Protein 8HVQ (pdb70)

Solvent-accessible surface area: 22962 Å² total; per-residue (Å²): 123,64,102,0,10,0,25,18,22,63,0,65,71,0,106,157,70,141,38,9,37,165,19,52,97,52,1,44,99,38,75,91,154,56,75,80,0,0,0,1,0,36,73,19,65,54,71,0,68,142,34,29,39,205,52,26,64,23,20,3,19,0,0,10,34,0,0,5,0,14,13,184,81,133,55,56,16,116,53,40,7,68,52,137,1,0,77,85,0,3,85,27,0,36,118,63,93,0,0,0,1,0,41,13,19,147,68,92,44,4,0,13,49,127,5,1,62,41,0,20,24,38,1,105,53,118,121,34,57,91,142,7,40,98,90,23,1,125,45,9,48,58,0,13,135,56,90,14,60,25,20,159,104,31,52,160,56,50,0,2,25,0,13,0,0,4,21,68,92,60,50,0,53,122,1,15,90,39,0,70,104,40,49,138,94,27,88,0,31,32,62,64,101,32,138,21,2,0,28,0,15,12,109,45,18,76,60,43,30,0,13,43,64,0,7,74,101,61,65,15,101,99,128,22,17,75,70,85,63,133,130,66,101,0,10,0,26,19,22,57,0,68,71,0,98,160,57,136,43,12,36,164,23,52,112,53,2,49,104,38,75,93,147,56,74,80,0,0,0,0,1,35,79,20,63,51,70,0,74,141,31,27,36,201,54,25,65,23,21,4,16,0,0,11,33,0,0,6,0,14,14,181,80,133,54,56,14,120,52,40,6,68,55,135,0,0,74,88,0,3,80,33,0,37,121,66,93,0,0,0,1,0,41,12,21,154,70,90,46,4,0,18,15,114,6,13,22,42,0,37,24,32,2,68,80,144,128,44,56,94,143,7,41,109,88,25,2,160,46,13,48,61,0,14,133,56,92,12,59,53,18,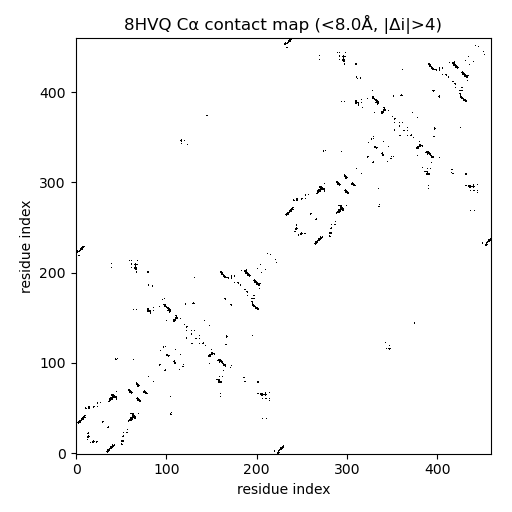112,106,31,50,158,57,50,1,2,23,0,15,0,0,3,22,68,93,66,48,0,53,128,2,15,88,39,0,71,104,39,52,140,94,27,89,0,29,32,63,62,100,31,135,24,2,0,28,0,15,13,109,46,20,76,61,44,30,0,14,45,62,0,7,72,104,61,66,15,102,98,129,24,17,74,72,79,64,137

Secondary structure (DSSP, 8-state):
---EEEEE--STT----TTHHHHHHHHHHHHHTT-EEEEE-SS-HHHHHHHSPTT---SEEEEGGGTEEEETTEEEEE--B-HHHHHHHHHHHHHHT-EEEEEESSS-EEEEGGGHHHHHHHT--SS--TT--HHHHHHHHHHHHHTEEEESS---S-EEEEEEE-S-HHHHHHHHHHHHHTHHHHTEEEE-SSTTEEEEEETT-SHHHHHHHHHHHTT--GGGEEEEE-/---EEEEE--STT----TTHHHHHHHHHHHHHTT-EEEEE-SS-HHHHHHHSPTT---SEEEEGGGTEEEETTEEEEE-PPPHHHHHHHHHHHHHHT-EEEEEESSS--EEEGGGHHHHHHHT-SSS--TT--HHHHHHHHHHHHHT-EEESS---S-EEEEEEE-S-HHHHHHHHHHHHHTHHHHTEEEE-SSTTEEEEEETT-SHHHHHHHHHHHTT--GGGEEEEE-

InterPro domains:
  IPR000150 Cof family [TIGR00099] (7-278)
  IPR006379 HAD-superfamily hydrolase, subfamily IIB [TIGR01484] (6-94)
  IPR023214 HAD superfamily [G3DSA:3.40.50.1000] (5-275)
  IPR036412 HAD-l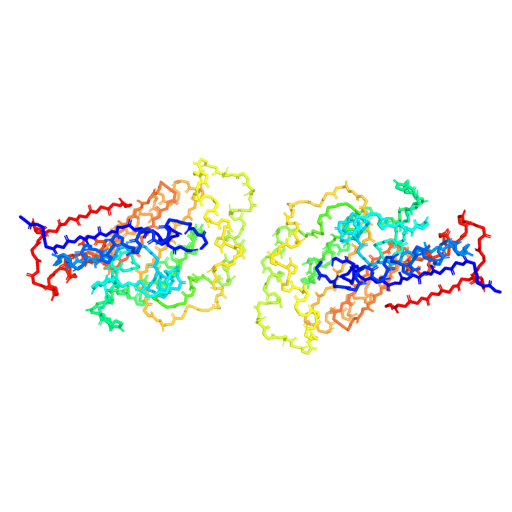ike superfamily [SSF56784] (4-282)

Structure (mmCIF, N/CA/C/O backbone):
data_8HVQ
#
_entry.id   8HVQ
#
_cell.length_a   36.947
_cell.length_b   121.387
_cell.length_c   134.405
_cell.angle_alpha   90.00
_cell.angle_beta   90.00
_cell.angle_gamma   90.00
#
_symmetry.space_group_name_H-M   'P 21 21 21'
#
loop_
_entity.id
_entity.type
_entity.pdbx_description
1 polymer 'Cof-type HAD-IIB family hydrolase'
2 non-polymer DI(HYDROXYETHYL)ETHER
3 non-polymer 1,2-ETHANEDIOL
4 non-polymer 'OXAMIC ACID'
5 non-polymer 'FORMIC ACID'
6 water water
#
loop_
_atom_site.group_PDB
_atom_site.id
_atom_site.type_symbol
_atom_site.label_atom_id
_atom_site.label_alt_id
_atom_site.label_comp_id
_atom_site.label_asym_id
_atom_site.label_entity_id
_atom_site.label_seq_id
_atom_site.pdbx_PDB_ins_code
_atom_site.Cartn_x
_atom_site.Cartn_y
_atom_site.Cartn_z
_atom_site.occupancy
_atom_site.B_iso_or_equiv
_atom_site.auth_seq_id
_atom_site.auth_comp_id
_atom_site.auth_asym_id
_atom_site.auth_atom_id
_atom_site.pdbx_PDB_model_num
ATOM 1 N N . SER A 1 3 ? -17.524 -15.752 -4.002 1.00 46.78 3 SER A N 1
ATOM 2 C CA . SER A 1 3 ? -16.865 -14.857 -3.011 1.00 46.58 3 SER A CA 1
ATOM 3 C C . SER A 1 3 ? -15.975 -13.837 -3.725 1.00 39.77 3 SER A C 1
ATOM 4 O O . SER A 1 3 ? -15.247 -14.135 -4.670 1.00 38.36 3 SER A O 1
ATOM 7 N N . ILE A 1 4 ? -16.033 -12.608 -3.238 1.00 32.32 4 ILE A N 1
ATOM 8 C CA . ILE A 1 4 ? -15.447 -11.496 -3.954 1.00 29.96 4 ILE A CA 1
ATOM 9 C C . ILE A 1 4 ? -14.062 -11.314 -3.374 1.00 27.43 4 ILE A C 1
ATOM 10 O O . ILE A 1 4 ? -13.945 -11.230 -2.161 1.00 26.58 4 ILE A O 1
ATOM 15 N N . LYS A 1 5 ? -13.050 -11.249 -4.248 1.00 27.44 5 LYS A N 1
ATOM 16 C CA . LYS A 1 5 ? -11.684 -10.962 -3.834 1.00 27.77 5 LYS A CA 1
ATOM 17 C C . LYS A 1 5 ? -11.239 -9.582 -4.302 1.00 26.66 5 LYS A C 1
ATOM 18 O O . LYS A 1 5 ? -10.315 -9.007 -3.719 1.00 28.12 5 LYS A O 1
ATOM 24 N N . ALA A 1 6 ? -11.855 -9.090 -5.384 1.00 25.96 6 ALA A N 1
ATOM 25 C CA . ALA A 1 6 ? -11.491 -7.806 -5.967 1.00 24.32 6 ALA A CA 1
ATOM 26 C C . ALA A 1 6 ? -12.726 -6.917 -6.076 1.00 23.46 6 ALA A C 1
ATOM 27 O O . ALA A 1 6 ? -13.789 -7.400 -6.487 1.00 22.15 6 ALA A O 1
ATOM 29 N N . ILE A 1 7 ? -12.525 -5.627 -5.739 1.00 22.05 7 ILE A N 1
ATOM 30 C CA . ILE A 1 7 ? -13.513 -4.576 -5.884 1.00 20.93 7 ILE A CA 1
ATOM 31 C C . ILE A 1 7 ? -12.919 -3.484 -6.772 1.00 22.31 7 ILE A C 1
ATOM 32 O O . ILE A 1 7 ? -11.832 -2.965 -6.473 1.00 20.83 7 ILE A O 1
ATOM 37 N N . PHE A 1 8 ? -13.623 -3.141 -7.860 1.00 22.74 8 PHE A N 1
ATOM 38 C CA . PHE A 1 8 ? -13.258 -1.993 -8.683 1.00 23.78 8 PHE A CA 1
ATOM 39 C C . PHE A 1 8 ? -14.205 -0.827 -8.428 1.00 22.87 8 PHE A C 1
ATOM 40 O O . PHE A 1 8 ? -15.409 -1.013 -8.516 1.00 24.00 8 PHE A O 1
ATOM 48 N N . LEU A 1 9 ? -13.676 0.360 -8.117 1.00 24.71 9 LEU A N 1
ATOM 49 C CA . LEU A 1 9 ? -14.507 1.550 -8.006 1.00 25.38 9 LEU A CA 1
ATOM 50 C C . LEU A 1 9 ? -14.272 2.420 -9.238 1.00 26.65 9 LEU A C 1
ATOM 51 O O . LEU A 1 9 ? -13.139 2.859 -9.496 1.00 25.10 9 LEU A O 1
ATOM 56 N N . ASP A 1 10 ? -15.353 2.610 -10.013 1.00 27.12 10 ASP A N 1
ATOM 57 C CA . ASP A 1 10 ? -15.306 3.443 -11.193 1.00 28.33 10 ASP A CA 1
ATOM 58 C C . ASP A 1 10 ? -15.697 4.856 -10.777 1.00 30.35 10 ASP A C 1
ATOM 59 O O . ASP A 1 10 ? -16.753 5.084 -10.198 1.00 27.60 10 ASP A O 1
ATOM 64 N N . MET A 1 11 ? -14.813 5.809 -11.062 1.00 33.34 11 MET A N 1
ATOM 65 C CA . MET A 1 11 ? -15.069 7.197 -10.726 1.00 37.87 11 MET A CA 1
ATOM 66 C C . MET A 1 11 ? -14.181 8.107 -11.576 1.00 40.25 11 MET A C 1
ATOM 67 O O . MET A 1 11 ? -13.149 7.692 -12.137 1.00 36.50 11 MET A O 1
ATOM 72 N N . ASP A 1 12 ? -14.571 9.384 -11.609 1.00 44.37 12 ASP A N 1
ATOM 73 C CA . ASP A 1 12 ? -13.820 10.397 -12.334 1.00 49.20 12 ASP A CA 1
ATOM 74 C C . ASP A 1 12 ? -12.806 11.088 -11.423 1.00 51.66 12 ASP A C 1
ATOM 75 O O . ASP A 1 12 ? -12.076 11.957 -11.893 1.00 54.18 12 ASP A O 1
ATOM 80 N N . GLY A 1 13 ? -12.811 10.755 -10.120 1.00 53.88 13 GLY A N 1
ATOM 81 C CA . GLY A 1 13 ? -11.778 11.193 -9.188 1.00 53.84 13 GLY A CA 1
ATOM 82 C C . GLY A 1 13 ? -12.215 12.324 -8.255 1.00 54.10 13 GLY A C 1
ATOM 83 O O . GLY A 1 13 ? -11.692 12.435 -7.148 1.00 52.42 13 GLY A O 1
ATOM 84 N N . THR A 1 14 ? -13.172 13.154 -8.695 1.00 54.89 14 THR A N 1
ATOM 85 C CA . THR A 1 14 ? -13.441 14.422 -8.032 1.00 58.52 14 THR A CA 1
ATOM 86 C C . THR A 1 14 ? -13.955 14.200 -6.603 1.00 56.56 14 THR A C 1
ATOM 87 O O . THR A 1 14 ? -13.715 15.046 -5.739 1.00 55.91 14 THR A O 1
ATOM 91 N N . ILE A 1 15 ? -14.629 13.062 -6.354 1.00 55.06 15 ILE A N 1
ATOM 92 C CA . ILE A 1 15 ? -15.084 12.675 -5.020 1.00 59.65 15 ILE A CA 1
ATOM 93 C C . ILE A 1 15 ? -13.921 12.668 -4.021 1.00 66.49 15 ILE A C 1
ATOM 94 O O . ILE A 1 15 ? -14.123 12.816 -2.815 1.00 66.07 15 ILE A O 1
ATOM 99 N N . LEU A 1 16 ? -12.713 12.428 -4.532 1.00 69.87 16 LEU A N 1
ATOM 100 C CA . LEU A 1 16 ? -11.499 12.471 -3.740 1.00 79.90 16 LEU A CA 1
ATOM 101 C C . LEU A 1 16 ? -10.734 13.752 -4.058 1.00 89.22 16 LEU A C 1
ATOM 102 O O . LEU A 1 16 ? -9.802 13.729 -4.854 1.00 100.27 16 LEU A O 1
ATOM 107 N N . HIS A 1 17 ? -11.135 14.878 -3.460 1.00 96.68 17 HIS A N 1
ATOM 108 C CA . HIS A 1 17 ? -10.386 16.110 -3.645 1.00 104.45 17 HIS A CA 1
ATOM 109 C C . HIS A 1 17 ? -10.338 16.894 -2.336 1.00 113.21 17 HIS A C 1
ATOM 110 O O . HIS A 1 17 ? -10.564 18.103 -2.322 1.00 119.85 17 HIS A O 1
ATOM 117 N N . ASP A 1 19 ? -10.714 18.874 -0.227 1.00 114.23 19 ASP A N 1
ATOM 118 C CA . ASP A 1 19 ? -11.717 19.891 0.050 1.00 114.04 19 ASP A CA 1
ATOM 119 C C . ASP A 1 19 ? -13.089 19.229 0.194 1.00 114.21 19 ASP A C 1
ATOM 120 O O . ASP A 1 19 ? -13.878 19.608 1.060 1.00 117.55 19 ASP A O 1
ATOM 125 N N . ASN A 1 20 ? -13.361 18.236 -0.662 1.00 104.78 20 ASN A N 1
ATOM 126 C CA . ASN A 1 20 ? -14.547 17.410 -0.530 1.00 94.57 20 ASN A CA 1
ATOM 127 C C . ASN A 1 20 ? -14.449 16.640 0.787 1.00 89.31 20 ASN A C 1
ATOM 128 O O . ASN A 1 20 ? -13.559 15.813 0.970 1.00 88.08 20 ASN A O 1
ATOM 133 N N . THR A 1 21 ? -15.382 16.900 1.707 1.00 95.01 21 THR A N 1
ATOM 134 C CA . THR A 1 21 ? -15.343 16.262 3.014 1.00 94.77 21 THR A CA 1
ATOM 135 C C . THR A 1 21 ? -15.750 14.786 2.891 1.00 87.45 21 THR A C 1
ATOM 136 O O . THR A 1 21 ? -15.875 14.109 3.909 1.00 89.67 21 THR A O 1
ATOM 140 N N . ALA A 1 22 ? -15.970 14.299 1.652 1.00 72.68 22 ALA A N 1
ATOM 141 C CA . ALA A 1 22 ? -16.234 12.892 1.360 1.00 61.20 22 ALA A CA 1
ATOM 142 C C . ALA A 1 22 ? -14.957 12.153 0.956 1.00 56.44 22 ALA A C 1
ATOM 143 O O . ALA A 1 22 ? -14.903 10.924 0.995 1.00 58.46 22 ALA A O 1
ATOM 145 N N . SER A 1 23 ? -13.959 12.912 0.502 1.00 54.50 23 SER A N 1
ATOM 146 C CA . SER A 1 23 ? -12.641 12.387 0.182 1.00 51.09 23 SER A CA 1
ATOM 147 C C . SER A 1 23 ? -12.153 11.457 1.288 1.00 49.08 23 SER A C 1
ATOM 148 O O . SER A 1 23 ? -11.714 10.345 1.013 1.00 47.81 23 SER A O 1
ATOM 151 N N . GLY A 1 24 ? -12.246 11.924 2.539 1.00 48.75 24 GLY A N 1
ATOM 152 C CA . GLY A 1 24 ? -11.734 11.195 3.687 1.00 44.13 24 GLY A CA 1
ATOM 153 C C . GLY A 1 24 ? -12.477 9.885 3.926 1.00 42.09 24 GLY A C 1
ATOM 154 O O . GLY A 1 24 ? -11.846 8.864 4.189 1.00 41.20 24 GLY A O 1
ATOM 155 N N . TYR A 1 25 ? -13.813 9.924 3.822 1.00 39.48 25 TYR A N 1
ATOM 156 C CA . TYR A 1 25 ? -14.634 8.741 4.038 1.00 38.69 25 TYR A CA 1
ATOM 157 C C . TYR A 1 25 ? -14.273 7.677 3.009 1.00 33.89 25 TYR A C 1
ATOM 158 O O . TYR A 1 25 ? -14.132 6.510 3.347 1.00 31.29 25 TYR A O 1
ATOM 167 N N . THR A 1 26 ? -14.114 8.105 1.753 1.00 35.28 26 THR A N 1
ATOM 168 C CA . THR A 1 26 ? -13.854 7.183 0.662 1.00 35.12 26 THR A CA 1
ATOM 169 C C . THR A 1 26 ? -12.481 6.530 0.844 1.00 32.36 26 THR A C 1
ATOM 170 O O . THR A 1 26 ? -12.325 5.313 0.682 1.00 27.18 26 THR A O 1
ATOM 174 N N . LYS A 1 27 ? -11.479 7.343 1.183 1.00 31.75 27 LYS A N 1
ATOM 175 C CA . LYS A 1 27 ? -10.160 6.807 1.474 1.00 31.22 27 LYS A CA 1
ATOM 176 C C . LYS A 1 27 ? -10.265 5.809 2.624 1.00 30.31 27 LYS A C 1
ATOM 177 O O . LYS A 1 27 ? -9.706 4.721 2.542 1.00 30.61 27 LYS A O 1
ATOM 183 N N . GLU A 1 28 ? -10.998 6.175 3.680 1.00 29.76 28 GLU A N 1
ATOM 184 C CA . GLU A 1 28 ? -11.126 5.344 4.872 1.00 34.84 28 GLU A CA 1
ATOM 185 C C . GLU A 1 28 ? -11.799 4.012 4.554 1.00 31.76 28 GLU A C 1
ATOM 186 O O . GLU A 1 28 ? -11.390 2.962 5.054 1.00 29.87 28 GLU A O 1
ATOM 192 N N . VAL A 1 29 ? -12.854 4.066 3.742 1.00 29.16 29 VAL A N 1
ATOM 193 C CA . VAL A 1 29 ? -13.543 2.843 3.361 1.00 28.35 29 VAL A CA 1
ATOM 194 C C . VAL A 1 29 ? -12.595 1.941 2.574 1.00 27.05 29 VAL A C 1
ATOM 195 O O . VAL A 1 29 ? -12.593 0.729 2.787 1.00 26.80 29 VAL A O 1
ATOM 199 N N . ILE A 1 30 ? -11.778 2.530 1.690 1.00 26.42 30 ILE A N 1
ATOM 200 C CA . ILE A 1 30 ? -10.875 1.722 0.892 1.00 26.48 30 ILE A CA 1
ATOM 201 C C . ILE A 1 30 ? -9.827 1.086 1.809 1.00 25.56 30 ILE A C 1
ATOM 202 O O . ILE A 1 30 ? -9.595 -0.110 1.700 1.00 25.89 30 ILE A O 1
ATOM 207 N N . ASP A 1 31 ? -9.265 1.852 2.755 1.00 25.43 31 ASP A N 1
ATOM 208 C CA . ASP A 1 31 ? -8.308 1.300 3.706 1.00 26.15 31 ASP A CA 1
ATOM 209 C C . ASP A 1 31 ? -8.911 0.100 4.455 1.00 26.54 31 ASP A C 1
ATOM 210 O O . ASP A 1 31 ? -8.253 -0.926 4.610 1.00 26.64 31 ASP A O 1
ATOM 215 N N . GLN A 1 32 ? -10.149 0.231 4.940 1.00 26.38 32 GLN A N 1
ATOM 216 C CA . GLN A 1 32 ? -10.807 -0.821 5.686 1.00 27.26 32 GLN A CA 1
ATOM 217 C C . GLN A 1 32 ? -10.972 -2.076 4.841 1.00 25.80 32 GLN A C 1
ATOM 218 O O . GLN A 1 32 ? -10.697 -3.173 5.318 1.00 26.17 32 GLN A O 1
ATOM 224 N N . LEU A 1 33 ? -11.486 -1.910 3.618 1.00 27.14 33 LEU A N 1
ATOM 225 C CA . LEU A 1 33 ? -11.683 -3.042 2.717 1.00 24.77 33 LEU A CA 1
ATOM 226 C C . LEU A 1 33 ? -10.351 -3.717 2.464 1.00 24.52 33 LEU A C 1
ATOM 227 O O . LEU A 1 33 ? -10.282 -4.938 2.452 1.00 25.32 33 LEU A O 1
ATOM 232 N N . ARG A 1 34 ? -9.304 -2.910 2.231 1.00 23.72 34 ARG A N 1
ATOM 233 C CA . ARG A 1 34 ? -8.003 -3.489 1.960 1.00 24.69 34 ARG A CA 1
ATOM 234 C C . ARG A 1 34 ? -7.492 -4.195 3.213 1.00 25.32 34 ARG A C 1
ATOM 235 O O . ARG A 1 34 ? -6.937 -5.288 3.121 1.00 26.90 34 ARG A O 1
ATOM 243 N N . ALA A 1 35 ? -7.692 -3.591 4.386 1.00 26.82 35 ALA A N 1
ATOM 244 C CA . ALA A 1 35 ? -7.264 -4.227 5.623 1.00 29.86 35 ALA A CA 1
ATOM 245 C C . ALA A 1 35 ? -8.008 -5.548 5.830 1.00 29.60 35 ALA A C 1
ATOM 246 O O . ALA A 1 35 ? -7.460 -6.443 6.441 1.00 31.65 35 ALA A O 1
ATOM 248 N N . LYS A 1 36 ? -9.256 -5.656 5.343 1.00 28.37 36 LYS A N 1
ATOM 249 C CA . LYS A 1 36 ? -10.025 -6.874 5.478 1.00 29.18 36 LYS A CA 1
ATOM 250 C C . LYS A 1 36 ? -9.626 -7.916 4.448 1.00 29.08 36 LYS A C 1
ATOM 251 O O . LYS A 1 36 ? -10.123 -9.034 4.497 1.00 34.05 36 LYS A O 1
ATOM 257 N N . GLY A 1 37 ? -8.750 -7.568 3.506 1.00 30.38 37 GLY A N 1
ATOM 258 C CA . GLY A 1 37 ? -8.183 -8.584 2.642 1.00 30.28 37 GLY A CA 1
ATOM 259 C C . GLY A 1 37 ? -8.642 -8.492 1.192 1.00 28.38 37 GLY A C 1
ATOM 260 O O . GLY A 1 37 ? -8.134 -9.217 0.338 1.00 31.09 37 GLY A O 1
ATOM 261 N N . TYR A 1 38 ? -9.570 -7.592 0.894 1.00 26.73 38 TYR A N 1
ATOM 262 C CA . TYR A 1 38 ? -9.941 -7.308 -0.484 1.00 26.14 38 TYR A CA 1
ATOM 263 C C . TYR A 1 38 ? -8.829 -6.572 -1.228 1.00 24.67 38 TYR A C 1
ATOM 264 O O . TYR A 1 38 ? -8.144 -5.733 -0.647 1.00 25.57 38 TYR A O 1
ATOM 273 N N . LYS A 1 39 ? -8.671 -6.898 -2.516 1.00 23.51 39 LYS A N 1
ATOM 274 C CA . LYS A 1 39 ? -7.909 -6.058 -3.429 1.00 24.15 39 LYS A CA 1
ATOM 275 C C . LYS A 1 39 ? -8.870 -5.018 -3.998 1.00 22.67 39 LYS A C 1
ATOM 276 O O . LYS A 1 39 ? -9.954 -5.352 -4.486 1.00 24.37 39 LYS A O 1
ATOM 282 N N . VAL A 1 40 ? -8.483 -3.758 -3.892 1.00 21.18 40 VAL A N 1
ATOM 283 C CA . VAL A 1 40 ? -9.342 -2.669 -4.300 1.00 21.01 40 VAL A CA 1
ATOM 284 C C . VAL A 1 40 ? -8.628 -1.902 -5.395 1.00 21.72 40 VAL A C 1
ATOM 285 O O . VAL A 1 40 ? -7.426 -1.617 -5.288 1.00 22.26 40 VAL A O 1
ATOM 289 N N . PHE A 1 41 ? -9.366 -1.635 -6.473 1.00 21.05 41 PHE A N 1
ATOM 290 C CA . PHE A 1 41 ? -8.824 -1.006 -7.669 1.00 22.17 41 PHE A CA 1
ATOM 291 C C . PHE A 1 41 ? -9.667 0.218 -8.018 1.00 22.65 41 PHE A C 1
ATOM 292 O O . PHE A 1 41 ? -10.866 0.222 -7.748 1.00 22.91 41 PHE A O 1
ATOM 300 N N . LEU A 1 42 ? -9.039 1.254 -8.582 1.00 23.47 42 LEU A N 1
ATOM 301 C CA . LEU A 1 42 ? -9.801 2.279 -9.286 1.00 22.96 42 LEU A CA 1
ATOM 302 C C . LEU A 1 42 ? -9.859 1.982 -10.776 1.00 22.13 42 LEU A C 1
ATOM 303 O O . LEU A 1 42 ? -8.867 1.587 -11.381 1.00 22.19 42 LEU A O 1
ATOM 308 N N . ALA A 1 43 ? -10.981 2.361 -11.380 1.00 21.62 43 ALA A N 1
ATOM 309 C CA . ALA A 1 43 ? -11.101 2.471 -12.820 1.00 20.53 43 ALA A CA 1
ATOM 310 C C . ALA A 1 43 ? -11.549 3.886 -13.137 1.00 21.24 43 ALA A C 1
ATOM 311 O O . ALA A 1 43 ? -12.488 4.411 -12.499 1.00 20.81 43 ALA A O 1
ATOM 313 N N A THR A 1 44 ? -10.867 4.525 -14.089 0.50 19.56 44 THR A N 1
ATOM 314 N N B THR A 1 44 ? -10.942 4.477 -14.164 0.50 21.75 44 THR A N 1
ATOM 315 C CA A THR A 1 44 ? -11.192 5.908 -14.413 0.50 19.39 44 THR A CA 1
ATOM 316 C CA B THR A 1 44 ? -11.198 5.881 -14.429 0.50 22.88 44 THR A CA 1
ATOM 317 C C A THR A 1 44 ? -10.959 6.184 -15.893 0.50 20.77 44 THR A C 1
ATOM 318 C C B THR A 1 44 ? -10.944 6.193 -15.898 0.50 22.09 44 THR A C 1
ATOM 319 O O A THR A 1 44 ? -10.192 5.491 -16.565 0.50 19.98 44 THR A O 1
ATOM 320 O O B THR A 1 44 ? -10.160 5.521 -16.572 0.50 21.25 44 THR A O 1
ATOM 327 N N . GLY A 1 45 ? -11.652 7.217 -16.377 1.00 20.91 45 GLY A N 1
ATOM 328 C CA . GLY A 1 45 ? -11.426 7.754 -17.702 1.00 21.54 45 GLY A CA 1
ATOM 329 C C . GLY A 1 45 ? -10.298 8.781 -17.708 1.00 21.41 45 GLY A C 1
ATOM 330 O O . GLY A 1 45 ? -9.787 9.118 -18.773 1.00 22.68 45 GLY A O 1
ATOM 331 N N . ARG A 1 46 ? -9.936 9.278 -16.526 1.00 22.60 46 ARG A N 1
ATOM 332 C CA . ARG A 1 46 ? -8.853 10.256 -16.409 1.00 23.26 46 ARG A CA 1
ATOM 333 C C . ARG A 1 46 ? -7.530 9.507 -16.597 1.00 22.21 46 ARG A C 1
ATOM 334 O O . ARG A 1 46 ? -7.491 8.280 -16.581 1.00 23.65 46 ARG A O 1
ATOM 342 N N . SER A 1 47 ? -6.451 10.229 -16.874 1.00 21.89 47 SER A N 1
ATOM 343 C CA . SER A 1 47 ? -5.130 9.620 -16.967 1.00 22.00 47 SER A CA 1
ATOM 344 C C . SER A 1 47 ? -4.578 9.285 -15.575 1.00 23.85 47 SER A C 1
ATOM 345 O O . SER A 1 47 ? -5.024 9.825 -14.549 1.00 24.60 47 SER A O 1
ATOM 348 N N . TYR A 1 48 ? -3.548 8.424 -15.549 1.00 22.49 48 TYR A N 1
ATOM 349 C CA . TYR A 1 48 ? -2.940 8.009 -14.294 1.00 22.87 48 TYR A CA 1
ATOM 350 C C . TYR A 1 48 ? -2.429 9.247 -13.550 1.00 23.61 48 TYR A C 1
ATOM 351 O O . TYR A 1 48 ? -2.642 9.390 -12.345 1.00 23.67 48 TYR A O 1
ATOM 360 N N . ALA A 1 49 ? -1.775 10.155 -14.288 1.00 24.93 49 ALA A N 1
ATOM 361 C CA . ALA A 1 49 ? -1.233 11.375 -13.693 1.00 27.42 49 ALA A CA 1
ATOM 362 C C . ALA A 1 49 ? -2.333 12.261 -13.092 1.00 27.11 49 ALA A C 1
ATOM 363 O O . ALA A 1 49 ? -2.150 12.796 -12.006 1.00 29.14 49 ALA A O 1
ATOM 365 N N . GLU A 1 50 ? -3.466 12.433 -13.792 1.00 29.09 50 GLU A N 1
ATOM 366 C CA . GLU A 1 50 ? -4.552 13.272 -13.283 1.00 30.59 50 GLU A CA 1
ATOM 367 C C . GLU A 1 50 ? -5.125 12.691 -11.994 1.00 30.65 50 GLU A C 1
ATOM 368 O O . GLU A 1 50 ? -5.356 13.415 -11.014 1.00 30.38 50 GLU A O 1
ATOM 374 N N . ILE A 1 51 ? -5.355 11.377 -12.015 1.00 30.18 51 ILE A N 1
ATOM 375 C CA . ILE A 1 51 ? -6.077 10.729 -10.943 1.00 31.72 51 ILE A CA 1
ATOM 376 C C . ILE A 1 51 ? -5.188 10.732 -9.701 1.00 33.62 51 ILE A C 1
ATOM 377 O O . ILE A 1 51 ? -5.647 11.026 -8.596 1.00 35.26 51 ILE A O 1
ATOM 382 N N . ASN A 1 52 ? -3.889 10.553 -9.922 1.00 32.65 52 ASN A N 1
ATOM 383 C CA . ASN A 1 52 ? -2.890 10.650 -8.876 1.00 37.35 52 ASN A CA 1
ATOM 384 C C . ASN A 1 52 ? -2.799 12.026 -8.225 1.00 38.75 52 ASN A C 1
ATOM 385 O O . ASN A 1 52 ? -2.430 12.131 -7.057 1.00 38.60 52 ASN A O 1
ATOM 390 N N . GLN A 1 53 ? -3.066 13.099 -8.951 1.00 40.09 53 GLN A N 1
ATOM 391 C CA . GLN A 1 53 ? -2.898 14.374 -8.273 1.00 45.78 53 GLN A CA 1
ATOM 392 C C . GLN A 1 53 ? -4.210 14.808 -7.617 1.00 44.09 53 GLN A C 1
ATOM 393 O O . GLN A 1 53 ? -4.190 15.713 -6.783 1.00 46.09 53 GLN A O 1
ATOM 399 N N . LEU A 1 54 ? -5.320 14.123 -7.934 1.00 46.25 54 LEU A N 1
ATOM 400 C CA . LEU A 1 54 ? -6.622 14.449 -7.358 1.00 51.08 54 LEU A CA 1
ATOM 401 C C . LEU A 1 54 ? -6.797 13.792 -5.988 1.00 51.55 54 LEU A C 1
ATOM 402 O O . LEU A 1 54 ? -7.440 14.353 -5.102 1.00 55.37 54 LEU A O 1
ATOM 407 N N . VAL A 1 55 ? -6.229 12.602 -5.815 1.00 49.55 55 VAL A N 1
ATOM 408 C CA . VAL A 1 55 ? -6.486 11.801 -4.627 1.00 49.87 55 VAL A CA 1
ATOM 409 C C . VAL A 1 55 ? -5.813 12.452 -3.422 1.00 51.24 55 VAL A C 1
ATOM 410 O O . VAL A 1 55 ? -4.781 13.088 -3.577 1.00 54.95 55 VAL A O 1
ATOM 414 N N . PRO A 1 56 ? -6.359 12.317 -2.191 1.00 51.48 56 PRO A N 1
ATOM 415 C CA . PRO A 1 56 ? -5.696 12.840 -1.006 1.00 51.45 56 PRO A CA 1
ATOM 416 C C . PRO A 1 56 ? -4.453 12.023 -0.710 1.00 51.73 56 PRO A C 1
ATOM 417 O O . PRO A 1 56 ? -4.284 10.913 -1.223 1.00 49.08 56 PRO A O 1
ATOM 421 N N . LYS A 1 57 ? -3.612 12.592 0.151 1.00 53.03 57 LYS A N 1
ATOM 422 C CA . LYS A 1 57 ? -2.341 11.988 0.496 1.00 56.83 57 LYS A CA 1
ATOM 423 C C . LYS A 1 57 ? -2.604 10.729 1.318 1.00 56.47 57 LYS A C 1
ATOM 424 O O . LYS A 1 57 ? -3.525 10.707 2.139 1.00 60.40 57 LYS A O 1
ATOM 430 N N . GLY A 1 58 ? -1.802 9.685 1.056 1.00 50.74 58 GLY A N 1
ATOM 431 C CA . GLY A 1 58 ? -1.905 8.407 1.751 1.00 47.53 58 GLY A CA 1
ATOM 432 C C . GLY A 1 58 ? -2.932 7.470 1.113 1.00 42.30 58 GLY A C 1
ATOM 433 O O . GLY A 1 58 ? -3.072 6.313 1.517 1.00 38.94 58 GLY A O 1
ATOM 434 N N . PHE A 1 59 ? -3.667 7.986 0.124 1.00 41.47 59 PHE A N 1
ATOM 435 C CA . PHE A 1 59 ? -4.651 7.199 -0.598 1.00 39.73 59 PHE A CA 1
ATOM 436 C C . PHE A 1 59 ? -3.924 6.085 -1.346 1.00 35.29 59 PHE A C 1
ATOM 437 O O . PHE A 1 59 ? -2.958 6.349 -2.049 1.00 34.50 59 PHE A O 1
ATOM 445 N N . THR A 1 60 ? -4.417 4.850 -1.211 1.00 32.28 60 THR A N 1
ATOM 446 C CA . THR A 1 60 ? -3.726 3.687 -1.735 1.00 29.98 60 THR A CA 1
ATOM 447 C C . THR A 1 60 ? -4.717 2.646 -2.242 1.00 25.61 60 THR A C 1
ATOM 448 O O . THR A 1 60 ? -5.631 2.263 -1.517 1.00 25.21 60 THR A O 1
ATOM 452 N N . VAL A 1 61 ? -4.463 2.150 -3.464 1.00 24.30 61 VAL A N 1
ATOM 453 C CA . VAL A 1 61 ? -5.194 1.023 -4.023 1.00 24.19 61 VAL A CA 1
ATOM 454 C C . VAL A 1 61 ? -4.161 0.020 -4.536 1.00 24.16 61 VAL A C 1
ATOM 455 O O . VAL A 1 61 ? -2.967 0.326 -4.669 1.00 23.64 61 VAL A O 1
ATOM 459 N N . ASP A 1 62 ? -4.635 -1.202 -4.774 1.00 23.72 62 ASP A N 1
ATOM 460 C CA . ASP A 1 62 ? -3.810 -2.288 -5.274 1.00 22.01 62 ASP A CA 1
ATOM 461 C C . ASP A 1 62 ? -3.422 -2.080 -6.734 1.00 21.03 62 ASP A C 1
ATOM 462 O O . ASP A 1 62 ? -2.377 -2.560 -7.169 1.00 22.95 62 ASP A O 1
ATOM 467 N N . GLY A 1 63 ? -4.231 -1.315 -7.465 1.00 19.88 63 GLY A N 1
ATOM 468 C CA . GLY A 1 63 ? -3.919 -0.917 -8.820 1.00 18.60 63 GLY A CA 1
ATOM 469 C C . GLY A 1 63 ? -4.914 0.121 -9.333 1.00 18.45 63 GLY A C 1
ATOM 470 O O . GLY A 1 63 ? -5.968 0.371 -8.721 1.00 19.85 63 GLY A O 1
ATOM 471 N N . ILE A 1 64 ? -4.593 0.651 -10.501 1.00 17.91 64 ILE A N 1
ATOM 472 C CA . ILE A 1 64 ? -5.465 1.587 -11.192 1.00 18.51 64 ILE A CA 1
ATOM 473 C C . ILE A 1 64 ? -5.495 1.241 -12.669 1.00 17.51 64 ILE A C 1
ATOM 474 O O . ILE A 1 64 ? -4.454 1.129 -13.307 1.00 15.89 64 ILE A O 1
ATOM 479 N N . ILE A 1 65 ? -6.704 1.193 -13.236 1.00 17.82 65 ILE A N 1
ATOM 480 C CA . ILE A 1 65 ? -6.817 1.242 -14.679 1.00 19.05 65 ILE A CA 1
ATOM 481 C C . ILE A 1 65 ? -7.337 2.628 -15.014 1.00 18.48 65 ILE A C 1
ATOM 482 O O . ILE A 1 65 ? -8.313 3.093 -14.440 1.00 19.70 65 ILE A O 1
ATOM 487 N N . SER A 1 66 ? -6.669 3.252 -15.963 1.00 17.60 66 SER A N 1
ATOM 488 C CA . SER A 1 66 ? -6.891 4.648 -16.290 1.00 18.75 66 SER A CA 1
ATOM 489 C C . SER A 1 66 ? -7.051 4.779 -17.801 1.00 16.77 66 SER A C 1
ATOM 490 O O . SER A 1 66 ? -6.901 3.812 -18.536 1.00 14.37 66 SER A O 1
ATOM 493 N N . SER A 1 67 ? -7.291 6.011 -18.264 1.00 16.41 67 SER A N 1
ATOM 494 C CA . SER A 1 67 ? -7.491 6.281 -19.675 1.00 15.53 67 SER A CA 1
ATOM 495 C C . SER A 1 67 ? -8.447 5.244 -20.280 1.00 15.32 67 SER A C 1
ATOM 496 O O . SER A 1 67 ? -8.234 4.765 -21.374 1.00 15.41 67 SER A O 1
ATOM 499 N N . ASN A 1 68 ? -9.562 4.962 -19.562 1.00 16.33 68 ASN A N 1
ATOM 500 C CA . ASN A 1 68 ? -10.677 4.201 -20.088 1.00 17.10 68 ASN A CA 1
ATOM 501 C C . ASN A 1 68 ? -10.276 2.771 -20.394 1.00 16.27 68 ASN A C 1
ATOM 502 O O . ASN A 1 68 ? -10.841 2.155 -21.296 1.00 17.81 68 ASN A O 1
ATOM 507 N N . GLY A 1 69 ? -9.375 2.226 -19.569 1.00 16.04 69 GLY A N 1
ATOM 508 C CA . GLY A 1 69 ? -8.962 0.828 -19.711 1.00 16.53 69 GLY A CA 1
ATOM 509 C C . GLY A 1 69 ? -7.680 0.654 -20.527 1.00 16.79 69 GLY A C 1
ATOM 510 O O . GLY A 1 69 ? -7.234 -0.487 -20.714 1.00 17.82 69 GLY A O 1
ATOM 511 N N . THR A 1 70 ? -7.137 1.770 -21.056 1.00 15.55 70 THR A N 1
ATOM 512 C CA . THR A 1 70 ? -5.997 1.667 -21.950 1.00 15.17 70 THR A CA 1
ATOM 513 C C . THR A 1 70 ? -4.670 1.629 -21.195 1.00 15.59 70 THR A C 1
ATOM 514 O O . THR A 1 70 ? -3.633 1.394 -21.834 1.00 16.50 70 THR A O 1
ATOM 518 N N . SER A 1 71 ? -4.676 1.982 -19.900 1.00 15.18 71 SER A N 1
ATOM 519 C CA . SER A 1 71 ? -3.469 1.943 -19.083 1.00 15.28 71 SER A CA 1
ATOM 520 C C . SER A 1 71 ? -3.767 1.228 -17.763 1.00 15.81 71 SER A C 1
ATOM 521 O O . SER A 1 71 ? -4.833 1.381 -17.157 1.00 15.60 71 SER A O 1
ATOM 524 N N . GLY A 1 72 ? -2.795 0.413 -17.342 1.00 15.19 72 GLY A N 1
ATOM 525 C CA . GLY A 1 72 ? -2.843 -0.244 -16.049 1.00 15.23 72 GLY A CA 1
ATOM 526 C C . GLY A 1 72 ? -1.574 -0.022 -15.251 1.00 15.57 72 GLY A C 1
ATOM 527 O O . GLY A 1 72 ? -0.510 -0.189 -15.815 1.00 17.33 72 GLY A O 1
ATOM 528 N N . GLU A 1 73 ? -1.739 0.341 -13.973 1.00 16.33 73 GLU A N 1
ATOM 529 C CA . GLU A 1 73 ? -0.634 0.639 -13.079 1.00 17.79 73 GLU A CA 1
ATOM 530 C C . GLU A 1 73 ? -0.774 -0.111 -11.760 1.00 17.36 73 GLU A C 1
ATOM 531 O O . GLU A 1 73 ? -1.824 -0.105 -11.131 1.00 18.30 73 GLU A O 1
ATOM 537 N N . VAL A 1 74 ? 0.361 -0.658 -11.305 1.00 17.79 74 VAL A N 1
ATOM 538 C CA . VAL A 1 74 ? 0.489 -1.384 -10.057 1.00 18.55 74 VAL A CA 1
ATOM 539 C C . VAL A 1 74 ? 1.822 -0.989 -9.425 1.00 21.23 74 VAL A C 1
ATOM 540 O O . VAL A 1 74 ? 2.854 -1.143 -10.056 1.00 20.27 74 VAL A O 1
ATOM 544 N N A LYS A 1 75 ? 1.772 -0.461 -8.194 0.50 23.33 75 LYS A N 1
ATOM 545 N N B LYS A 1 75 ? 1.782 -0.470 -8.191 0.50 23.27 75 LYS A N 1
ATOM 546 C CA A LYS A 1 75 ? 2.943 0.019 -7.468 0.50 24.98 75 LYS A CA 1
ATOM 547 C CA B LYS A 1 75 ? 2.968 -0.006 -7.481 0.50 24.50 75 LYS A CA 1
ATOM 548 C C A LYS A 1 75 ? 3.765 0.987 -8.319 0.50 25.14 75 LYS A C 1
ATOM 549 C C B LYS A 1 75 ? 3.772 0.978 -8.334 0.50 25.12 75 LYS A C 1
ATOM 550 O O A LYS A 1 75 ? 4.990 0.893 -8.367 0.50 24.51 75 LYS A O 1
ATOM 551 O O B LYS A 1 75 ? 4.995 0.880 -8.408 0.50 24.52 75 LYS A O 1
ATOM 562 N N . ALA A 1 76 ? 3.057 1.910 -8.991 1.00 25.04 76 ALA A N 1
ATOM 563 C CA . ALA A 1 76 ? 3.646 3.000 -9.761 1.00 25.30 76 ALA A CA 1
ATOM 564 C C . ALA A 1 76 ? 4.400 2.489 -10.984 1.00 25.42 76 ALA A C 1
ATOM 565 O O . ALA A 1 76 ? 5.258 3.211 -11.495 1.00 26.89 76 ALA A O 1
ATOM 567 N N . HIS A 1 77 ? 4.166 1.221 -11.379 1.00 24.19 77 HIS A N 1
ATOM 568 C CA . HIS A 1 77 ? 4.740 0.680 -12.597 1.00 25.93 77 HIS A CA 1
ATOM 569 C C . HIS A 1 77 ? 3.626 0.358 -13.568 1.00 24.54 77 HIS A C 1
ATOM 570 O O . HIS A 1 77 ? 2.554 -0.090 -13.166 1.00 26.00 77 HIS A O 1
ATOM 577 N N . ASN A 1 78 ? 3.902 0.580 -14.851 1.00 23.12 78 ASN A N 1
ATOM 578 C CA . ASN A 1 78 ? 2.909 0.302 -15.867 1.00 21.64 78 ASN A CA 1
ATOM 579 C C . ASN A 1 78 ? 2.929 -1.194 -16.196 1.00 20.12 78 ASN A C 1
ATOM 580 O O . ASN A 1 78 ? 3.994 -1.743 -16.440 1.00 20.37 78 ASN A O 1
ATOM 585 N N . ILE A 1 79 ? 1.730 -1.813 -16.211 1.00 17.81 79 ILE A N 1
ATOM 586 C CA . ILE A 1 79 ? 1.595 -3.209 -16.572 1.00 19.29 79 ILE A CA 1
ATOM 587 C C . ILE A 1 79 ? 1.000 -3.412 -17.963 1.00 18.96 79 ILE A C 1
ATOM 588 O O . ILE A 1 79 ? 1.100 -4.515 -18.462 1.00 20.04 79 ILE A O 1
ATOM 593 N N . PHE A 1 80 ? 0.342 -2.404 -18.552 1.00 18.84 80 PHE A N 1
ATOM 594 C CA . PHE A 1 80 ? -0.066 -2.385 -19.949 1.00 16.50 80 PHE A CA 1
ATOM 595 C C . PHE A 1 80 ? -0.394 -0.941 -20.292 1.00 15.54 80 PHE A C 1
ATOM 596 O O . PHE A 1 80 ? -0.838 -0.155 -19.443 1.00 18.20 80 PHE A O 1
ATOM 604 N N . ARG A 1 81 ? -0.141 -0.621 -21.548 1.00 16.16 81 ARG A N 1
ATOM 605 C CA . ARG A 1 81 ? -0.349 0.718 -22.077 1.00 15.74 81 ARG A CA 1
ATOM 606 C C . ARG A 1 81 ? -0.726 0.554 -23.543 1.00 15.25 81 ARG A C 1
ATOM 607 O O . ARG A 1 81 ? 0.160 0.419 -24.395 1.00 16.95 81 ARG A O 1
ATOM 615 N N . HIS A 1 82 ? -2.041 0.515 -23.836 1.00 13.98 82 HIS A N 1
ATOM 616 C CA . HIS A 1 82 ? -2.477 0.139 -25.179 1.00 13.68 82 HIS A CA 1
ATOM 617 C C . HIS A 1 82 ? -2.716 1.389 -26.011 1.00 12.65 82 HIS A C 1
ATOM 618 O O . HIS A 1 82 ? -3.658 2.153 -25.765 1.00 14.61 82 HIS A O 1
ATOM 625 N N . SER A 1 83 ? -1.897 1.568 -27.039 1.00 13.26 83 SER A N 1
ATOM 626 C CA . SER A 1 83 ? -1.842 2.803 -27.831 1.00 13.51 83 SER A CA 1
ATOM 627 C C . SER A 1 83 ? -2.501 2.572 -29.176 1.00 13.22 83 SER A C 1
ATOM 628 O O . SER A 1 83 ? -2.494 1.478 -29.716 1.00 14.33 83 SER A O 1
ATOM 631 N N . LEU A 1 84 ? -3.058 3.611 -29.766 1.00 12.97 84 LEU A N 1
ATOM 632 C CA . LEU A 1 84 ? -3.334 3.571 -31.190 1.00 12.88 84 LEU A CA 1
ATOM 633 C C . LEU A 1 84 ? -1.987 3.541 -31.918 1.00 12.52 84 LEU A C 1
ATOM 634 O O . LEU A 1 84 ? -0.967 4.004 -31.395 1.00 15.32 84 LEU A O 1
ATOM 639 N N . THR A 1 85 ? -2.012 3.154 -33.176 1.00 12.49 85 THR A N 1
ATOM 640 C CA . THR A 1 85 ? -0.870 3.362 -34.044 1.00 13.35 85 THR A CA 1
ATOM 641 C C . THR A 1 85 ? -0.742 4.849 -34.370 1.00 13.58 85 THR A C 1
ATOM 642 O O . THR A 1 85 ? -1.748 5.566 -34.442 1.00 13.76 85 THR A O 1
ATOM 646 N N . GLN A 1 86 ? 0.503 5.268 -34.639 1.00 13.60 86 GLN A N 1
ATOM 647 C CA . GLN A 1 86 ? 0.738 6.608 -35.152 1.00 14.47 86 GLN A CA 1
ATOM 648 C C . GLN A 1 86 ? -0.022 6.773 -36.465 1.00 13.23 86 GLN A C 1
ATOM 649 O O . GLN A 1 86 ? -0.557 7.831 -36.743 1.00 15.73 86 GLN A O 1
ATOM 655 N N . GLU A 1 87 ? -0.061 5.732 -37.270 1.00 13.41 87 GLU A N 1
ATOM 656 C CA . GLU A 1 87 ? -0.667 5.799 -38.588 1.00 15.45 87 GLU A CA 1
ATOM 657 C C . GLU A 1 87 ? -2.187 6.027 -38.451 1.00 15.06 87 GLU A C 1
ATOM 658 O O . GLU A 1 87 ? -2.765 6.863 -39.160 1.00 15.32 87 GLU A O 1
ATOM 664 N N . ALA A 1 88 ? -2.815 5.394 -37.456 1.00 14.20 88 ALA A N 1
ATOM 665 C CA . ALA A 1 88 ? -4.244 5.534 -37.217 1.00 13.59 88 ALA A CA 1
ATOM 666 C C . ALA A 1 88 ? -4.595 6.929 -36.725 1.00 13.22 88 ALA A C 1
ATOM 667 O O . ALA A 1 88 ? -5.606 7.530 -37.127 1.00 13.75 88 ALA A O 1
ATOM 669 N N . VAL A 1 89 ? -3.769 7.409 -35.810 1.00 12.83 89 VAL A N 1
ATOM 670 C CA . VAL A 1 89 ? -3.956 8.756 -35.278 1.00 12.17 89 VAL A CA 1
ATOM 671 C C . VAL A 1 89 ? -3.893 9.742 -36.430 1.00 12.67 89 VAL A C 1
ATOM 672 O O . VAL A 1 89 ? -4.788 10.580 -36.556 1.00 13.20 89 VAL A O 1
ATOM 676 N N . ASN A 1 90 ? -2.867 9.640 -37.290 1.00 13.56 90 ASN A N 1
ATOM 677 C CA . ASN A 1 90 ? -2.720 10.605 -38.367 1.00 16.00 90 ASN A CA 1
ATOM 678 C C . ASN A 1 90 ? -3.916 10.546 -39.322 1.00 16.40 90 ASN A C 1
ATOM 679 O O . ASN A 1 90 ? -4.410 11.589 -39.783 1.00 15.03 90 ASN A O 1
ATOM 684 N N . LYS A 1 91 ? -4.357 9.321 -39.631 1.00 15.38 91 LYS A N 1
ATOM 685 C CA . LYS A 1 91 ? -5.463 9.133 -40.547 1.00 16.71 91 LYS A CA 1
ATOM 686 C C . LYS A 1 91 ? -6.782 9.679 -39.974 1.00 15.01 91 LYS A C 1
ATOM 687 O O . LYS A 1 91 ? -7.527 10.327 -40.688 1.00 13.43 91 LYS A O 1
ATOM 693 N N . ILE A 1 92 ? -7.095 9.379 -38.713 1.00 14.10 92 ILE A N 1
ATOM 694 C CA . ILE A 1 92 ? -8.336 9.851 -38.097 1.00 13.24 92 ILE A CA 1
ATOM 695 C C . ILE A 1 92 ? -8.363 11.382 -38.014 1.00 13.56 92 ILE A C 1
ATOM 696 O O . ILE A 1 92 ? -9.376 12.029 -38.311 1.00 13.70 92 ILE A O 1
ATOM 701 N N . VAL A 1 93 ? -7.211 11.971 -37.706 1.00 14.04 93 VAL A N 1
ATOM 702 C CA . VAL A 1 93 ? -7.149 13.429 -37.592 1.00 14.32 93 VAL A CA 1
ATOM 703 C C . VAL A 1 93 ? -7.357 14.079 -38.956 1.00 13.53 93 VAL A C 1
ATOM 704 O O . VAL A 1 93 ? -8.109 15.072 -39.068 1.00 13.62 93 VAL A O 1
ATOM 708 N N A GLN A 1 94 ? -6.715 13.521 -39.989 0.50 13.94 94 GLN A N 1
ATOM 709 N N B GLN A 1 94 ? -6.721 13.532 -39.998 0.50 14.01 94 GLN A N 1
ATOM 710 C CA A GLN A 1 94 ? -6.845 14.015 -41.355 0.50 14.88 94 GLN A CA 1
ATOM 711 C CA B GLN A 1 94 ? -6.866 14.062 -41.349 0.50 15.26 94 GLN A CA 1
ATOM 712 C C A GLN A 1 94 ? -8.317 13.991 -41.781 0.50 14.71 94 GLN A C 1
ATOM 713 C C B GLN A 1 94 ? -8.332 13.999 -41.788 0.50 14.94 94 GLN A C 1
ATOM 714 O O A GLN A 1 94 ? -8.852 14.972 -42.287 0.50 15.41 94 GLN A O 1
ATOM 715 O O B GLN A 1 94 ? -8.877 14.960 -42.320 0.50 15.54 94 GLN A O 1
ATOM 726 N N . LEU A 1 95 ? -8.984 12.861 -41.556 1.00 14.65 95 LEU A N 1
ATOM 727 C CA . LEU A 1 95 ? -10.395 12.741 -41.918 1.00 14.38 95 LEU A CA 1
ATOM 728 C C . LEU A 1 95 ? -11.237 13.738 -41.131 1.00 14.29 95 LEU A C 1
ATOM 729 O O . LEU A 1 95 ? -12.142 14.376 -41.697 1.00 16.64 95 LEU A O 1
ATOM 734 N N . ALA A 1 96 ? -10.950 13.885 -39.841 1.00 13.60 96 ALA A N 1
ATOM 735 C CA . ALA A 1 96 ? -11.728 14.786 -39.000 1.00 13.70 96 ALA A CA 1
ATOM 736 C C . ALA A 1 96 ? -11.549 16.231 -39.496 1.00 14.58 96 ALA A C 1
ATOM 737 O O . ALA A 1 96 ? -12.507 17.029 -39.566 1.00 15.50 96 ALA A O 1
ATOM 739 N N . GLN A 1 97 ? -10.320 16.598 -39.849 1.00 15.59 97 GLN A N 1
ATOM 740 C CA . GLN A 1 97 ? -10.044 17.974 -40.280 1.00 18.10 97 GLN A CA 1
ATOM 741 C C . GLN A 1 97 ? -10.765 18.286 -41.566 1.00 19.85 97 GLN A C 1
ATOM 742 O O . GLN A 1 97 ? -11.219 19.397 -41.764 1.00 21.25 97 GLN A O 1
ATOM 748 N N . GLN A 1 98 ? -10.798 17.288 -42.449 1.00 20.13 98 GLN A N 1
ATOM 749 C CA . GLN A 1 98 ? -11.360 17.453 -43.771 1.00 22.77 98 GLN A CA 1
ATOM 750 C C . GLN A 1 98 ? -12.849 17.691 -43.635 1.00 22.55 98 GLN A C 1
ATOM 751 O O . GLN A 1 98 ? -13.416 18.357 -44.484 1.00 25.18 98 GLN A O 1
ATOM 757 N N . GLN A 1 99 ? -13.450 17.150 -42.573 1.00 20.67 99 GLN A N 1
ATOM 758 C CA . GLN A 1 99 ? -14.894 17.200 -42.408 1.00 21.39 99 GLN A CA 1
ATOM 759 C C . GLN A 1 99 ? -15.337 18.165 -41.305 1.00 21.05 99 GLN A C 1
ATOM 760 O O . GLN A 1 99 ? -16.535 18.238 -41.001 1.00 23.50 99 GLN A O 1
ATOM 766 N N . HIS A 1 100 ? -14.391 18.939 -40.764 1.00 19.73 100 HIS A N 1
ATOM 767 C CA . HIS A 1 100 ? -14.663 19.840 -39.649 1.00 19.98 100 HIS A CA 1
ATOM 768 C C . HIS A 1 100 ? -15.386 19.127 -38.509 1.00 17.51 100 HIS A C 1
ATOM 769 O O . HIS A 1 100 ? -16.384 19.631 -37.976 1.00 18.99 100 HIS A O 1
ATOM 776 N N . ILE A 1 101 ? -14.835 17.965 -38.141 1.00 15.80 101 ILE A N 1
ATOM 777 C CA . ILE A 1 101 ? -15.219 17.266 -36.945 1.00 15.62 101 ILE A CA 1
ATOM 778 C C . ILE A 1 101 ? -14.244 17.636 -35.845 1.00 13.60 101 ILE A C 1
ATOM 779 O O . ILE A 1 101 ? -13.023 17.322 -35.919 1.00 13.03 101 ILE A O 1
ATOM 784 N N . TYR A 1 102 ? -14.793 18.299 -34.829 1.00 13.32 102 TYR A N 1
ATOM 785 C CA . TYR A 1 102 ? -14.011 18.672 -33.666 1.00 12.75 102 TYR A CA 1
ATOM 786 C C . TYR A 1 102 ? -13.327 17.427 -33.091 1.00 12.80 102 TYR A C 1
ATOM 787 O O . TYR A 1 102 ? -13.938 16.363 -32.990 1.00 11.68 102 TYR A O 1
ATOM 796 N N . TYR A 1 103 ? -12.033 17.539 -32.773 1.00 12.97 103 TYR A N 1
ATOM 797 C CA . TYR A 1 103 ? -11.300 16.392 -32.232 1.00 13.23 103 TYR A CA 1
ATOM 798 C C . TYR A 1 103 ? -10.354 16.821 -31.101 1.00 12.90 103 TYR A C 1
ATOM 799 O O . TYR A 1 103 ? -9.857 17.946 -31.075 1.00 13.94 103 TYR A O 1
ATOM 808 N N . GLU A 1 104 ? -10.165 15.890 -30.141 1.00 12.86 104 GLU A N 1
ATOM 809 C CA . GLU A 1 104 ? -9.178 15.940 -29.088 1.00 13.35 104 GLU A CA 1
ATOM 810 C C . GLU A 1 104 ? -8.391 14.630 -29.097 1.00 12.71 104 GLU A C 1
ATOM 811 O O . GLU A 1 104 ? -8.988 13.559 -28.981 1.00 12.45 104 GLU A O 1
ATOM 817 N N . VAL A 1 105 ? -7.072 14.714 -29.215 1.00 12.57 105 VAL A N 1
ATOM 818 C CA . VAL A 1 105 ? -6.213 13.541 -29.244 1.00 12.86 105 VAL A CA 1
ATOM 819 C C . VAL A 1 105 ? -5.582 13.428 -27.859 1.00 13.11 105 VAL A C 1
ATOM 820 O O . VAL A 1 105 ? -5.034 14.371 -27.327 1.00 13.79 105 VAL A O 1
ATOM 824 N N . PHE A 1 106 ? -5.716 12.267 -27.229 1.00 12.76 106 PHE A N 1
ATOM 825 C CA . PHE A 1 106 ? -5.312 12.079 -25.842 1.00 12.77 106 PHE A CA 1
ATOM 826 C C . PHE A 1 106 ? -4.027 11.255 -25.752 1.00 13.16 106 PHE A C 1
ATOM 827 O O . PHE A 1 106 ? -4.052 10.022 -25.953 1.00 12.97 106 PHE A O 1
ATOM 835 N N . PRO A 1 107 ? -2.893 11.872 -25.371 1.00 13.83 107 PRO A N 1
ATOM 836 C CA . PRO A 1 107 ? -1.684 11.101 -25.067 1.00 13.74 107 PRO A CA 1
ATOM 837 C C . PRO A 1 107 ? -1.845 10.477 -23.688 1.00 15.32 107 PRO A C 1
ATOM 838 O O . PRO A 1 107 ? -2.778 10.790 -22.975 1.00 17.91 107 PRO A O 1
ATOM 842 N N . PHE A 1 108 ? -0.964 9.558 -23.292 1.00 16.85 108 PHE A N 1
ATOM 843 C CA . PHE A 1 108 ? -1.036 8.971 -21.958 1.00 18.36 108 PHE A CA 1
ATOM 844 C C . PHE A 1 108 ? -0.473 9.903 -20.882 1.00 23.20 108 PHE A C 1
ATOM 845 O O . PHE A 1 108 ? -0.761 9.709 -19.691 1.00 23.18 108 PHE A O 1
ATOM 853 N N . GLU A 1 109 ? 0.358 10.867 -21.315 1.00 24.68 109 GLU A N 1
ATOM 854 C CA . GLU A 1 109 ? 0.936 11.866 -20.441 1.00 26.42 109 GLU A CA 1
ATOM 855 C C . GLU A 1 109 ? 0.766 13.229 -21.086 1.00 25.29 109 GLU A C 1
ATOM 856 O O . GLU A 1 109 ? 1.055 13.399 -22.271 1.00 23.86 109 GLU A O 1
ATOM 862 N N . GLY A 1 110 ? 0.368 14.215 -20.281 1.00 24.50 110 GLY A N 1
ATOM 863 C CA . GLY A 1 110 ? 0.215 15.545 -20.819 1.00 22.76 110 GLY A CA 1
ATOM 864 C C . GLY A 1 110 ? -1.211 15.809 -21.294 1.00 20.30 110 GLY A C 1
ATOM 865 O O . GLY A 1 110 ? -2.096 14.963 -21.202 1.00 23.76 110 GLY A O 1
ATOM 866 N N . GLN A 1 111 ? -1.399 17.030 -21.749 1.00 18.29 111 GLN A N 1
ATOM 867 C CA . GLN A 1 111 ? -2.699 17.525 -22.144 1.00 16.87 111 GLN A CA 1
ATOM 868 C C . GLN A 1 111 ? -3.173 16.879 -23.433 1.00 14.87 111 GLN A C 1
ATOM 869 O O . GLN A 1 111 ? -2.382 16.584 -24.337 1.00 14.30 111 GLN A O 1
ATOM 875 N N . ARG A 1 112 ? -4.512 16.751 -23.523 1.00 13.01 112 ARG A N 1
ATOM 876 C CA . ARG A 1 112 ? -5.077 16.412 -24.812 1.00 13.49 112 ARG A CA 1
ATOM 877 C C . ARG A 1 112 ? -4.681 17.523 -25.790 1.00 13.30 112 ARG A C 1
ATOM 878 O O . ARG A 1 112 ? -4.419 18.656 -25.375 1.00 14.44 112 ARG A O 1
ATOM 886 N N . LEU A 1 113 ? -4.628 17.159 -27.075 1.00 13.78 113 LEU A N 1
ATOM 887 C CA . LEU A 1 113 ? -4.111 18.054 -28.077 1.00 15.30 113 LEU A CA 1
ATOM 888 C C . LEU A 1 113 ? -4.933 18.119 -29.358 1.00 14.60 113 LEU A C 1
ATOM 889 O O . LEU A 1 113 ? -5.710 17.230 -29.668 1.00 14.55 113 LEU A O 1
ATOM 894 N N . ALA A 1 114 ? -4.790 19.252 -30.069 1.00 13.82 114 ALA A N 1
ATOM 895 C CA . ALA A 1 114 ? -5.341 19.416 -31.406 1.00 13.67 114 ALA A CA 1
ATOM 896 C C . ALA A 1 114 ? -4.459 20.417 -32.158 1.00 13.60 114 ALA A C 1
ATOM 897 O O . ALA A 1 114 ? -3.634 21.118 -31.530 1.00 14.05 114 ALA A O 1
ATOM 899 N N . LEU A 1 115 ? -4.575 20.449 -33.494 1.00 14.32 115 LEU A N 1
ATOM 900 C CA . LEU A 1 115 ? -3.677 21.263 -34.325 1.00 14.46 115 LEU A CA 1
ATOM 901 C C . LEU A 1 115 ? -4.118 22.708 -34.350 1.00 14.81 115 LEU A C 1
ATOM 902 O O . LEU A 1 115 ? -5.298 23.018 -34.451 1.00 14.59 115 LEU A O 1
ATOM 907 N N A GLN A 1 116 ? -3.128 23.600 -34.291 0.50 14.65 116 GLN A N 1
ATOM 908 N N B GLN A 1 116 ? -3.142 23.611 -34.328 0.50 15.85 116 GLN A N 1
ATOM 909 C CA A GLN A 1 116 ? -3.365 25.035 -34.349 0.50 14.94 116 GLN A CA 1
ATOM 910 C CA B GLN A 1 116 ? -3.472 25.026 -34.318 0.50 16.89 116 GLN A CA 1
ATOM 911 C C A GLN A 1 116 ? -4.181 25.430 -35.586 0.50 15.22 116 GLN A C 1
ATOM 912 C C B GLN A 1 116 ? -4.223 25.425 -35.590 0.50 16.26 116 GLN A C 1
ATOM 913 O O A GLN A 1 116 ? -4.971 26.390 -35.537 0.50 16.71 116 GLN A O 1
ATOM 914 O O B GLN A 1 116 ? -5.032 26.366 -35.560 0.50 17.73 116 GLN A O 1
ATOM 925 N N . GLN A 1 117 ? -3.963 24.750 -36.717 1.00 15.22 117 GLN A N 1
ATOM 926 C CA . GLN A 1 117 ? -4.637 25.078 -37.975 1.00 15.91 117 GLN A CA 1
ATOM 927 C C . GLN A 1 117 ? -6.151 24.825 -37.896 1.00 15.72 117 GLN A C 1
ATOM 928 O O . GLN A 1 117 ? -6.904 25.266 -38.758 1.00 16.21 117 GLN A O 1
ATOM 934 N N . ASP A 1 118 ? -6.590 24.089 -36.878 1.00 15.02 118 ASP A N 1
ATOM 935 C CA . ASP A 1 118 ? -7.985 23.752 -36.722 1.00 15.63 118 ASP A CA 1
ATOM 936 C C . ASP A 1 118 ? -8.642 24.529 -35.591 1.00 15.18 118 ASP A C 1
ATOM 937 O O . ASP A 1 118 ? -9.841 24.348 -35.349 1.00 15.70 118 ASP A O 1
ATOM 942 N N . GLU A 1 119 ? -7.858 25.348 -34.884 1.00 14.46 119 GLU A N 1
ATOM 943 C CA . GLU A 1 119 ? -8.365 26.077 -33.725 1.00 14.60 119 GLU A CA 1
ATOM 944 C C . GLU A 1 119 ? -9.543 26.999 -34.078 1.00 14.54 119 GLU A C 1
ATOM 945 O O . GLU A 1 119 ? -10.529 27.069 -33.312 1.00 15.34 119 GLU A O 1
ATOM 951 N N . SER A 1 120 ? -9.471 27.649 -35.253 1.00 14.79 120 SER A N 1
ATOM 952 C CA A SER A 1 120 ? -10.481 28.605 -35.666 0.50 16.06 120 SER A CA 1
ATOM 953 C CA B SER A 1 120 ? -10.482 28.611 -35.674 0.50 15.72 120 SER A CA 1
ATOM 954 C C 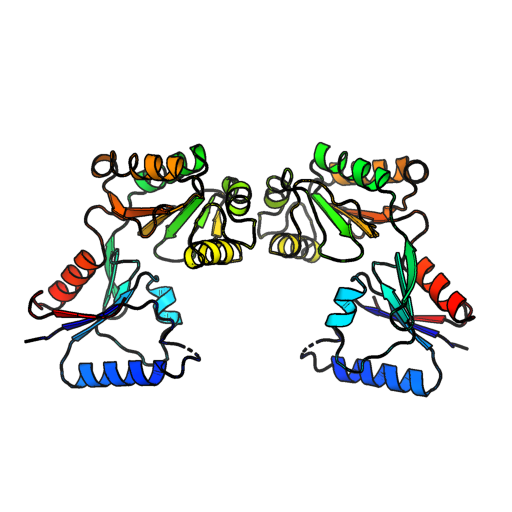. SER A 1 120 ? -11.854 27.952 -35.753 1.00 15.42 120 SER A C 1
ATOM 955 O O . SER A 1 120 ? -12.826 28.442 -35.139 1.00 16.58 120 SER A O 1
ATOM 960 N N . TRP A 1 121 ? -11.958 26.818 -36.477 1.00 16.05 121 TRP A N 1
ATOM 961 C CA . TRP A 1 121 ? -13.285 26.243 -36.658 1.00 15.86 121 TRP A CA 1
ATOM 962 C C . TRP A 1 121 ? -13.730 25.401 -35.457 1.00 15.86 121 TRP A C 1
ATOM 963 O O . TRP A 1 121 ? -14.943 25.317 -35.208 1.00 15.39 121 TRP A O 1
ATOM 974 N N . MET A 1 122 ? -12.781 24.870 -34.661 1.00 14.42 122 MET A N 1
ATOM 975 C CA . MET A 1 122 ? -13.130 24.211 -33.419 1.00 14.01 122 MET A CA 1
ATOM 976 C C . MET A 1 122 ? -13.714 25.215 -32.420 1.00 14.26 122 MET A C 1
ATOM 977 O O . MET A 1 122 ? -14.786 24.999 -31.832 1.00 14.36 122 MET A O 1
ATOM 982 N N . ARG A 1 123 ? -13.074 26.333 -32.256 1.00 14.24 123 ARG A N 1
ATOM 983 C CA . ARG A 1 123 ? -13.614 27.293 -31.299 1.00 14.72 123 ARG A CA 1
ATOM 984 C C . ARG A 1 123 ? -14.926 27.884 -31.804 1.00 14.66 123 ARG A C 1
ATOM 985 O O . ARG A 1 123 ? -15.854 28.134 -31.003 1.00 16.01 123 ARG A O 1
ATOM 993 N N . GLY A 1 124 ? -15.002 28.103 -33.123 1.00 15.02 124 GLY A N 1
ATOM 994 C CA . GLY A 1 124 ? -16.216 28.663 -33.697 1.00 16.22 124 GLY A CA 1
ATOM 995 C C . GLY A 1 124 ? -17.405 27.749 -33.495 1.00 16.54 124 GLY A C 1
ATOM 996 O O . GLY A 1 124 ? -18.535 28.206 -33.326 1.00 18.76 124 GLY A O 1
ATOM 997 N N . MET A 1 125 ? -17.169 26.431 -33.522 1.00 16.06 125 MET A N 1
ATOM 998 C CA . MET A 1 125 ? -18.268 25.489 -33.486 1.00 16.10 125 MET A CA 1
ATOM 999 C C . MET A 1 125 ? -19.022 25.596 -32.159 1.00 16.19 125 MET A C 1
ATOM 1000 O O . MET A 1 125 ? -20.251 25.427 -32.136 1.00 17.39 125 MET A O 1
ATOM 1005 N N . VAL A 1 126 ? -18.320 25.895 -31.060 1.00 15.02 126 VAL A N 1
ATOM 1006 C CA A VAL A 1 126 ? -19.020 25.924 -29.782 0.50 15.47 126 VAL A CA 1
ATOM 1007 C CA B VAL A 1 126 ? -18.884 25.890 -29.730 0.50 14.82 126 VAL A CA 1
ATOM 1008 C C . VAL A 1 126 ? -18.943 27.316 -29.177 1.00 15.01 126 VAL A C 1
ATOM 1009 O O . VAL A 1 126 ? -18.968 27.491 -27.956 1.00 15.65 126 VAL A O 1
ATOM 1016 N N . ARG A 1 127 ? -18.960 28.328 -30.036 1.00 15.07 127 ARG A N 1
ATOM 1017 C CA . ARG A 1 127 ? -18.827 29.676 -29.489 1.00 15.36 127 ARG A CA 1
ATOM 1018 C C . ARG A 1 127 ? -20.035 30.121 -28.657 1.00 15.31 127 ARG A C 1
ATOM 1019 O O . ARG A 1 127 ? -19.853 30.915 -27.721 1.00 15.00 127 ARG A O 1
ATOM 1027 N N . GLU A 1 128 ? -21.232 29.582 -28.940 1.00 15.70 128 GLU A N 1
ATOM 1028 C CA . GLU A 1 128 ? -22.423 30.057 -28.245 1.00 16.75 128 GLU A CA 1
ATOM 1029 C C . GLU A 1 128 ? -22.424 29.541 -26.817 1.00 16.56 128 GLU A C 1
ATOM 1030 O O . GLU A 1 128 ? -22.006 28.438 -26.534 1.00 16.50 128 GLU A O 1
ATOM 1036 N N . GLU A 1 129 ? -22.911 30.377 -25.906 1.00 17.55 129 GLU A N 1
ATOM 1037 C CA . GLU A 1 129 ? -23.084 29.928 -24.544 1.00 17.78 129 GLU A CA 1
ATOM 1038 C C . GLU A 1 129 ? -24.235 28.935 -24.495 1.00 17.50 129 GLU A C 1
ATOM 1039 O O . GLU A 1 129 ? -24.133 27.944 -23.792 1.00 18.86 129 GLU A O 1
ATOM 1045 N N . GLU A 1 130 ? -25.318 29.188 -25.245 1.00 17.77 130 GLU A N 1
ATOM 1046 C CA . GLU A 1 130 ? -26.475 28.264 -25.290 1.00 17.87 130 GLU A CA 1
ATOM 1047 C C . GLU A 1 130 ? -26.065 27.010 -26.033 1.00 16.93 130 GLU A C 1
ATOM 1048 O O . GLU A 1 130 ? -25.524 27.096 -27.126 1.00 16.90 130 GLU A O 1
ATOM 1054 N N . PRO A 1 131 ? -26.336 25.791 -25.527 1.00 16.31 131 PRO A N 1
ATOM 1055 C CA . PRO A 1 131 ? -26.094 24.597 -26.316 1.00 15.71 131 PRO A CA 1
ATOM 1056 C C . PRO A 1 131 ? -26.803 24.663 -27.652 1.00 16.65 131 PRO A C 1
ATOM 1057 O O . PRO A 1 131 ? -27.953 25.097 -27.726 1.00 16.35 131 PRO A O 1
ATOM 1061 N N . GLN A 1 132 ? -26.186 24.111 -28.687 1.00 15.95 132 GLN A N 1
ATOM 1062 C CA . GLN A 1 132 ? -26.697 24.210 -30.042 1.00 16.98 132 GLN A CA 1
ATOM 1063 C C . GLN A 1 132 ? -27.157 22.846 -30.540 1.00 15.39 132 GLN A C 1
ATOM 1064 O O . GLN A 1 132 ? -26.613 21.849 -30.128 1.00 16.43 132 GLN A O 1
ATOM 1070 N N . ASN A 1 133 ? -28.178 22.848 -31.398 1.00 15.92 133 ASN A N 1
ATOM 1071 C CA . ASN A 1 133 ? -28.551 21.688 -32.217 1.00 15.50 133 ASN A CA 1
ATOM 1072 C C . ASN A 1 133 ? -28.850 20.424 -31.406 1.00 14.17 133 ASN A C 1
ATOM 1073 O O . ASN A 1 133 ? -28.513 19.299 -31.845 1.00 14.89 133 ASN A O 1
ATOM 1078 N N . ASN A 1 134 ? -29.471 20.610 -30.235 1.00 14.38 134 ASN A N 1
ATOM 1079 C CA . ASN A 1 134 ? -29.912 19.548 -29.325 1.00 14.20 134 ASN A CA 1
ATOM 1080 C C . ASN A 1 134 ? -28.796 18.918 -28.488 1.00 13.98 134 ASN A C 1
ATOM 1081 O O . ASN A 1 134 ? -29.021 17.898 -27.799 1.00 15.20 134 ASN A O 1
ATOM 1086 N N . VAL A 1 135 ? -27.575 19.434 -28.585 1.00 14.08 135 VAL A N 1
ATOM 1087 C CA . VAL A 1 135 ? -26.487 18.895 -27.799 1.00 13.97 135 VAL A CA 1
ATOM 1088 C C . VAL A 1 135 ? -26.812 19.072 -26.320 1.00 14.05 135 VAL A C 1
ATOM 1089 O O . VAL A 1 135 ? -27.376 20.047 -25.882 1.00 14.65 135 VAL A O 1
ATOM 1093 N N . GLY A 1 136 ? -26.515 18.052 -25.527 1.00 14.02 136 GLY A N 1
ATOM 1094 C CA . GLY A 1 136 ? -26.801 18.092 -24.105 1.00 14.34 136 GLY A CA 1
ATOM 1095 C C . GLY A 1 136 ? -25.990 19.154 -23.385 1.00 13.91 136 GLY A C 1
ATOM 1096 O O . GLY A 1 136 ? -24.832 19.436 -23.795 1.00 14.61 136 GLY A O 1
ATOM 1097 N N . ILE A 1 137 ? -26.555 19.613 -22.261 0.80 14.26 137 ILE A N 1
ATOM 1098 C CA . ILE A 1 137 ? -25.900 20.617 -21.424 0.80 16.17 137 ILE A CA 1
ATOM 1099 C C . ILE A 1 137 ? -24.496 20.151 -21.041 0.80 16.26 137 ILE A C 1
ATOM 1100 O O . ILE A 1 137 ? -23.518 20.879 -21.175 0.80 15.69 137 ILE A O 1
ATOM 1105 N N . SER A 1 138 ? -24.408 18.925 -20.549 1.00 17.10 138 SER A N 1
ATOM 1106 C CA . SER A 1 138 ? -23.155 18.420 -20.013 1.00 17.57 138 SER A CA 1
ATOM 1107 C C . SER A 1 138 ? -22.033 18.454 -21.056 1.00 16.77 138 SER A C 1
ATOM 1108 O O . SER A 1 138 ? -20.903 18.920 -20.769 1.00 15.64 138 SER A O 1
ATOM 1111 N N . GLU A 1 139 ? -22.319 17.874 -22.237 1.00 14.43 139 GLU A N 1
ATOM 1112 C CA . GLU A 1 139 ? -21.333 17.758 -23.303 1.00 14.12 139 GLU A CA 1
ATOM 1113 C C . GLU A 1 139 ? -20.945 19.154 -23.820 1.00 13.83 139 GLU A C 1
ATOM 1114 O O . GLU A 1 139 ? -19.776 19.451 -24.077 1.00 13.84 139 GLU A O 1
ATOM 1120 N N . TRP A 1 140 ? -21.922 20.058 -23.912 1.00 13.84 140 TRP A N 1
ATOM 1121 C CA . TRP A 1 140 ? -21.634 21.433 -24.297 1.00 14.00 140 TRP A CA 1
ATOM 1122 C C . TRP A 1 140 ? -20.633 22.098 -23.337 1.00 15.84 140 TRP A C 1
ATOM 1123 O O . TRP A 1 140 ? -19.622 22.661 -23.801 1.00 15.84 140 TRP A O 1
ATOM 1134 N N . ARG A 1 141 ? -20.929 22.018 -22.017 1.00 16.57 141 ARG A N 1
ATOM 1135 C CA . ARG A 1 141 ? -20.079 22.582 -20.975 1.00 18.47 141 ARG A CA 1
ATOM 1136 C C . ARG A 1 141 ? -18.705 21.915 -21.062 1.00 15.61 141 ARG A C 1
ATOM 1137 O O . ARG A 1 141 ? -17.693 22.571 -20.862 1.00 16.97 141 ARG A O 1
ATOM 1145 N N . SER A 1 142 ? -18.644 20.590 -21.319 1.00 14.83 142 SER A N 1
ATOM 1146 C CA A SER A 1 142 ? -17.356 19.912 -21.425 0.50 15.24 142 SER A CA 1
ATOM 1147 C CA B SER A 1 142 ? -17.360 19.903 -21.441 0.50 14.00 142 SER A CA 1
ATOM 1148 C C . SER A 1 142 ? -16.517 20.511 -22.563 1.00 14.96 142 SER A C 1
ATOM 1149 O O . SER A 1 142 ? -15.280 20.767 -22.415 1.00 14.55 142 SER A O 1
ATOM 1154 N N . ARG A 1 143 ? -17.151 20.768 -23.703 1.00 14.57 143 ARG A N 1
ATOM 1155 C CA . ARG A 1 143 ? -16.449 21.359 -24.836 1.00 14.79 143 ARG A CA 1
ATOM 1156 C C . ARG A 1 143 ? -15.994 22.787 -24.531 1.00 14.94 143 ARG A C 1
ATOM 1157 O O . ARG A 1 143 ? -14.845 23.176 -24.791 1.00 14.11 143 ARG A O 1
ATOM 1165 N N . LYS A 1 144 ? -16.886 23.589 -23.955 1.00 15.08 144 LYS A N 1
ATOM 1166 C CA . LYS A 1 144 ? -16.456 24.932 -23.599 1.00 15.52 144 LYS A CA 1
ATOM 1167 C C . LYS A 1 144 ? -15.298 24.911 -22.582 1.00 14.81 144 LYS A C 1
ATOM 1168 O O . LYS A 1 144 ? -14.341 25.685 -22.695 1.00 15.28 144 LYS A O 1
ATOM 1174 N N . ASP A 1 145 ? -15.347 24.008 -21.595 1.00 15.55 145 ASP A N 1
ATOM 1175 C CA . ASP A 1 145 ? -14.298 23.898 -20.599 1.00 14.95 145 ASP A CA 1
ATOM 1176 C C . ASP A 1 145 ? -12.973 23.477 -21.234 1.00 14.60 145 ASP A C 1
ATOM 1177 O O . ASP A 1 145 ? -11.887 23.905 -20.797 1.00 14.46 145 ASP A O 1
ATOM 1182 N N . ALA A 1 146 ? -13.068 22.607 -22.230 1.00 14.20 146 ALA A N 1
ATOM 1183 C CA . ALA A 1 146 ? -11.870 22.081 -22.863 1.00 15.00 146 ALA A CA 1
ATOM 1184 C C . ALA A 1 146 ? -11.175 23.212 -23.613 1.00 15.81 146 ALA A C 1
ATOM 1185 O O . ALA A 1 146 ? -9.944 23.400 -23.537 1.00 14.99 146 ALA A O 1
ATOM 1187 N N . LEU A 1 147 ? -11.986 23.990 -24.317 1.00 16.20 147 LEU A N 1
ATOM 1188 C CA . LEU A 1 147 ? -11.482 25.077 -25.122 1.00 17.36 147 LEU A CA 1
ATOM 1189 C C . LEU A 1 147 ? -10.908 26.169 -24.232 1.00 19.06 147 LEU A C 1
ATOM 1190 O O . LEU A 1 147 ? -10.046 26.906 -24.700 1.00 20.78 147 LEU A O 1
ATOM 1195 N N . LYS A 1 148 ? -11.370 26.277 -22.976 1.00 21.46 148 LYS A N 1
ATOM 1196 C CA . LYS A 1 148 ? -10.953 27.385 -22.116 1.00 25.07 148 LYS A CA 1
ATOM 1197 C C . LYS A 1 148 ? -9.517 27.137 -21.683 1.00 25.92 148 LYS A C 1
ATOM 1198 O O . LYS A 1 148 ? -8.697 28.031 -21.678 1.00 32.01 148 LYS A O 1
ATOM 1204 N N . GLY A 1 149 ? -9.142 25.915 -21.379 1.00 23.56 149 GLY A N 1
ATOM 1205 C CA . GLY A 1 149 ? -7.727 25.750 -21.085 1.00 23.75 149 GLY A CA 1
ATOM 1206 C C . GLY A 1 149 ? -7.210 24.315 -20.946 1.00 21.93 149 GLY A C 1
ATOM 1207 O O . GLY A 1 149 ? -6.151 24.131 -20.347 1.00 27.74 149 GLY A O 1
ATOM 1208 N N . LYS A 1 150 ? -7.812 23.328 -21.598 1.00 17.75 150 LYS A N 1
ATOM 1209 C CA . LYS A 1 150 ? -7.381 21.938 -21.426 1.00 17.13 150 LYS A CA 1
ATOM 1210 C C . LYS A 1 150 ? -6.664 21.359 -22.638 1.00 16.22 150 LYS A C 1
ATOM 1211 O O . LYS A 1 150 ? -6.069 20.270 -22.513 1.00 18.28 150 LYS A O 1
ATOM 1217 N N . ILE A 1 151 ? -6.680 22.055 -23.771 1.00 15.68 151 ILE A N 1
ATOM 1218 C CA . ILE A 1 151 ? -6.109 21.598 -25.023 1.00 15.21 151 ILE A CA 1
ATOM 1219 C C . ILE A 1 151 ? -4.742 22.236 -25.269 1.00 14.94 151 ILE A C 1
ATOM 1220 O O . ILE A 1 151 ? -4.554 23.473 -25.135 1.00 15.65 151 ILE A O 1
ATOM 1225 N N . ASN A 1 152 ? -3.769 21.406 -25.609 1.00 14.61 152 ASN A N 1
ATOM 1226 C CA . ASN A 1 152 ? -2.466 21.833 -26.109 1.00 14.55 152 ASN A CA 1
ATOM 1227 C C . ASN A 1 152 ? -2.569 21.992 -27.627 1.00 14.39 152 ASN A C 1
ATOM 1228 O O . ASN A 1 152 ? -2.761 21.012 -28.327 1.00 15.08 152 ASN A O 1
ATOM 1233 N N . TRP A 1 153 ? -2.602 23.221 -28.150 1.00 14.99 153 TRP A N 1
ATOM 1234 C CA . TRP A 1 153 ? -2.689 23.458 -29.579 1.00 15.16 153 TRP A CA 1
ATOM 1235 C C . TRP A 1 153 ? -1.278 23.371 -30.167 1.00 15.68 153 TRP A C 1
ATOM 1236 O O . TRP A 1 153 ? -0.430 24.235 -29.857 1.00 16.93 153 TRP A O 1
ATOM 1247 N N . VAL A 1 154 ? -1.044 22.373 -31.035 1.00 15.65 154 VAL A N 1
ATOM 1248 C CA . VAL A 1 154 ? 0.277 22.057 -31.567 1.00 15.97 154 VAL A CA 1
ATOM 1249 C C . VAL A 1 154 ? 0.310 22.367 -33.058 1.00 15.57 154 VAL A C 1
ATOM 1250 O O . VAL A 1 154 ? -0.727 22.362 -33.720 1.00 16.27 154 VAL A O 1
ATOM 1254 N N . LYS A 1 155 ? 1.525 22.656 -33.557 1.00 15.76 155 LYS A N 1
ATOM 1255 C CA . LYS A 1 155 ? 1.729 22.924 -34.962 1.00 16.64 155 LYS A CA 1
ATOM 1256 C C . LYS A 1 155 ? 1.622 21.634 -35.744 1.00 16.58 155 LYS A C 1
ATOM 1257 O O . LYS A 1 155 ? 1.004 21.620 -36.801 1.00 17.16 155 LYS A O 1
ATOM 1263 N N . THR A 1 156 ? 2.187 20.561 -35.167 1.00 17.27 156 THR A N 1
ATOM 1264 C CA . THR A 1 156 ? 2.193 19.229 -35.730 1.00 16.22 156 THR A CA 1
ATOM 1265 C C . THR A 1 156 ? 1.931 18.275 -34.565 1.00 15.82 156 THR A C 1
ATOM 1266 O O . THR A 1 156 ? 2.224 18.593 -33.416 1.00 14.55 156 THR A O 1
ATOM 1270 N N . LEU A 1 157 ? 1.326 17.114 -34.861 1.00 17.54 157 LEU A N 1
ATOM 1271 C CA . LEU A 1 157 ? 1.035 16.134 -33.821 1.00 17.21 157 LEU A CA 1
ATOM 1272 C C . LEU A 1 157 ? 2.330 15.518 -33.297 1.00 17.27 157 LEU A C 1
ATOM 1273 O O . LEU A 1 157 ? 3.153 15.024 -34.074 1.00 19.27 157 LEU A O 1
ATOM 1278 N N . PRO A 1 158 ? 2.528 15.480 -31.967 1.00 16.22 158 PRO A N 1
ATOM 1279 C CA . PRO A 1 158 ? 3.687 14.800 -31.400 1.00 15.79 158 PRO A CA 1
ATOM 1280 C C . PRO A 1 158 ? 3.667 13.309 -31.747 1.00 14.75 158 PRO A C 1
ATOM 1281 O O . PRO A 1 158 ? 2.623 12.692 -31.866 1.00 15.37 158 PRO A O 1
ATOM 1285 N N . GLU A 1 159 ? 4.856 12.722 -31.877 1.00 15.04 159 GLU A N 1
ATOM 1286 C CA . GLU A 1 159 ? 4.984 11.273 -31.975 1.00 15.17 159 GLU A CA 1
ATOM 1287 C C . GLU A 1 159 ? 5.118 10.707 -30.564 1.00 14.46 159 GLU A C 1
ATOM 1288 O O . GLU A 1 159 ? 6.185 10.774 -29.925 1.00 16.63 159 GLU A O 1
ATOM 1294 N N . THR A 1 160 ? 4.011 10.214 -30.030 1.00 14.02 160 THR A N 1
ATOM 1295 C CA . THR A 1 160 ? 3.970 9.708 -28.671 1.00 15.27 160 THR A CA 1
ATOM 1296 C C . THR A 1 160 ? 2.892 8.621 -28.634 1.00 14.84 160 THR A C 1
ATOM 1297 O O . THR A 1 160 ? 2.118 8.513 -29.563 1.00 14.23 160 THR A O 1
ATOM 1301 N N . SER A 1 161 ? 2.825 7.850 -27.552 1.00 16.50 161 SER A N 1
ATOM 1302 C CA . SER A 1 161 ? 1.758 6.904 -27.397 1.00 16.44 161 SER A CA 1
ATOM 1303 C C . SER A 1 161 ? 0.450 7.666 -27.158 1.00 15.56 161 SER A C 1
ATOM 1304 O O . SER A 1 161 ? 0.393 8.625 -26.370 1.00 15.94 161 SER A O 1
ATOM 1307 N N . TYR A 1 162 ? -0.610 7.191 -27.824 1.00 14.03 162 TYR A N 1
ATOM 1308 C CA . TYR A 1 162 ? -1.933 7.804 -27.765 1.00 13.56 162 TYR A CA 1
ATOM 1309 C C . TYR A 1 162 ? -3.003 6.801 -27.330 1.00 12.81 162 TYR A C 1
ATOM 1310 O O . TYR A 1 162 ? -3.084 5.681 -27.864 1.00 12.79 162 TYR A O 1
ATOM 1319 N N . SER A 1 163 ? -3.799 7.234 -26.339 1.00 12.46 163 SER A N 1
ATOM 1320 C CA . SER A 1 163 ? -4.842 6.459 -25.684 1.00 12.86 163 SER A CA 1
ATOM 1321 C C . SER A 1 163 ? -6.133 6.465 -26.525 1.00 13.08 163 SER A C 1
ATOM 1322 O O . SER A 1 163 ? -6.748 5.427 -26.769 1.00 15.06 163 SER A O 1
ATOM 1325 N N . LYS A 1 164 ? -6.542 7.626 -27.017 1.00 12.97 164 LYS A N 1
ATOM 1326 C CA . LYS A 1 164 ? -7.854 7.761 -27.666 1.00 12.40 164 LYS A CA 1
ATOM 1327 C C . LYS A 1 164 ? -7.958 9.085 -28.411 1.00 12.35 164 LYS A C 1
ATOM 1328 O O . LYS A 1 164 ? -7.167 10.011 -28.192 1.00 12.65 164 LYS A O 1
ATOM 1334 N N . ILE A 1 165 ? -8.989 9.132 -29.273 1.00 12.58 165 ILE A N 1
ATOM 1335 C CA . ILE A 1 165 ? -9.369 10.353 -29.956 1.00 12.63 165 ILE A CA 1
ATOM 1336 C C . ILE A 1 165 ? -10.855 10.499 -29.679 1.00 12.90 165 ILE A C 1
ATOM 1337 O O . ILE A 1 165 ? -11.576 9.526 -29.791 1.00 13.65 165 ILE A O 1
ATOM 1342 N N . TYR A 1 166 ? -11.248 11.703 -29.244 1.00 12.79 166 TYR A N 1
ATOM 1343 C CA . TYR A 1 166 ? -12.666 12.104 -29.120 1.00 12.50 166 TYR A CA 1
ATOM 1344 C C . TYR A 1 166 ? -13.028 12.928 -30.350 1.00 12.56 166 TYR A C 1
ATOM 1345 O O . TYR A 1 166 ? -12.252 13.791 -30.741 1.00 13.25 166 TYR A O 1
ATOM 1354 N N . LEU A 1 167 ? -14.226 12.715 -30.904 1.00 12.93 167 LEU A N 1
ATOM 1355 C CA . LEU A 1 167 ? -14.758 13.377 -32.089 1.00 12.84 167 LEU A CA 1
ATOM 1356 C C . LEU A 1 167 ? -16.149 13.932 -31.765 1.00 13.01 167 LEU A C 1
ATOM 1357 O O . LEU A 1 167 ? -16.898 13.299 -31.039 1.00 13.29 167 LEU A O 1
ATOM 1362 N N . PHE A 1 168 ? -16.422 15.153 -32.244 1.00 13.09 168 PHE A N 1
ATOM 1363 C CA . PHE A 1 168 ? -17.659 15.842 -31.911 1.00 12.96 168 PHE A CA 1
ATOM 1364 C C . PHE A 1 168 ? -18.078 16.715 -33.084 1.00 13.21 168 PHE A C 1
ATOM 1365 O O . PHE A 1 168 ? -17.275 17.379 -33.699 1.00 13.93 168 PHE A O 1
ATOM 1373 N N . THR A 1 169 ? -19.410 16.850 -33.307 1.00 13.01 169 THR A N 1
ATOM 1374 C CA . THR A 1 169 ? -19.870 18.015 -34.043 1.00 13.23 169 THR A CA 1
ATOM 1375 C C . THR A 1 169 ? -21.354 18.219 -33.747 1.00 13.66 169 THR A C 1
ATOM 1376 O O . THR A 1 169 ? -22.029 17.293 -33.321 1.00 13.95 169 THR A O 1
ATOM 1380 N N . THR A 1 170 ? -21.765 19.473 -33.904 1.00 13.74 170 THR A N 1
ATOM 1381 C CA . THR A 1 170 ? -23.178 19.831 -33.810 1.00 14.36 170 THR A CA 1
ATOM 1382 C C . THR A 1 170 ? -23.982 19.427 -35.044 1.00 14.82 170 THR A C 1
ATOM 1383 O O . THR A 1 170 ? -25.214 19.586 -35.040 1.00 16.75 170 THR A O 1
ATOM 1387 N N . ASP A 1 171 ? -23.329 18.969 -36.112 1.00 14.63 171 ASP A N 1
ATOM 1388 C CA . ASP A 1 171 ? -23.997 18.510 -37.308 1.00 15.49 171 ASP A CA 1
ATOM 1389 C C . ASP A 1 171 ? -24.259 17.006 -37.173 1.00 14.85 171 ASP A C 1
ATOM 1390 O O . ASP A 1 171 ? -23.369 16.181 -37.402 1.00 13.99 171 ASP A O 1
ATOM 1395 N N . LEU A 1 172 ? -25.484 16.646 -36.778 1.00 15.35 172 LEU A N 1
ATOM 1396 C CA . LEU A 1 172 ? -25.827 15.245 -36.517 1.00 15.71 172 LEU A CA 1
ATOM 1397 C C . LEU A 1 172 ? -25.510 14.333 -37.694 1.00 15.16 172 LEU A C 1
ATOM 1398 O O . LEU A 1 172 ? -24.949 13.252 -37.514 1.00 16.36 172 LEU A O 1
ATOM 1403 N N . ALA A 1 173 ? -25.953 14.702 -38.887 1.00 16.07 173 ALA A N 1
ATOM 1404 C CA . ALA A 1 173 ? -25.751 13.864 -40.059 1.00 16.63 173 ALA A CA 1
ATOM 1405 C C . ALA A 1 173 ? -24.270 13.610 -40.248 1.00 16.80 173 ALA A C 1
ATOM 1406 O O . ALA A 1 173 ? -23.870 12.490 -40.554 1.00 16.84 173 ALA A O 1
ATOM 1408 N N . GLN A 1 174 ? -23.471 14.662 -40.076 1.00 16.37 174 GLN A N 1
ATOM 1409 C CA . GLN A 1 174 ? -22.040 14.525 -40.307 1.00 16.80 174 GLN A CA 1
ATOM 1410 C C . GLN A 1 174 ? -21.387 13.558 -39.314 1.00 16.00 174 GLN A C 1
ATOM 1411 O O . GLN A 1 174 ? -20.585 12.712 -39.755 1.00 16.04 174 GLN A O 1
ATOM 1417 N N . ILE A 1 175 ? -21.673 13.667 -37.998 1.00 14.08 175 ILE A N 1
ATOM 1418 C CA . ILE A 1 175 ? -21.050 12.764 -37.022 1.00 13.95 175 ILE A CA 1
ATOM 1419 C C . ILE A 1 175 ? -21.613 11.351 -37.182 1.00 13.06 175 ILE A C 1
ATOM 1420 O O . ILE A 1 175 ? -20.895 10.379 -37.010 1.00 12.58 175 ILE A O 1
ATOM 1425 N N . THR A 1 176 ? -22.887 11.229 -37.550 1.00 12.91 176 THR A N 1
ATOM 1426 C CA . THR A 1 176 ? -23.435 9.909 -37.773 1.00 13.20 176 THR A CA 1
ATOM 1427 C C . THR A 1 176 ? -22.610 9.214 -38.852 1.00 13.72 176 THR A C 1
ATOM 1428 O O . THR A 1 176 ? -22.190 8.057 -38.709 1.00 13.38 176 THR A O 1
ATOM 1432 N N . GLN A 1 177 ? -22.428 9.907 -39.975 1.00 13.51 177 GLN A N 1
ATOM 1433 C CA . GLN A 1 177 ? -21.686 9.340 -41.082 1.00 15.70 177 GLN A CA 1
ATOM 1434 C C . GLN A 1 177 ? -20.205 9.116 -40.749 1.00 13.66 177 GLN A C 1
ATOM 1435 O O . GLN A 1 177 ? -19.645 8.109 -41.197 1.00 13.10 177 GLN A O 1
ATOM 1441 N N . PHE A 1 178 ? -19.577 10.080 -40.062 1.00 12.90 178 PHE A N 1
ATOM 1442 C CA . PHE A 1 178 ? -18.173 9.953 -39.681 1.00 13.19 178 PHE A CA 1
ATOM 1443 C C . PHE A 1 178 ? -17.948 8.768 -38.732 1.00 12.64 178 PHE A C 1
ATOM 1444 O O . PHE A 1 178 ? -17.009 7.972 -38.907 1.00 13.13 178 PHE A O 1
ATOM 1452 N N . ARG A 1 179 ? -18.846 8.637 -37.735 1.00 12.45 179 ARG A N 1
ATOM 1453 C CA . ARG A 1 179 ? -18.769 7.539 -36.797 1.00 12.09 179 ARG A CA 1
ATOM 1454 C C . ARG A 1 179 ? -18.850 6.243 -37.581 1.00 11.87 179 ARG A C 1
ATOM 1455 O O . ARG A 1 179 ? -18.074 5.350 -37.301 1.00 11.85 179 ARG A O 1
ATOM 1463 N N . GLN A 1 180 ? -19.805 6.169 -38.528 1.00 12.23 180 GLN A N 1
ATOM 1464 C CA . GLN A 1 180 ? -19.952 4.955 -39.332 1.00 12.23 180 GLN A CA 1
ATOM 1465 C C . GLN A 1 180 ? -18.678 4.668 -40.140 1.00 12.54 180 GLN A C 1
ATOM 1466 O O . GLN A 1 180 ? -18.297 3.491 -40.286 1.00 12.70 180 GLN A O 1
ATOM 1472 N N . SER A 1 181 ? -18.074 5.703 -40.724 1.00 12.99 181 SER A N 1
ATOM 1473 C CA . SER A 1 181 ? -16.826 5.611 -41.482 1.00 14.79 181 SER A CA 1
ATOM 1474 C C . SER A 1 181 ? -15.709 5.000 -40.631 1.00 13.45 181 SER A C 1
ATOM 1475 O O . SER A 1 181 ? -14.940 4.150 -41.129 1.00 14.91 181 SER A O 1
ATOM 1478 N N . LEU A 1 182 ? -15.612 5.376 -39.357 1.00 13.04 182 LEU A N 1
ATOM 1479 C CA . LEU A 1 182 ? -14.601 4.803 -38.466 1.00 13.87 182 LEU A CA 1
ATOM 1480 C C . LEU A 1 182 ? -14.886 3.328 -38.167 1.00 13.81 182 LEU A C 1
ATOM 1481 O O . LEU A 1 182 ? -14.011 2.480 -38.203 1.00 14.70 182 LEU A O 1
ATOM 1486 N N . ILE A 1 183 ? -16.161 2.979 -37.974 1.00 12.95 183 ILE A N 1
ATOM 1487 C CA . ILE A 1 183 ? -16.583 1.607 -37.760 1.00 13.29 183 ILE A CA 1
ATOM 1488 C C . ILE A 1 183 ? -16.198 0.780 -38.985 1.00 13.78 183 ILE A C 1
ATOM 1489 O O . ILE A 1 183 ? -15.692 -0.334 -38.889 1.00 14.56 183 ILE A O 1
ATOM 1494 N N . ASP A 1 184 ? -16.475 1.353 -40.161 1.00 13.72 184 ASP A N 1
ATOM 1495 C CA . ASP A 1 184 ? -16.217 0.700 -41.430 1.00 13.95 184 ASP A CA 1
ATOM 1496 C C . ASP A 1 184 ? -14.733 0.358 -41.546 1.00 14.71 184 ASP A C 1
ATOM 1497 O O . ASP A 1 184 ? -14.406 -0.677 -42.129 1.00 17.20 184 ASP A O 1
ATOM 1502 N N . GLN A 1 185 ? -13.884 1.163 -40.905 1.00 14.82 185 GLN A N 1
ATOM 1503 C CA . GLN A 1 185 ? -12.432 0.992 -40.931 1.00 15.92 185 GLN A CA 1
ATOM 1504 C C . GLN A 1 185 ? -11.888 0.346 -39.655 1.00 15.65 185 GLN A C 1
ATOM 1505 O O . GLN A 1 185 ? -10.675 0.320 -39.455 1.00 16.45 185 GLN A O 1
ATOM 1511 N N . GLN A 1 186 ? -12.754 -0.193 -38.793 1.00 15.71 186 GLN A N 1
ATOM 1512 C CA . GLN A 1 186 ? -12.388 -0.773 -37.506 1.00 17.35 186 GLN A CA 1
ATOM 1513 C C . GLN A 1 186 ? -11.201 -1.759 -37.641 1.00 15.99 186 GLN A C 1
ATOM 1514 O O . GLN A 1 186 ? -10.220 -1.708 -36.888 1.00 15.12 186 GLN A O 1
ATOM 1520 N N . LEU A 1 187 ? -11.260 -2.653 -38.610 1.00 14.50 187 LEU A N 1
ATOM 1521 C CA . LEU A 1 187 ? -10.264 -3.696 -38.745 1.00 14.74 187 LEU A CA 1
ATOM 1522 C C . LEU A 1 187 ? -9.057 -3.193 -39.524 1.00 15.67 187 LEU A C 1
ATOM 1523 O O . LEU A 1 187 ? -7.940 -3.619 -39.247 1.00 20.89 187 LEU A O 1
ATOM 1528 N N . SER A 1 188 ? -9.222 -2.259 -40.459 1.00 16.92 188 SER A N 1
ATOM 1529 C CA . SER A 1 188 ? -8.069 -1.726 -41.180 1.00 18.58 188 SER A CA 1
ATOM 1530 C C . SER A 1 188 ? -7.213 -0.844 -40.270 1.00 17.66 188 SER A C 1
ATOM 1531 O O . SER A 1 188 ? -5.972 -0.896 -40.322 1.00 19.22 188 SER A O 1
ATOM 1534 N N . LEU A 1 189 ? -7.843 -0.036 -39.414 1.00 15.32 189 LEU A N 1
ATOM 1535 C CA . LEU A 1 189 ? -7.124 0.860 -38.533 1.00 15.57 189 LEU A CA 1
ATOM 1536 C C . LEU A 1 189 ? -6.804 0.207 -37.186 1.00 15.41 189 LEU A C 1
ATOM 1537 O O . LEU A 1 189 ? -6.013 0.772 -36.443 1.00 15.74 189 LEU A O 1
ATOM 1542 N N . ASN A 1 190 ? -7.452 -0.922 -36.859 1.00 14.70 190 ASN A N 1
ATOM 1543 C CA . ASN A 1 190 ? -7.257 -1.600 -35.597 1.00 15.04 190 ASN A CA 1
ATOM 1544 C C . ASN A 1 190 ? -7.738 -0.782 -34.410 1.00 14.08 190 ASN A C 1
ATOM 1545 O O . ASN A 1 190 ? -7.047 -0.613 -33.414 1.00 13.46 190 ASN A O 1
ATOM 1550 N N . ILE A 1 191 ? -9.027 -0.403 -34.482 1.00 14.05 191 ILE A N 1
ATOM 1551 C CA . ILE A 1 191 ? -9.643 0.496 -33.520 1.00 13.30 191 ILE A CA 1
ATOM 1552 C C . ILE A 1 191 ? -10.989 -0.077 -33.098 1.00 13.63 191 ILE A C 1
ATOM 1553 O O . ILE A 1 191 ? -11.607 -0.872 -33.816 1.00 15.33 191 ILE A O 1
ATOM 1558 N N A SER A 1 192 ? -11.392 0.232 -31.876 0.50 13.52 192 SER A N 1
ATOM 1559 N N B SER A 1 192 ? -11.342 0.283 -31.857 0.50 14.10 192 SER A N 1
ATOM 1560 C CA A SER A 1 192 ? -12.783 0.063 -31.513 0.50 13.92 192 SER A CA 1
ATOM 1561 C CA B SER A 1 192 ? -12.685 0.175 -31.310 0.50 15.15 192 SER A CA 1
ATOM 1562 C C A SER A 1 192 ? -13.377 1.460 -31.346 0.50 14.25 192 SER A C 1
ATOM 1563 C C B SER A 1 192 ? -13.353 1.544 -31.381 0.50 14.92 192 SER A C 1
ATOM 1564 O O A SER A 1 192 ? -12.695 2.401 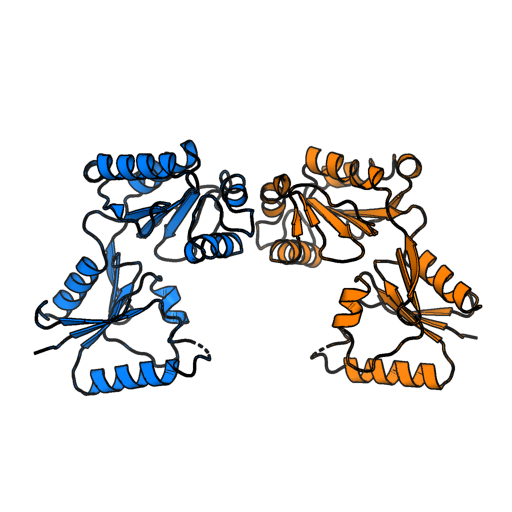-30.954 0.50 14.38 192 SER A O 1
ATOM 1565 O O B SER A 1 192 ? -12.702 2.560 -31.153 0.50 14.74 192 SER A O 1
ATOM 1570 N N . VAL A 1 193 ? -14.648 1.567 -31.718 1.00 14.93 193 VAL A N 1
ATOM 1571 C CA . VAL A 1 193 ? -15.390 2.814 -31.793 1.00 15.33 193 VAL A CA 1
ATOM 1572 C C . VAL A 1 193 ? -16.484 2.729 -30.747 1.00 15.40 193 VAL A C 1
ATOM 1573 O O . VAL A 1 193 ? -17.243 1.756 -30.729 1.00 17.22 193 VAL A O 1
ATOM 1577 N N . SER A 1 194 ? -16.543 3.759 -29.890 1.00 14.83 194 SER A N 1
ATOM 1578 C CA . SER A 1 194 ? -17.606 3.910 -28.925 1.00 15.58 194 SER A CA 1
ATOM 1579 C C . SER A 1 194 ? -18.201 5.310 -29.071 1.00 14.20 194 SER A C 1
ATOM 1580 O O . SER A 1 194 ? -17.672 6.152 -29.819 1.00 14.08 194 SER A O 1
ATOM 1583 N N . ASN A 1 195 ? -19.325 5.541 -28.380 1.00 14.20 195 ASN A N 1
ATOM 1584 C CA . ASN A 1 195 ? -19.889 6.877 -28.315 1.00 14.35 195 ASN A CA 1
ATOM 1585 C C . ASN A 1 195 ? -20.737 7.013 -27.053 1.00 14.85 195 ASN A C 1
ATOM 1586 O O . ASN A 1 195 ? -21.334 6.026 -26.626 1.00 15.51 195 ASN A O 1
ATOM 1591 N N . SER A 1 196 ? -20.754 8.227 -26.470 1.00 15.06 196 SER A N 1
ATOM 1592 C CA . SER A 1 196 ? -21.513 8.535 -25.268 1.00 14.59 196 SER A CA 1
ATOM 1593 C C . SER A 1 196 ? -22.686 9.458 -25.565 1.00 13.98 196 SER A C 1
ATOM 1594 O O . SER A 1 196 ? -23.490 9.679 -24.675 1.00 15.32 196 SER A O 1
ATOM 1597 N N . SER A 1 197 ? -22.759 10.009 -26.779 1.00 13.93 197 SER A N 1
ATOM 1598 C CA . SER A 1 197 ? -23.917 10.802 -27.213 1.00 13.40 197 SER A CA 1
ATOM 1599 C C . SER A 1 197 ? -24.018 10.598 -28.714 1.00 13.73 197 SER A C 1
ATOM 1600 O O . SER A 1 197 ? -23.093 10.066 -29.336 1.00 16.32 197 SER A O 1
ATOM 1603 N N . ARG A 1 198 ? -25.144 11.022 -29.307 1.00 14.18 198 ARG A N 1
ATOM 1604 C CA . ARG A 1 198 ? -25.290 10.944 -30.747 1.00 13.89 198 ARG A CA 1
ATOM 1605 C C . ARG A 1 198 ? -24.431 12.019 -31.438 1.00 12.61 198 ARG A C 1
ATOM 1606 O O . ARG A 1 198 ? -24.364 12.028 -32.652 1.00 13.61 198 ARG A O 1
ATOM 1614 N N . PHE A 1 199 ? -23.731 12.892 -30.691 1.00 12.48 199 PHE A N 1
ATOM 1615 C CA . PHE A 1 199 ? -22.920 13.931 -31.305 1.00 12.79 199 PHE A CA 1
ATOM 1616 C C . PHE A 1 199 ? -21.443 13.575 -31.297 1.00 13.00 199 PHE A C 1
ATOM 1617 O O . PHE A 1 199 ? -20.665 14.379 -31.730 1.00 13.39 199 PHE A O 1
ATOM 1625 N N . ASN A 1 200 ? -21.076 12.377 -30.854 1.00 13.05 200 ASN A N 1
ATOM 1626 C CA . ASN A 1 200 ? -19.664 12.123 -30.635 1.00 12.82 200 ASN A CA 1
ATOM 1627 C C . ASN A 1 200 ? -19.267 10.696 -31.021 1.00 12.97 200 ASN A C 1
ATOM 1628 O O . ASN A 1 200 ? -20.088 9.856 -31.404 1.00 13.70 200 ASN A O 1
ATOM 1633 N N . ALA A 1 201 ? -17.963 10.478 -31.000 1.00 12.80 201 ALA A N 1
ATOM 1634 C CA . ALA A 1 201 ? -17.410 9.150 -31.133 1.00 13.30 201 ALA A CA 1
ATOM 1635 C C . ALA A 1 201 ? -16.050 9.183 -30.453 1.00 13.96 201 ALA A C 1
ATOM 1636 O O . ALA A 1 201 ? -15.434 10.232 -30.341 1.00 15.08 201 ALA A O 1
ATOM 1638 N N . GLU A 1 202 ? -15.603 8.009 -29.991 1.00 13.87 202 GLU A N 1
ATOM 1639 C CA . GLU A 1 202 ? -14.247 7.853 -29.481 1.00 14.32 202 GLU A CA 1
ATOM 1640 C C . GLU A 1 202 ? -13.588 6.625 -30.103 1.00 13.60 202 GLU A C 1
ATOM 1641 O O . GLU A 1 202 ? -14.230 5.601 -30.285 1.00 14.12 202 GLU A O 1
ATOM 1647 N N . THR A 1 203 ? -12.285 6.745 -30.396 1.00 13.43 203 THR A N 1
ATOM 1648 C CA . THR A 1 203 ? -11.545 5.657 -31.005 1.00 13.41 203 THR A CA 1
ATOM 1649 C C . THR A 1 203 ? -10.398 5.318 -30.071 1.00 13.32 203 THR A C 1
ATOM 1650 O O . THR A 1 203 ? -9.636 6.226 -29.680 1.00 12.90 203 THR A O 1
ATOM 1654 N N . MET A 1 204 ? -10.274 3.998 -29.792 1.00 13.19 204 MET A N 1
ATOM 1655 C CA . MET A 1 204 ? -9.215 3.433 -28.959 1.00 13.63 204 MET A CA 1
ATOM 1656 C C . MET A 1 204 ? -8.688 2.194 -29.662 1.00 13.44 204 MET A C 1
ATOM 1657 O O . MET A 1 204 ? -9.238 1.828 -30.685 1.00 14.54 204 MET A O 1
ATOM 1662 N N . ALA A 1 205 ? -7.618 1.578 -29.131 1.00 12.93 205 ALA A N 1
ATOM 1663 C CA . ALA A 1 205 ? -7.090 0.347 -29.724 1.00 12.53 205 ALA A CA 1
ATOM 1664 C C . ALA A 1 205 ? -8.164 -0.725 -29.781 1.00 13.21 205 ALA A C 1
ATOM 1665 O O . ALA A 1 205 ? -8.951 -0.834 -28.848 1.00 13.87 205 ALA A O 1
ATOM 1667 N N . TYR A 1 206 ? -8.181 -1.456 -30.883 1.00 13.17 206 TYR A N 1
ATOM 1668 C CA . TYR A 1 206 ? -9.177 -2.521 -31.066 1.00 15.18 206 TYR A CA 1
ATOM 1669 C C . TYR A 1 206 ? -9.276 -3.452 -29.849 1.00 15.83 206 TYR A C 1
ATOM 1670 O O . TYR A 1 206 ? -8.291 -3.971 -29.337 1.00 16.86 206 TYR A O 1
ATOM 1679 N N . GLY A 1 207 ? -10.507 -3.673 -29.371 1.00 15.53 207 GLY A N 1
ATOM 1680 C CA . GLY A 1 207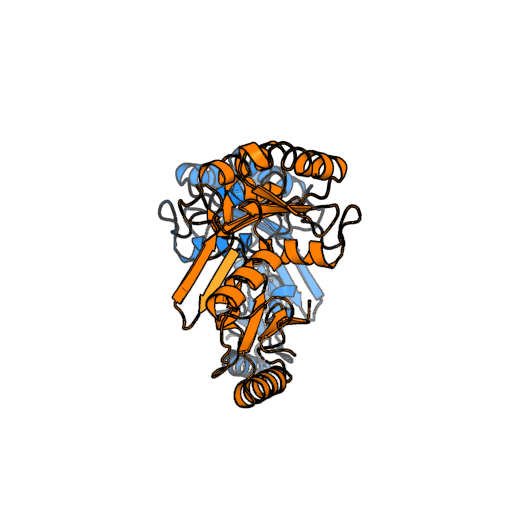 ? -10.723 -4.594 -28.285 1.00 18.02 207 GLY A CA 1
ATOM 1681 C C . GLY A 1 207 ? -10.478 -4.081 -26.874 1.00 17.44 207 GLY A C 1
ATOM 1682 O O . GLY A 1 207 ? -10.619 -4.852 -25.915 1.00 20.81 207 GLY A O 1
ATOM 1683 N N . VAL A 1 208 ? -10.043 -2.830 -26.770 1.00 15.21 208 VAL A N 1
ATOM 1684 C CA . VAL A 1 208 ? -9.657 -2.253 -25.509 1.00 16.23 208 VAL A CA 1
ATOM 1685 C C . VAL A 1 208 ? -10.751 -1.326 -24.981 1.00 18.19 208 VAL A C 1
ATOM 1686 O O . VAL A 1 208 ? -11.190 -0.418 -25.695 1.00 19.26 208 VAL A O 1
ATOM 1690 N N . ASP A 1 209 ? -11.122 -1.559 -23.709 1.00 17.97 209 ASP A N 1
ATOM 1691 C CA . ASP A 1 209 ? -12.051 -0.714 -22.978 1.00 18.87 209 ASP A CA 1
ATOM 1692 C C . ASP A 1 209 ? -11.916 -0.937 -21.473 1.00 18.27 209 ASP A C 1
ATOM 1693 O O . ASP A 1 209 ? -10.977 -1.569 -21.006 1.00 16.97 209 ASP A O 1
ATOM 1698 N N . LYS A 1 210 ? -12.861 -0.413 -20.678 1.00 18.62 210 LYS A N 1
ATOM 1699 C CA . LYS A 1 210 ? -12.743 -0.558 -19.238 1.00 21.30 210 LYS A CA 1
ATOM 1700 C C . LYS A 1 210 ? -12.780 -2.029 -18.854 1.00 20.60 210 LYS A C 1
ATOM 1701 O O . LYS A 1 210 ? -12.067 -2.438 -17.951 1.00 20.59 210 LYS A O 1
ATOM 1707 N N . GLY A 1 211 ? -13.636 -2.786 -19.538 1.00 20.39 211 GLY A N 1
ATOM 1708 C CA . GLY A 1 211 ? -13.809 -4.203 -19.280 1.00 21.15 211 GLY A CA 1
ATOM 1709 C C . GLY A 1 211 ? -12.536 -5.002 -19.529 1.00 19.62 211 GLY A C 1
ATOM 1710 O O . GLY A 1 211 ? -12.185 -5.842 -18.691 1.00 19.05 211 GLY A O 1
ATOM 1711 N N . SER A 1 212 ? -11.834 -4.713 -20.646 1.00 20.03 212 SER A N 1
ATOM 1712 C CA . SER A 1 212 ? -10.569 -5.370 -20.926 1.00 17.85 212 SER A CA 1
ATOM 1713 C C . SER A 1 212 ? -9.513 -4.954 -19.912 1.00 16.88 212 SER A C 1
ATOM 1714 O O . SER A 1 212 ? -8.695 -5.779 -19.531 1.00 17.21 212 SER A O 1
ATOM 1717 N N . GLY A 1 213 ? -9.553 -3.708 -19.442 1.00 15.74 213 GLY A N 1
ATOM 1718 C CA . GLY A 1 213 ? -8.579 -3.279 -18.450 1.00 16.41 213 GLY A CA 1
ATOM 1719 C C . GLY A 1 213 ? -8.787 -3.993 -17.122 1.00 16.22 213 GLY A C 1
ATOM 1720 O O . GLY A 1 213 ? -7.851 -4.429 -16.481 1.00 15.73 213 GLY A O 1
ATOM 1721 N N . ILE A 1 214 ? -10.046 -4.151 -16.744 1.00 18.58 214 ILE A N 1
ATOM 1722 C CA . ILE A 1 214 ? -10.403 -4.866 -15.539 1.00 19.21 214 ILE A CA 1
ATOM 1723 C C . ILE A 1 214 ? -9.890 -6.295 -15.655 1.00 19.78 214 ILE A C 1
ATOM 1724 O O . ILE A 1 214 ? -9.309 -6.823 -14.706 1.00 20.16 214 ILE A O 1
ATOM 1729 N N . ALA A 1 215 ? -10.092 -6.898 -16.826 1.00 19.48 215 ALA A N 1
ATOM 1730 C CA . ALA A 1 215 ? -9.738 -8.291 -17.003 1.00 19.73 215 ALA A CA 1
ATOM 1731 C C . ALA A 1 215 ? -8.226 -8.460 -16.861 1.00 20.41 215 ALA A C 1
ATOM 1732 O O . ALA A 1 215 ? -7.758 -9.391 -16.207 1.00 22.51 215 ALA A O 1
ATOM 1734 N N . GLU A 1 216 ? -7.466 -7.532 -17.458 1.00 19.93 216 GLU A N 1
ATOM 1735 C CA . GLU A 1 216 ? -6.014 -7.597 -17.382 1.00 19.02 216 GLU A CA 1
ATOM 1736 C C . GLU A 1 216 ? -5.547 -7.417 -15.944 1.00 18.84 216 GLU A C 1
ATOM 1737 O O . GLU A 1 216 ? -4.608 -8.070 -15.498 1.00 19.66 216 GLU A O 1
ATOM 1743 N N . MET A 1 217 ? -6.155 -6.475 -15.234 1.00 18.09 217 MET A N 1
ATOM 1744 C CA . MET A 1 217 ? -5.726 -6.171 -13.886 1.00 18.50 217 MET A CA 1
ATOM 1745 C C . MET A 1 217 ? -6.015 -7.358 -12.957 1.00 19.17 217 MET A C 1
ATOM 1746 O O . MET A 1 217 ? -5.147 -7.745 -12.161 1.00 18.51 217 MET A O 1
ATOM 1751 N N . ILE A 1 218 ? -7.235 -7.937 -13.008 1.00 18.77 218 ILE A N 1
ATOM 1752 C CA . ILE A 1 218 ? -7.492 -9.092 -12.140 1.00 19.70 218 ILE A CA 1
ATOM 1753 C C . ILE A 1 218 ? -6.593 -10.280 -12.540 1.00 22.80 218 ILE A C 1
ATOM 1754 O O . ILE A 1 218 ? -6.111 -11.036 -11.671 1.00 23.58 218 ILE A O 1
ATOM 1759 N N . ALA A 1 219 ? -6.295 -10.464 -13.836 1.00 22.63 219 ALA A N 1
ATOM 1760 C CA . ALA A 1 219 ? -5.431 -11.583 -14.218 1.00 25.24 219 ALA A CA 1
ATOM 1761 C C . ALA A 1 219 ? -4.026 -11.384 -13.637 1.00 26.20 219 ALA A C 1
ATOM 1762 O O . ALA A 1 219 ? -3.362 -12.352 -13.264 1.00 28.78 219 ALA A O 1
ATOM 1764 N N . HIS A 1 220 ? -3.591 -10.123 -13.520 1.00 24.58 220 HIS A N 1
ATOM 1765 C CA . HIS A 1 220 ? -2.302 -9.793 -12.928 1.00 25.10 220 HIS A CA 1
ATOM 1766 C C . HIS A 1 220 ? -2.241 -10.310 -11.492 1.00 25.75 220 HIS A C 1
ATOM 1767 O O . HIS A 1 220 ? -1.181 -10.764 -11.062 1.00 27.05 220 HIS A O 1
ATOM 1774 N N . PHE A 1 221 ? -3.381 -10.257 -10.771 1.00 25.20 221 PHE A N 1
ATOM 1775 C CA . PHE A 1 221 ? -3.429 -10.664 -9.374 1.00 24.90 221 PHE A CA 1
ATOM 1776 C C . PHE A 1 221 ? -3.972 -12.076 -9.201 1.00 26.62 221 PHE A C 1
ATOM 1777 O O . PHE A 1 221 ? -4.181 -12.520 -8.069 1.00 30.03 221 PHE A O 1
ATOM 1785 N N . GLY A 1 222 ? -4.213 -12.775 -10.315 1.00 27.28 222 GLY A N 1
ATOM 1786 C CA . GLY A 1 222 ? -4.695 -14.146 -10.257 1.00 27.75 222 GLY A CA 1
ATOM 1787 C C . GLY A 1 222 ? -6.105 -14.257 -9.679 1.00 27.66 222 GLY A C 1
ATOM 1788 O O . GLY A 1 222 ? -6.442 -15.277 -9.069 1.00 29.19 222 GLY A O 1
ATOM 1789 N N . ILE A 1 223 ? -6.929 -13.222 -9.898 1.00 26.36 223 ILE A N 1
ATOM 1790 C CA . ILE A 1 223 ? -8.324 -13.233 -9.477 1.00 27.90 223 ILE A CA 1
ATOM 1791 C C . ILE A 1 223 ? -9.224 -13.391 -10.698 1.00 28.04 223 ILE A C 1
ATOM 1792 O O . ILE A 1 223 ? -8.962 -12.788 -11.736 1.00 27.16 223 ILE A O 1
ATOM 1797 N N . GLN A 1 224 ? -10.308 -14.171 -10.540 1.00 29.56 224 GLN A N 1
ATOM 1798 C CA . GLN A 1 224 ? -11.236 -14.485 -11.617 1.00 29.55 224 GLN A CA 1
ATOM 1799 C C . GLN A 1 224 ? -12.328 -13.425 -11.757 1.00 26.60 224 GLN A C 1
ATOM 1800 O O . GLN A 1 224 ? -12.621 -12.706 -10.811 1.00 24.33 224 GLN A O 1
ATOM 1806 N N . GLN A 1 225 ? -12.998 -13.391 -12.915 1.00 26.78 225 GLN A N 1
ATOM 1807 C CA . GLN A 1 225 ? -14.077 -12.433 -13.147 1.00 28.77 225 GLN A CA 1
ATOM 1808 C C . GLN A 1 225 ? -15.188 -12.605 -12.103 1.00 27.77 225 GLN A C 1
ATOM 1809 O O . GLN A 1 225 ? -15.705 -11.619 -11.589 1.00 26.96 225 GLN A O 1
ATOM 1815 N N . GLN A 1 226 ? -15.524 -13.846 -11.738 1.00 29.63 226 GLN A N 1
ATOM 1816 C CA . GLN A 1 226 ? -16.669 -14.096 -10.865 1.00 32.79 226 GLN A CA 1
ATOM 1817 C C . GLN A 1 226 ? -16.300 -13.779 -9.414 1.00 32.45 226 GLN A C 1
ATOM 1818 O O . GLN A 1 226 ? -17.150 -13.808 -8.526 1.00 31.38 226 GLN A O 1
ATOM 1824 N N . GLU A 1 227 ? -15.019 -13.468 -9.192 1.00 30.84 227 GLU A N 1
ATOM 1825 C CA . GLU A 1 227 ? -14.539 -13.008 -7.903 1.00 29.87 227 GLU A CA 1
ATOM 1826 C C . GLU A 1 227 ? -14.394 -11.489 -7.867 1.00 26.42 227 GLU A C 1
ATOM 1827 O O . GLU A 1 227 ? -13.804 -10.957 -6.929 1.00 25.64 227 GLU A O 1
ATOM 1833 N N . THR A 1 228 ? -14.883 -10.807 -8.901 1.00 24.23 228 THR A N 1
ATOM 1834 C CA . THR A 1 228 ? -14.702 -9.364 -9.016 1.00 23.47 228 THR A CA 1
ATOM 1835 C C . THR A 1 228 ? -16.025 -8.620 -8.937 1.00 23.84 228 THR A C 1
ATOM 1836 O O . THR A 1 228 ? -16.977 -8.960 -9.643 1.00 25.33 228 THR A O 1
ATOM 1840 N N . LEU A 1 229 ? -16.073 -7.579 -8.096 1.00 23.38 229 LEU A N 1
ATOM 1841 C CA . LEU A 1 229 ? -17.243 -6.705 -8.038 1.00 24.10 229 LEU A CA 1
ATOM 1842 C C . LEU A 1 229 ? -16.859 -5.339 -8.601 1.00 23.58 229 LEU A C 1
ATOM 1843 O O . LEU A 1 229 ? -15.831 -4.785 -8.218 1.00 21.77 229 LEU A O 1
ATOM 1848 N N . VAL A 1 230 ? -17.703 -4.821 -9.500 1.00 25.51 230 VAL A N 1
ATOM 1849 C CA . VAL A 1 230 ? -17.470 -3.560 -10.182 1.00 24.33 230 VAL A CA 1
ATOM 1850 C C . VAL A 1 230 ? -18.624 -2.626 -9.849 1.00 25.37 230 VAL A C 1
ATOM 1851 O O . VAL A 1 230 ? -19.762 -2.942 -10.209 1.00 25.13 230 VAL A O 1
ATOM 1855 N N . ILE A 1 231 ? -18.329 -1.487 -9.198 1.00 24.90 231 ILE A N 1
ATOM 1856 C CA . ILE A 1 231 ? -19.360 -0.529 -8.812 1.00 27.78 231 ILE A CA 1
ATOM 1857 C C . ILE A 1 231 ? -18.924 0.891 -9.186 1.00 30.27 231 ILE A C 1
ATOM 1858 O O . ILE A 1 231 ? -17.735 1.156 -9.364 1.00 28.67 231 ILE A O 1
ATOM 1863 N N . GLY A 1 232 ? -19.887 1.811 -9.317 1.00 31.45 232 GLY A N 1
ATOM 1864 C CA . GLY A 1 232 ? -19.585 3.204 -9.641 1.00 34.28 232 GLY A CA 1
ATOM 1865 C C . GLY A 1 232 ? -20.131 3.618 -11.012 1.00 39.12 232 GLY A C 1
ATOM 1866 O O . GLY A 1 232 ? -21.080 3.018 -11.516 1.00 42.44 232 GLY A O 1
ATOM 1867 N N . ASP A 1 233 ? -19.543 4.682 -11.577 1.00 43.87 233 ASP A N 1
ATOM 1868 C CA . ASP A 1 233 ? -19.812 5.140 -12.936 1.00 46.44 233 ASP A CA 1
ATOM 1869 C C . ASP A 1 233 ? -19.562 3.989 -13.924 1.00 48.94 233 ASP A C 1
ATOM 1870 O O . ASP 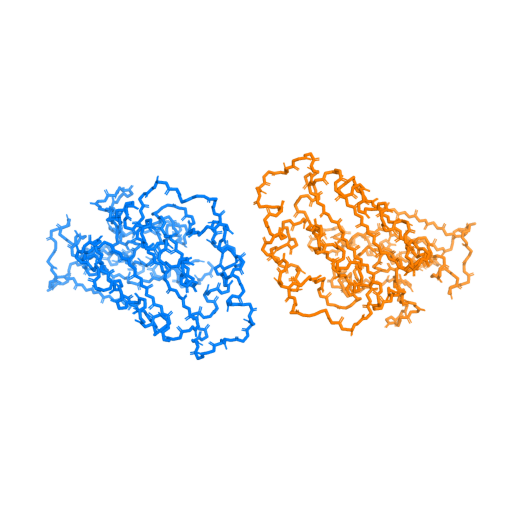A 1 233 ? -20.555 3.364 -14.358 1.00 61.23 233 ASP A O 1
ATOM 1875 N N . SER B 1 3 ? -1.086 76.635 -1.978 1.00 48.26 3 SER B N 1
ATOM 1876 C CA . SER B 1 3 ? -1.366 75.516 -1.039 1.00 47.22 3 SER B CA 1
ATOM 1877 C C . SER B 1 3 ? -2.399 74.556 -1.633 1.00 40.39 3 SER B C 1
ATOM 1878 O O . SER B 1 3 ? -3.255 74.912 -2.444 1.00 39.33 3 SER B O 1
ATOM 1881 N N . ILE B 1 4 ? -2.320 73.315 -1.179 1.00 32.96 4 ILE B N 1
ATOM 1882 C CA . ILE B 1 4 ? -2.963 72.212 -1.859 1.00 28.60 4 ILE B CA 1
ATOM 1883 C C . ILE B 1 4 ? -4.369 72.059 -1.278 1.00 27.62 4 ILE B C 1
ATOM 1884 O O . ILE B 1 4 ? -4.519 72.032 -0.063 1.00 26.82 4 ILE B O 1
ATOM 1889 N N . LYS B 1 5 ? -5.368 71.926 -2.159 1.00 27.46 5 LYS B N 1
ATOM 1890 C CA . LYS B 1 5 ? -6.740 71.647 -1.763 1.00 27.07 5 LYS B CA 1
ATOM 1891 C C . LYS B 1 5 ? -7.206 70.270 -2.225 1.00 26.47 5 LYS B C 1
ATOM 1892 O O . LYS B 1 5 ? -8.135 69.710 -1.647 1.00 28.71 5 LYS B O 1
ATOM 1898 N N . ALA B 1 6 ? -6.583 69.761 -3.298 1.00 25.23 6 ALA B N 1
ATOM 1899 C CA . ALA B 1 6 ? -6.969 68.514 -3.930 1.00 24.68 6 ALA B CA 1
ATOM 1900 C C . ALA B 1 6 ? -5.738 67.621 -4.023 1.00 24.02 6 ALA B C 1
ATOM 1901 O O . ALA B 1 6 ? -4.671 68.089 -4.416 1.00 22.95 6 ALA B O 1
ATOM 1903 N N . ILE B 1 7 ? -5.931 66.334 -3.717 1.00 23.44 7 ILE B N 1
ATOM 1904 C CA . ILE B 1 7 ? -4.910 65.315 -3.867 1.00 22.67 7 ILE B CA 1
ATOM 1905 C C . ILE B 1 7 ? -5.496 64.211 -4.737 1.00 23.66 7 ILE B C 1
ATOM 1906 O O . ILE B 1 7 ? -6.591 63.701 -4.423 1.00 23.27 7 ILE B O 1
ATOM 1911 N N . PHE B 1 8 ? -4.794 63.892 -5.834 1.00 22.77 8 PHE B N 1
ATOM 1912 C CA . PHE B 1 8 ? -5.132 62.733 -6.644 1.00 23.57 8 PHE B CA 1
ATOM 1913 C C . PHE B 1 8 ? -4.172 61.584 -6.402 1.00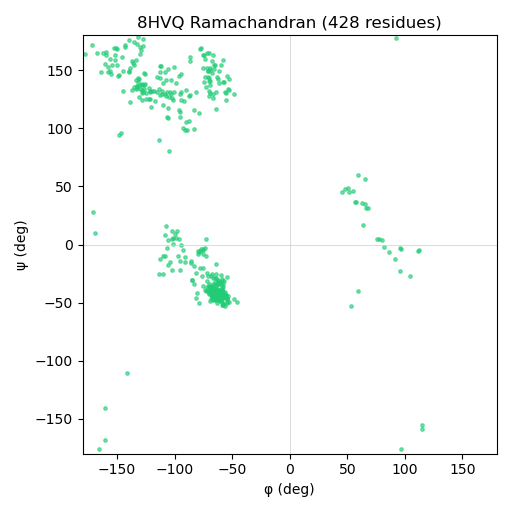 24.52 8 PHE B C 1
ATOM 1914 O O . PHE B 1 8 ? -2.957 61.762 -6.489 1.00 25.23 8 PHE B O 1
ATOM 1922 N N . LEU B 1 9 ? -4.720 60.388 -6.165 1.00 25.25 9 LEU B N 1
ATOM 1923 C CA . LEU B 1 9 ? -3.887 59.204 -6.047 1.00 25.73 9 LEU B CA 1
ATOM 1924 C C . LEU B 1 9 ? -4.149 58.333 -7.268 1.00 28.16 9 LEU B C 1
ATOM 1925 O O . LEU B 1 9 ? -5.277 57.888 -7.489 1.00 27.26 9 LEU B O 1
ATOM 1930 N N . ASP B 1 10 ? -3.090 58.085 -8.033 1.00 28.12 10 ASP B N 1
ATOM 1931 C CA . ASP B 1 10 ? -3.171 57.244 -9.208 1.00 28.71 10 ASP B CA 1
ATOM 1932 C C . ASP B 1 10 ? -2.766 55.837 -8.790 1.00 29.96 10 ASP B C 1
ATOM 1933 O O . ASP B 1 10 ? -1.681 55.646 -8.242 1.00 27.92 10 ASP B O 1
ATOM 1938 N N . MET B 1 11 ? -3.643 54.862 -9.042 1.00 32.23 11 MET B N 1
ATOM 1939 C CA . MET B 1 11 ? -3.375 53.472 -8.703 1.00 36.28 11 MET B CA 1
ATOM 1940 C C . MET B 1 11 ? -4.286 52.556 -9.529 1.00 37.83 11 MET B C 1
ATOM 1941 O O . MET B 1 11 ? -5.316 52.981 -10.106 1.00 37.04 11 MET B O 1
ATOM 1946 N N . ASP B 1 12 ? -3.914 51.266 -9.527 1.00 40.60 12 ASP B N 1
ATOM 1947 C CA . ASP B 1 12 ? -4.688 50.248 -10.226 1.00 43.92 12 ASP B CA 1
ATOM 1948 C C . ASP B 1 12 ? -5.689 49.561 -9.290 1.00 45.98 12 ASP B C 1
ATOM 1949 O O . ASP B 1 12 ? -6.400 48.647 -9.719 1.00 46.61 12 ASP B O 1
ATOM 1954 N N . GLY B 1 13 ? -5.712 49.960 -8.010 1.00 47.87 13 GLY B N 1
ATOM 1955 C CA . GLY B 1 13 ? -6.693 49.470 -7.051 1.00 49.06 13 GLY B CA 1
ATOM 1956 C C . GLY B 1 13 ? -6.189 48.295 -6.213 1.00 49.67 13 GLY B C 1
ATOM 1957 O O . GLY B 1 13 ? -6.698 48.054 -5.122 1.00 52.65 13 GLY B O 1
ATOM 1958 N N . THR B 1 14 ? -5.185 47.568 -6.711 1.00 50.38 14 THR B N 1
ATOM 1959 C CA . THR B 1 14 ? -4.820 46.292 -6.111 1.00 56.79 14 THR B CA 1
ATOM 1960 C C . THR B 1 14 ? -4.438 46.488 -4.638 1.00 59.50 14 THR B C 1
ATOM 1961 O O . THR B 1 14 ? -4.708 45.609 -3.812 1.00 58.82 14 THR B O 1
ATOM 1965 N N . ILE B 1 15 ? -3.871 47.664 -4.303 1.00 57.64 15 ILE B N 1
ATOM 1966 C CA . ILE B 1 15 ? -3.402 47.935 -2.949 1.00 65.79 15 ILE B CA 1
ATOM 1967 C C . ILE B 1 15 ? -4.596 48.212 -2.030 1.00 66.46 15 ILE B C 1
ATOM 1968 O O . ILE B 1 15 ? -4.433 48.377 -0.822 1.00 65.93 15 ILE B O 1
ATOM 1973 N N . LEU B 1 16 ? -5.796 48.262 -2.619 1.00 69.78 16 LEU B N 1
ATOM 1974 C CA . LEU B 1 16 ? -7.038 48.273 -1.871 1.00 78.79 16 LEU B CA 1
ATOM 1975 C C . LEU B 1 16 ? -7.800 46.979 -2.140 1.00 85.19 16 LEU B C 1
ATOM 1976 O O . LEU B 1 16 ? -8.574 46.895 -3.086 1.00 95.95 16 LEU B O 1
ATOM 1981 N N . HIS B 1 17 ? -7.541 45.961 -1.321 1.00 92.23 17 HIS B N 1
ATOM 1982 C CA . HIS B 1 17 ? -8.296 44.721 -1.346 1.00 96.93 17 HIS B CA 1
ATOM 1983 C C . HIS B 1 17 ? -8.041 44.063 0.004 1.00 105.00 17 HIS B C 1
ATOM 1984 O O . HIS B 1 17 ? -6.885 43.831 0.346 1.00 105.71 17 HIS B O 1
ATOM 1991 N N . ASP B 1 19 ? -7.577 41.622 1.236 1.00 128.05 19 ASP B N 1
ATOM 1992 C CA . ASP B 1 19 ? -6.453 40.701 1.133 1.00 125.42 19 ASP B CA 1
ATOM 1993 C C . ASP B 1 19 ? -5.129 41.423 1.400 1.00 123.56 19 ASP B C 1
ATOM 1994 O O . ASP B 1 19 ? -4.329 40.969 2.220 1.00 119.33 19 ASP B O 1
ATOM 1999 N N . ASN B 1 20 ? -4.895 42.527 0.679 1.00 113.36 20 ASN B N 1
ATOM 2000 C CA . ASN B 1 20 ? -3.742 43.379 0.920 1.00 98.66 20 ASN B CA 1
ATOM 2001 C C . ASN B 1 20 ? -3.911 44.038 2.290 1.00 94.16 20 ASN B C 1
ATOM 2002 O O . ASN B 1 20 ? -4.931 44.664 2.558 1.00 95.10 20 ASN B O 1
ATOM 2007 N N . THR B 1 21 ? -2.898 43.890 3.152 1.00 98.43 21 THR B N 1
ATOM 2008 C CA . THR B 1 21 ? -2.953 44.371 4.527 1.00 94.10 21 THR B CA 1
ATOM 2009 C C . THR B 1 21 ? -2.734 45.888 4.577 1.00 84.53 21 THR B C 1
ATOM 2010 O O . THR B 1 21 ? -2.848 46.500 5.640 1.00 82.75 21 THR B O 1
ATOM 2014 N N . ALA B 1 22 ? -2.449 46.500 3.419 1.00 72.99 22 ALA B N 1
ATOM 2015 C CA . ALA B 1 22 ? -2.203 47.931 3.325 1.00 63.89 22 ALA B CA 1
ATOM 2016 C C . ALA B 1 22 ? -3.468 48.697 2.943 1.00 59.22 22 ALA B C 1
ATOM 2017 O O . ALA B 1 22 ? -3.491 49.921 3.065 1.00 57.69 22 ALA B O 1
ATOM 2019 N N . SER B 1 23 ? -4.502 47.988 2.466 1.00 60.18 23 SER B N 1
ATOM 2020 C CA . SER B 1 23 ? -5.763 48.621 2.090 1.00 59.30 23 SER B CA 1
ATOM 2021 C C . SER B 1 23 ? -6.292 49.426 3.270 1.00 53.62 23 SER B C 1
ATOM 2022 O O . SER B 1 23 ? -6.693 50.574 3.109 1.00 55.62 23 SER B O 1
ATOM 2025 N N . GLY B 1 24 ? -6.261 48.797 4.450 1.00 49.78 24 GLY B N 1
ATOM 2026 C CA . GLY B 1 24 ? -6.659 49.437 5.688 1.00 45.69 24 GLY B CA 1
ATOM 2027 C C . GLY B 1 24 ? -5.923 50.753 5.896 1.00 44.12 24 GLY B C 1
ATOM 2028 O O . GLY B 1 24 ? -6.570 51.763 6.147 1.00 39.66 24 GLY B O 1
ATOM 2029 N N . TYR B 1 25 ? -4.587 50.725 5.752 1.00 42.35 25 TYR B N 1
ATOM 2030 C CA . TYR B 1 25 ? -3.771 51.903 5.995 1.00 40.10 25 TYR B CA 1
ATOM 2031 C C . TYR B 1 25 ? -4.133 52.993 4.989 1.00 36.89 25 TYR B C 1
ATOM 2032 O O . TYR B 1 25 ? -4.241 54.156 5.371 1.00 36.65 25 TYR B O 1
ATOM 2041 N N . THR B 1 26 ? -4.307 52.607 3.717 1.00 35.71 26 THR B N 1
ATOM 2042 C CA . THR B 1 26 ? -4.594 53.563 2.656 1.00 35.30 26 THR B CA 1
ATOM 2043 C C . THR B 1 26 ? -5.955 54.217 2.885 1.00 32.46 26 THR B C 1
ATOM 2044 O O . THR B 1 26 ? -6.112 55.435 2.783 1.00 31.00 26 THR B O 1
ATOM 2048 N N . LYS B 1 27 ? -6.941 53.393 3.215 1.00 32.63 27 LYS B N 1
ATOM 2049 C CA . LYS B 1 27 ? -8.268 53.901 3.511 1.00 32.86 27 LYS B CA 1
ATOM 2050 C C . LYS B 1 27 ? -8.196 54.874 4.686 1.00 32.49 27 LYS B C 1
ATOM 2051 O O . LYS B 1 27 ? -8.811 55.939 4.637 1.00 32.47 27 LYS B O 1
ATOM 2057 N N . GLU B 1 28 ? -7.463 54.488 5.739 1.00 32.26 28 GLU B N 1
ATOM 2058 C CA . GLU B 1 28 ? -7.302 55.314 6.928 1.00 35.77 28 GLU B CA 1
ATOM 2059 C C . GLU B 1 28 ? -6.626 56.653 6.593 1.00 32.44 28 GLU B C 1
ATOM 2060 O O . GLU B 1 28 ? -7.047 57.688 7.106 1.00 32.01 28 GLU B O 1
ATOM 2066 N N . VAL B 1 29 ? -5.559 56.634 5.777 1.00 29.16 29 VAL B N 1
ATOM 2067 C CA . VAL B 1 29 ? -4.878 57.863 5.393 1.00 29.23 29 VAL B CA 1
ATOM 2068 C C . VAL B 1 29 ? -5.827 58.784 4.613 1.00 28.00 29 VAL B C 1
ATOM 2069 O O . VAL B 1 29 ? -5.918 59.982 4.905 1.00 26.88 29 VAL B O 1
ATOM 2073 N N . ILE B 1 30 ? -6.586 58.213 3.662 1.00 27.58 30 ILE B N 1
ATOM 2074 C CA . ILE B 1 30 ? -7.514 59.005 2.874 1.00 25.92 30 ILE B CA 1
ATOM 2075 C C . ILE B 1 30 ? -8.559 59.636 3.797 1.00 24.09 30 ILE B C 1
ATOM 2076 O O . ILE B 1 30 ? -8.820 60.821 3.681 1.00 24.10 30 ILE B O 1
ATOM 2081 N N . ASP B 1 31 ? -9.097 58.872 4.753 1.00 24.87 31 ASP B N 1
ATOM 2082 C CA . ASP B 1 31 ? -10.089 59.386 5.692 1.00 26.78 31 ASP B CA 1
ATOM 2083 C C . ASP B 1 31 ? -9.512 60.568 6.471 1.00 26.74 31 ASP B C 1
ATOM 2084 O O . ASP B 1 31 ? -10.177 61.571 6.680 1.00 26.65 31 ASP B O 1
ATOM 2089 N N . GLN B 1 32 ? -8.258 60.441 6.898 1.00 28.38 32 GLN B N 1
ATOM 2090 C CA . GLN B 1 32 ? -7.589 61.491 7.646 1.00 28.35 32 GLN B CA 1
ATOM 2091 C C . GLN B 1 32 ? -7.431 62.758 6.817 1.00 27.61 32 GLN B C 1
ATOM 2092 O O . GLN B 1 32 ? -7.748 63.853 7.282 1.00 27.85 32 GLN B O 1
ATOM 2098 N N . LEU B 1 33 ? -6.904 62.604 5.603 1.00 27.16 33 LEU B N 1
ATOM 2099 C CA . LEU B 1 33 ? -6.728 63.731 4.694 1.00 26.36 33 LEU B CA 1
ATOM 2100 C C . LEU B 1 33 ? -8.067 64.438 4.481 1.00 26.32 33 LEU B C 1
ATOM 2101 O O . LEU B 1 33 ? -8.157 65.662 4.513 1.00 26.45 33 LEU B O 1
ATOM 2106 N N . ARG B 1 34 ? -9.122 63.651 4.288 1.00 25.16 34 ARG B N 1
ATOM 2107 C CA . ARG B 1 34 ? -10.429 64.223 4.002 1.00 25.30 34 ARG B CA 1
ATOM 2108 C C . ARG B 1 34 ? -10.961 64.934 5.240 1.00 25.60 34 ARG B C 1
ATOM 2109 O O . ARG B 1 34 ? -11.490 66.048 5.141 1.00 26.00 34 ARG B O 1
ATOM 2117 N N . ALA B 1 35 ? -10.753 64.319 6.413 1.00 26.44 35 ALA B N 1
ATOM 2118 C CA . ALA B 1 35 ? -11.166 64.935 7.664 1.00 28.26 35 ALA B CA 1
ATOM 2119 C C . ALA B 1 35 ? -10.426 66.252 7.866 1.00 28.18 35 ALA B C 1
ATOM 2120 O O . ALA B 1 35 ? -10.979 67.162 8.456 1.00 30.63 35 ALA B O 1
ATOM 2122 N N . LYS B 1 36 ? -9.179 66.355 7.384 1.00 26.82 36 LYS B N 1
ATOM 2123 C CA . LYS B 1 36 ? -8.414 67.581 7.524 1.00 28.11 36 LYS B CA 1
ATOM 2124 C C . LYS B 1 36 ? -8.811 68.651 6.509 1.00 27.78 36 LYS B C 1
ATOM 2125 O O . LYS B 1 36 ? -8.283 69.754 6.562 1.00 34.66 36 LYS B O 1
ATOM 2131 N N . GLY B 1 37 ? -9.677 68.332 5.551 1.00 26.80 37 GLY B N 1
ATOM 2132 C CA . GLY B 1 37 ? -10.241 69.332 4.663 1.00 28.39 37 GLY B CA 1
ATOM 2133 C C . GLY B 1 37 ? -9.787 69.192 3.216 1.00 28.21 37 GLY B C 1
ATOM 2134 O O . GLY B 1 37 ? -10.262 69.923 2.354 1.00 31.26 37 GLY B O 1
ATOM 2135 N N . TYR B 1 38 ? -8.873 68.262 2.938 1.00 25.22 38 TYR B N 1
ATOM 2136 C CA . TYR B 1 38 ? -8.487 68.011 1.565 1.00 25.13 38 TYR B CA 1
ATOM 2137 C C . TYR B 1 38 ? -9.609 67.313 0.799 1.00 24.10 38 TYR B C 1
ATOM 2138 O O . TYR B 1 38 ? -10.315 66.448 1.335 1.00 24.88 38 TYR B O 1
ATOM 2147 N N . LYS B 1 39 ? -9.740 67.673 -0.483 1.00 23.59 39 LYS B N 1
ATOM 2148 C CA . LYS B 1 39 ? -10.515 66.844 -1.396 1.00 24.34 39 LYS B CA 1
ATOM 2149 C C . LYS B 1 39 ? -9.577 65.786 -1.950 1.00 23.75 39 LYS B C 1
ATOM 2150 O O . LYS B 1 39 ? -8.467 66.107 -2.388 1.00 24.20 39 LYS B O 1
ATOM 2156 N N . VAL B 1 40 ? -10.000 64.526 -1.854 1.00 22.67 40 VAL B N 1
ATOM 2157 C CA . VAL B 1 40 ? -9.132 63.439 -2.264 1.00 21.72 40 VAL B CA 1
ATOM 2158 C C . VAL B 1 40 ? -9.834 62.645 -3.359 1.00 20.86 40 VAL B C 1
ATOM 2159 O O . VAL B 1 40 ? -11.030 62.327 -3.222 1.00 20.18 40 VAL B O 1
ATOM 2163 N N . PHE B 1 41 ? -9.082 62.376 -4.443 1.00 20.00 41 PHE B N 1
ATOM 2164 C CA . PHE B 1 41 ? -9.601 61.753 -5.654 1.00 21.59 41 PHE B CA 1
ATOM 2165 C C . PHE B 1 41 ? -8.770 60.519 -5.991 1.00 22.74 41 PHE B C 1
ATOM 2166 O O . PHE B 1 41 ? -7.579 60.525 -5.722 1.00 23.04 41 PHE B O 1
ATOM 2174 N N . LEU B 1 42 ? -9.395 59.472 -6.561 1.00 24.61 42 LEU B N 1
ATOM 2175 C CA . LEU B 1 42 ? -8.636 58.432 -7.245 1.00 24.54 42 LEU B CA 1
ATOM 2176 C C . LEU B 1 42 ? -8.601 58.714 -8.743 1.00 23.27 42 LEU B C 1
ATOM 2177 O O . LEU B 1 42 ? -9.604 59.114 -9.351 1.00 24.26 42 LEU B O 1
ATOM 2182 N N . ALA B 1 43 ? -7.464 58.358 -9.339 1.00 22.21 43 ALA B N 1
ATOM 2183 C CA . ALA B 1 43 ? -7.351 58.251 -10.779 1.00 21.75 43 ALA B CA 1
ATOM 2184 C C . ALA B 1 43 ? -6.908 56.830 -11.092 1.00 22.38 43 ALA B C 1
ATOM 2185 O O . ALA B 1 43 ? -5.977 56.293 -10.451 1.00 23.50 43 ALA B O 1
ATOM 2187 N N . THR B 1 44 ? -7.560 56.225 -12.080 1.00 19.72 44 THR B N 1
ATOM 2188 C CA . THR B 1 44 ? -7.248 54.846 -12.401 1.00 20.83 44 THR B CA 1
ATOM 2189 C C . THR B 1 44 ? -7.474 54.569 -13.885 1.00 19.87 44 THR B C 1
ATOM 2190 O O . THR B 1 44 ? -8.307 55.186 -14.560 1.00 18.64 44 THR B O 1
ATOM 2194 N N . GLY B 1 45 ? -6.744 53.571 -14.380 1.00 20.37 45 GLY B N 1
ATOM 2195 C CA . GLY B 1 45 ? -7.000 53.052 -15.710 1.00 20.93 45 GLY B CA 1
ATOM 2196 C C . GLY B 1 45 ? -8.127 52.030 -15.725 1.00 21.49 45 GLY B C 1
ATOM 2197 O O . GLY B 1 45 ? -8.664 51.746 -16.802 1.00 21.24 45 GLY B O 1
ATOM 2198 N N . ARG B 1 46 ? -8.437 51.474 -14.534 1.00 23.73 46 ARG B N 1
ATOM 2199 C CA . ARG B 1 46 ? -9.551 50.552 -14.335 1.00 24.90 46 ARG B CA 1
ATOM 2200 C C . ARG B 1 46 ? -10.882 51.285 -14.532 1.00 23.26 46 ARG B C 1
ATOM 2201 O O . ARG B 1 46 ? -10.980 52.510 -14.453 1.00 22.30 46 ARG B O 1
ATOM 2209 N N . SER B 1 47 ? -11.930 50.527 -14.837 1.00 23.28 47 SER B N 1
ATOM 2210 C CA . SER B 1 47 ? -13.267 51.099 -14.938 1.00 22.39 47 SER B CA 1
ATOM 2211 C C . SER B 1 47 ? -13.796 51.425 -13.539 1.00 22.14 47 SER B C 1
ATOM 2212 O O . SER B 1 47 ? -13.324 50.876 -12.538 1.00 23.33 47 SER B O 1
ATOM 2215 N N . TYR B 1 48 ? -14.797 52.315 -13.487 1.00 22.78 48 TYR B N 1
ATOM 2216 C CA . TYR B 1 48 ? -15.455 52.675 -12.234 1.00 23.27 48 TYR B CA 1
ATOM 2217 C C . TYR B 1 48 ? -15.975 51.422 -11.517 1.00 25.01 48 TYR B C 1
ATOM 2218 O O . TYR B 1 48 ? -15.777 51.253 -10.307 1.00 24.40 48 TYR B O 1
ATOM 2227 N N . ALA B 1 49 ? -16.651 50.540 -12.262 1.00 25.94 49 ALA B N 1
ATOM 2228 C CA . ALA B 1 49 ? -17.200 49.335 -11.651 1.00 27.19 49 ALA B CA 1
ATOM 2229 C C . ALA B 1 49 ? -16.081 48.478 -11.051 1.00 26.20 49 ALA B C 1
ATOM 2230 O O . ALA B 1 49 ? -16.191 48.026 -9.922 1.00 29.13 49 ALA B O 1
ATOM 2232 N N . GLU B 1 50 ? -15.000 48.252 -11.795 1.00 27.74 50 GLU B N 1
ATOM 2233 C CA . GLU B 1 50 ? -13.905 47.425 -11.289 1.00 30.68 50 GLU B CA 1
ATOM 2234 C C . GLU B 1 50 ? -13.323 48.017 -10.013 1.00 30.08 50 GLU B C 1
ATOM 2235 O O . GLU B 1 50 ? -13.074 47.305 -9.041 1.00 31.95 50 GLU B O 1
ATOM 2241 N N . ILE B 1 51 ? -13.064 49.325 -10.039 1.00 28.09 51 ILE B N 1
ATOM 2242 C CA . ILE B 1 51 ? -12.384 49.942 -8.918 1.00 33.55 51 ILE B CA 1
ATOM 2243 C C . ILE B 1 51 ? -13.299 49.904 -7.695 1.00 35.08 51 ILE B C 1
ATOM 2244 O O . ILE B 1 51 ? -12.836 49.654 -6.587 1.00 38.02 51 ILE B O 1
ATOM 2249 N N . ASN B 1 52 ? -14.605 50.070 -7.908 1.00 33.20 52 ASN B N 1
ATOM 2250 C CA . ASN B 1 52 ? -15.583 49.939 -6.843 1.00 38.08 52 ASN B CA 1
ATOM 2251 C C . ASN B 1 52 ? -15.601 48.543 -6.225 1.00 39.79 52 ASN B C 1
ATOM 2252 O O . ASN B 1 52 ? -15.896 48.414 -5.039 1.00 43.75 52 ASN B O 1
ATOM 2257 N N . GLN B 1 53 ? -15.355 47.509 -7.039 1.00 40.62 53 GLN B N 1
ATOM 2258 C CA . GLN B 1 53 ? -15.344 46.141 -6.546 1.00 44.30 53 GLN B CA 1
ATOM 2259 C C . GLN B 1 53 ? -14.107 45.891 -5.692 1.00 44.30 53 GLN B C 1
ATOM 2260 O O . GLN B 1 53 ? -14.151 45.074 -4.782 1.00 45.13 53 GLN B O 1
ATOM 2266 N N . LEU B 1 54 ? -12.997 46.566 -6.009 1.00 49.71 54 LEU B N 1
ATOM 2267 C CA . LEU B 1 54 ? -11.725 46.271 -5.361 1.00 52.41 54 LEU B CA 1
ATOM 2268 C C . LEU B 1 54 ? -11.660 46.943 -3.992 1.00 49.45 54 LEU B C 1
ATOM 2269 O O . LEU B 1 54 ? -11.201 46.344 -3.030 1.00 54.90 54 LEU B O 1
ATOM 2274 N N . VAL B 1 55 ? -12.128 48.183 -3.897 1.00 48.29 55 VAL B N 1
ATOM 2275 C CA . VAL B 1 55 ? -11.867 48.972 -2.701 1.00 49.84 55 VAL B CA 1
ATOM 2276 C C . VAL B 1 55 ? -12.575 48.342 -1.507 1.00 50.86 55 VAL B C 1
ATOM 2277 O O . VAL B 1 55 ? -13.600 47.693 -1.682 1.00 54.67 55 VAL B O 1
ATOM 2281 N N . PRO B 1 56 ? -12.055 48.493 -0.265 1.00 50.21 56 PRO B N 1
ATOM 2282 C CA . PRO B 1 56 ? -12.707 47.904 0.900 1.00 50.71 56 PRO B CA 1
ATOM 2283 C C . PRO B 1 56 ? -13.986 48.659 1.243 1.00 50.72 56 PRO B C 1
ATOM 2284 O O . PRO B 1 56 ? -14.223 49.754 0.736 1.00 49.69 56 PRO B O 1
ATOM 2288 N N . LYS B 1 57 ? -14.806 48.010 2.078 1.00 51.79 57 LYS B N 1
ATOM 2289 C CA . LYS B 1 57 ? -16.056 48.557 2.576 1.00 55.42 57 LYS B CA 1
ATOM 2290 C C . LYS B 1 57 ? -15.780 49.887 3.273 1.00 51.90 57 LYS B C 1
ATOM 2291 O O . LYS B 1 57 ? -14.870 49.978 4.095 1.00 54.03 57 LYS B O 1
ATOM 2297 N N . GLY B 1 58 ? -16.556 50.918 2.928 1.00 48.32 58 GLY B N 1
ATOM 2298 C CA . GLY B 1 58 ? -16.518 52.175 3.657 1.00 45.81 58 GLY B CA 1
ATOM 2299 C C . GLY B 1 58 ? -15.515 53.162 3.061 1.00 43.29 58 GLY B C 1
ATOM 2300 O O . GLY B 1 58 ? -15.505 54.334 3.416 1.00 40.21 58 GLY B O 1
ATOM 2301 N N . PHE B 1 59 ? -14.664 52.667 2.158 1.00 43.46 59 PHE B N 1
ATOM 2302 C CA . PHE B 1 59 ? -13.745 53.503 1.415 1.00 39.86 59 PHE B CA 1
ATOM 2303 C C . PHE B 1 59 ? -14.509 54.603 0.687 1.00 36.79 59 PHE B C 1
ATOM 2304 O O . PHE B 1 59 ? -15.374 54.315 -0.133 1.00 35.76 59 PHE B O 1
ATOM 2312 N N . THR B 1 60 ? -14.124 55.854 0.952 1.00 34.56 60 THR B N 1
ATOM 2313 C CA . THR B 1 60 ? -14.771 57.011 0.362 1.00 31.44 60 THR B CA 1
ATOM 2314 C C . THR B 1 60 ? -13.734 58.007 -0.158 1.00 27.86 60 THR B C 1
ATOM 2315 O O . THR B 1 60 ? -12.789 58.352 0.558 1.00 28.99 60 THR B O 1
ATOM 2319 N N . VAL B 1 61 ? -13.960 58.502 -1.387 1.00 23.71 61 VAL B N 1
ATOM 2320 C CA . VAL B 1 61 ? -13.228 59.651 -1.912 1.00 23.07 61 VAL B CA 1
ATOM 2321 C C . VAL B 1 61 ? -14.237 60.664 -2.446 1.00 24.02 61 VAL B C 1
ATOM 2322 O O . VAL B 1 61 ? -15.427 60.353 -2.617 1.00 23.01 61 VAL B O 1
ATOM 2326 N N . ASP B 1 62 ? -13.745 61.887 -2.720 1.00 23.30 62 ASP B N 1
ATOM 2327 C CA . ASP B 1 62 ? -14.605 62.961 -3.179 1.00 23.13 62 ASP B CA 1
ATOM 2328 C C . ASP B 1 62 ? -15.002 62.769 -4.640 1.00 22.44 62 ASP B C 1
ATOM 2329 O O . ASP B 1 62 ? -16.005 63.341 -5.082 1.00 22.78 62 ASP B O 1
ATOM 2334 N N . GLY B 1 63 ? -1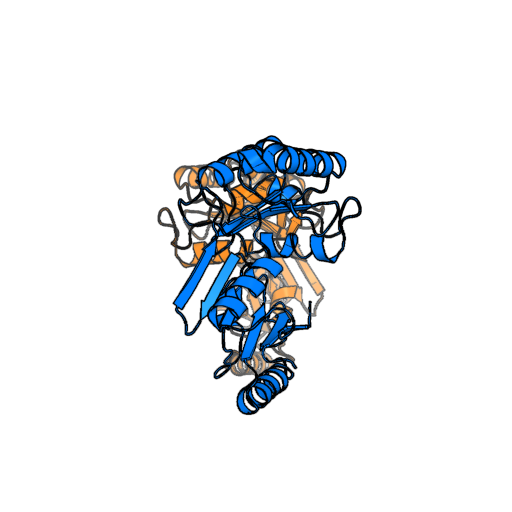4.230 61.957 -5.373 1.00 19.70 63 GLY B N 1
ATOM 2335 C CA . GLY B 1 63 ? -14.493 61.646 -6.761 1.00 18.98 63 GLY B CA 1
ATOM 2336 C C . GLY B 1 63 ? -13.481 60.656 -7.317 1.00 18.74 63 GLY B C 1
ATOM 2337 O O . GLY B 1 63 ? -12.416 60.426 -6.722 1.00 20.27 63 GLY B O 1
ATOM 2338 N N . ILE B 1 64 ? -13.834 60.061 -8.461 1.00 19.10 64 ILE B N 1
ATOM 2339 C CA . ILE B 1 64 ? -12.962 59.118 -9.145 1.00 20.01 64 ILE B CA 1
ATOM 2340 C C . ILE B 1 64 ? -12.918 59.496 -10.622 1.00 18.60 64 ILE B C 1
ATOM 2341 O O . ILE B 1 64 ? -13.958 59.659 -11.276 1.00 18.58 64 ILE B O 1
ATOM 2346 N N . ILE B 1 65 ? -11.717 59.512 -11.192 1.00 17.73 65 ILE B N 1
ATOM 2347 C CA . ILE B 1 65 ? -11.594 59.513 -12.636 1.00 19.48 65 ILE B CA 1
ATOM 2348 C C . ILE B 1 65 ? -11.096 58.125 -12.996 1.00 19.19 65 ILE B C 1
ATOM 2349 O O . ILE B 1 65 ? -10.123 57.648 -12.427 1.00 20.17 65 ILE B O 1
ATOM 2354 N N . SER B 1 66 ? -11.810 57.493 -13.921 1.00 17.43 66 SER B N 1
ATOM 2355 C CA . SER B 1 66 ? -11.544 56.113 -14.276 1.00 16.99 66 SER B CA 1
ATOM 2356 C C . SER B 1 66 ? -11.377 55.995 -15.790 1.00 17.05 66 SER B C 1
ATOM 2357 O O . SER B 1 66 ? -11.479 56.996 -16.540 1.00 16.69 66 SER B O 1
ATOM 2360 N N . SER B 1 67 ? -11.052 54.761 -16.217 1.00 16.89 67 SER B N 1
ATOM 2361 C CA . SER B 1 67 ? -10.854 54.452 -17.626 1.00 17.36 67 SER B CA 1
ATOM 2362 C C . SER B 1 67 ? -9.929 55.513 -18.240 1.00 16.87 67 SER B C 1
ATOM 2363 O O . SER B 1 67 ? -10.194 56.042 -19.309 1.00 16.00 67 SER B O 1
ATOM 2366 N N . ASN B 1 68 ? -8.812 55.789 -17.539 1.00 18.53 68 ASN B N 1
ATOM 2367 C CA . ASN B 1 68 ? -7.713 56.592 -18.044 1.00 19.10 68 ASN B CA 1
ATOM 2368 C C . ASN B 1 68 ? -8.149 58.028 -18.343 1.00 18.45 68 ASN B C 1
ATOM 2369 O O . ASN B 1 68 ? -7.637 58.662 -19.280 1.00 19.04 68 ASN B O 1
ATOM 2374 N N . GLY B 1 69 ? -9.064 58.571 -17.521 1.00 16.62 69 GLY B N 1
ATOM 2375 C CA . GLY B 1 69 ? -9.448 59.976 -17.673 1.00 16.70 69 GLY B CA 1
ATOM 2376 C C . GLY B 1 69 ? -10.718 60.147 -18.498 1.00 15.67 69 GLY B C 1
ATOM 2377 O O . GLY B 1 69 ? -11.175 61.276 -18.663 1.00 15.61 69 GLY B O 1
ATOM 2378 N N . THR B 1 70 ? -11.276 59.050 -19.034 1.00 14.85 70 THR B N 1
ATOM 2379 C CA . THR B 1 70 ? -12.416 59.158 -19.938 1.00 14.46 70 THR B CA 1
ATOM 2380 C C . THR B 1 70 ? -13.739 59.218 -19.188 1.00 14.22 70 THR B C 1
ATOM 2381 O O . THR B 1 70 ? -14.773 59.517 -19.812 1.00 16.10 70 THR B O 1
ATOM 2385 N N . SER B 1 71 ? -13.742 58.853 -17.898 1.00 14.36 71 SER B N 1
ATOM 2386 C CA . SER B 1 71 ? -14.937 58.884 -17.063 1.00 14.88 71 SER B CA 1
ATOM 2387 C C . SER B 1 71 ? -14.632 59.584 -15.733 1.00 15.80 71 SER B C 1
ATOM 2388 O O . SER B 1 71 ? -13.563 59.393 -15.134 1.00 15.84 71 SER B O 1
ATOM 2391 N N . GLY B 1 72 ? -15.626 60.332 -15.244 1.00 15.21 72 GLY B N 1
ATOM 2392 C CA . GLY B 1 72 ? -15.552 60.919 -13.921 1.00 15.80 72 GLY B CA 1
ATOM 2393 C C . GLY B 1 72 ? -16.859 60.733 -13.168 1.00 16.12 72 GLY B C 1
ATOM 2394 O O . GLY B 1 72 ? -17.928 60.850 -13.759 1.00 17.33 72 GLY B O 1
ATOM 2395 N N . GLU B 1 73 ? -16.732 60.350 -11.899 1.00 16.58 73 GLU B N 1
ATOM 2396 C CA . GLU B 1 73 ? -17.841 60.022 -11.027 1.00 17.38 73 GLU B CA 1
ATOM 2397 C C . GLU B 1 73 ? -17.697 60.787 -9.715 1.00 18.44 73 GLU B C 1
ATOM 2398 O O . GLU B 1 73 ? -16.629 60.832 -9.116 1.00 19.16 73 GLU B O 1
ATOM 2404 N N . VAL B 1 74 ? -18.804 61.384 -9.280 1.00 18.47 74 VAL B N 1
ATOM 2405 C CA . VAL B 1 74 ? -18.916 62.078 -8.007 1.00 19.68 74 VAL B CA 1
ATOM 2406 C C . VAL B 1 74 ? -20.267 61.722 -7.383 1.00 21.32 74 VAL B C 1
ATOM 2407 O O . VAL B 1 74 ? -21.311 61.932 -8.010 1.00 21.26 74 VAL B O 1
ATOM 2411 N N . LYS B 1 75 ? -20.225 61.171 -6.160 1.00 23.70 75 LYS B N 1
ATOM 2412 C CA . LYS B 1 75 ? -21.424 60.687 -5.470 1.00 24.17 75 LYS B CA 1
ATOM 2413 C C . LYS B 1 75 ? -22.230 59.739 -6.356 1.00 23.59 75 LYS B C 1
ATOM 2414 O O . LYS B 1 75 ? -23.467 59.820 -6.419 1.00 24.31 75 LYS B O 1
ATOM 2420 N N . ALA B 1 76 ? -21.505 58.815 -7.003 1.00 23.86 76 ALA B N 1
ATOM 2421 C CA . ALA B 1 76 ? -22.066 57.746 -7.819 1.00 24.76 76 ALA B CA 1
ATOM 2422 C C . ALA B 1 76 ? -22.825 58.276 -9.034 1.00 24.93 76 ALA B C 1
ATOM 2423 O O . ALA B 1 76 ? -23.617 57.532 -9.616 1.00 28.79 76 ALA B O 1
ATOM 2425 N N . HIS B 1 77 ? -22.605 59.547 -9.397 1.00 23.31 77 HIS B N 1
ATOM 2426 C CA . HIS B 1 77 ? -23.180 60.154 -10.584 1.00 23.62 77 HIS B CA 1
ATOM 2427 C C . HIS B 1 77 ? -22.062 60.474 -11.575 1.00 22.93 77 HIS B C 1
ATOM 2428 O O . HIS B 1 77 ? -20.998 61.040 -11.214 1.00 21.94 77 HIS B O 1
ATOM 2435 N N . ASN B 1 78 ? -22.303 60.108 -12.848 1.00 21.12 78 ASN B N 1
ATOM 2436 C CA . ASN B 1 78 ? -21.334 60.408 -13.893 1.00 20.66 78 ASN B CA 1
ATOM 2437 C C . ASN B 1 78 ? -21.317 61.912 -14.163 1.00 20.20 78 ASN B C 1
ATOM 2438 O O . ASN B 1 78 ? -22.375 62.481 -14.404 1.00 21.00 78 ASN B O 1
ATOM 2443 N N . ILE B 1 79 ? -20.125 62.542 -14.124 1.00 18.15 79 ILE B N 1
ATOM 2444 C CA . ILE B 1 79 ? -20.012 63.939 -14.484 1.00 18.28 79 ILE B CA 1
ATOM 2445 C C . ILE B 1 79 ? -19.434 64.146 -15.879 1.00 17.14 79 ILE B C 1
ATOM 2446 O O . ILE B 1 79 ? -19.638 65.218 -16.434 1.00 18.46 79 ILE B O 1
ATOM 2451 N N . PHE B 1 80 ? -18.710 63.164 -16.422 1.00 16.46 80 PHE B N 1
ATOM 2452 C CA . PHE B 1 80 ? -18.329 63.120 -17.823 1.00 14.94 80 PHE B CA 1
ATOM 2453 C C . PHE B 1 80 ? -18.024 61.662 -18.207 1.00 14.21 80 PHE B C 1
ATOM 2454 O O . PHE B 1 80 ? -17.555 60.860 -17.401 1.00 14.25 80 PHE B O 1
ATOM 2462 N N . ARG B 1 81 ? -18.298 61.362 -19.470 1.00 14.43 81 ARG B N 1
ATOM 2463 C CA . ARG B 1 81 ? -18.030 60.063 -20.049 1.00 14.31 81 ARG B CA 1
ATOM 2464 C C . ARG B 1 81 ? -17.650 60.251 -21.511 1.00 14.09 81 ARG B C 1
ATOM 2465 O O . ARG B 1 81 ? -18.537 60.420 -22.358 1.00 16.41 81 ARG B O 1
ATOM 2473 N N . HIS B 1 82 ? -16.338 60.294 -21.802 1.00 12.85 82 HIS B N 1
ATOM 2474 C CA . HIS B 1 82 ? -15.872 60.658 -23.129 1.00 13.16 82 HIS B CA 1
ATOM 2475 C C . HIS B 1 82 ? -15.621 59.427 -23.976 1.00 12.90 82 HIS B C 1
ATOM 2476 O O . HIS B 1 82 ? -14.674 58.697 -23.749 1.00 14.26 82 HIS B O 1
ATOM 2483 N N . SER B 1 83 ? -16.493 59.242 -24.973 1.00 13.33 83 SER B N 1
ATOM 2484 C CA . SER B 1 83 ? -16.524 58.065 -25.830 1.00 13.58 83 SER B CA 1
ATOM 2485 C C . SER B 1 83 ? -15.845 58.327 -27.180 1.00 12.58 83 SER B C 1
ATOM 2486 O O . SER B 1 83 ? -15.898 59.429 -27.754 1.00 12.76 83 SER B O 1
ATOM 2489 N N . LEU B 1 84 ? -15.337 57.236 -27.751 1.00 12.29 84 LEU B N 1
ATOM 2490 C CA . LEU B 1 84 ? -15.072 57.168 -29.172 1.00 12.93 84 LEU B CA 1
ATOM 2491 C C . LEU B 1 84 ? -16.404 57.245 -29.936 1.00 12.71 84 LEU B C 1
ATOM 2492 O O . LEU B 1 84 ? -17.444 56.772 -29.476 1.00 13.14 84 LEU B O 1
ATOM 2497 N N . THR B 1 85 ? -16.358 57.714 -31.179 1.00 12.31 85 THR B N 1
ATOM 2498 C CA . THR B 1 85 ? -17.539 57.535 -32.024 1.00 13.04 85 THR B CA 1
ATOM 2499 C C . THR B 1 85 ? -17.720 56.071 -32.380 1.00 13.13 85 THR B C 1
ATOM 2500 O O . THR B 1 85 ? -16.750 55.312 -32.424 1.00 13.52 85 THR B O 1
ATOM 2504 N N . GLN B 1 86 ? -18.978 55.634 -32.594 1.00 13.38 86 GLN B N 1
ATOM 2505 C CA . GLN B 1 86 ? -19.173 54.274 -33.093 1.00 13.78 86 GLN B CA 1
ATOM 2506 C C . GLN B 1 86 ? -18.441 54.069 -34.415 1.00 14.04 86 GLN B C 1
ATOM 2507 O O . GLN B 1 86 ? -17.925 52.977 -34.695 1.00 15.23 86 GLN B O 1
ATOM 2513 N N . GLU B 1 87 ? -18.363 55.112 -35.231 1.00 15.34 87 GLU B N 1
ATOM 2514 C CA . GLU B 1 87 ? -17.740 55.044 -36.542 1.00 16.87 87 GLU B CA 1
ATOM 2515 C C . GLU B 1 87 ? -16.238 54.783 -36.412 1.00 15.42 87 GLU B C 1
ATOM 2516 O O . GLU B 1 87 ? -15.687 53.906 -37.114 1.00 15.29 87 GLU B O 1
ATOM 2522 N N . ALA B 1 88 ? -15.612 55.460 -35.437 1.00 14.12 88 ALA B N 1
ATOM 2523 C CA . ALA B 1 88 ? -14.187 55.275 -35.150 1.00 14.22 88 ALA B CA 1
ATOM 2524 C C . ALA B 1 88 ? -13.881 53.847 -34.698 1.00 14.30 88 ALA B C 1
ATOM 2525 O O . ALA B 1 88 ? -12.911 53.242 -35.161 1.00 14.09 88 ALA B O 1
ATOM 2527 N N . VAL B 1 89 ? -14.730 53.313 -33.822 1.00 13.28 89 VAL B N 1
ATOM 2528 C CA . VAL B 1 89 ? -14.494 52.011 -33.261 1.00 14.14 89 VAL B CA 1
ATOM 2529 C C . VAL B 1 89 ? -14.530 51.010 -34.406 1.00 14.17 89 VAL B C 1
ATOM 2530 O O . VAL B 1 89 ? -13.660 50.147 -34.519 1.00 13.86 89 VAL B O 1
ATOM 2534 N N . ASN B 1 90 ? -15.557 51.133 -35.248 1.00 14.18 90 ASN B N 1
ATOM 2535 C CA . ASN B 1 90 ? -15.728 50.188 -36.331 1.00 16.17 90 ASN B CA 1
ATOM 2536 C C . ASN B 1 90 ? -14.550 50.253 -37.300 1.00 15.51 90 ASN B C 1
ATOM 2537 O O . ASN B 1 90 ? -14.080 49.234 -37.758 1.00 14.80 90 ASN B O 1
ATOM 2542 N N A LYS B 1 91 ? -14.062 51.456 -37.607 0.50 15.44 91 LYS B N 1
ATOM 2543 N N B LYS B 1 91 ? -14.070 51.458 -37.582 0.50 15.44 91 LYS B N 1
ATOM 2544 C CA A LYS B 1 91 ? -12.951 51.578 -38.547 0.50 16.61 91 LYS B CA 1
ATOM 2545 C CA B LYS B 1 91 ? -12.968 51.606 -38.521 0.50 16.36 91 LYS B CA 1
ATOM 2546 C C A LYS B 1 91 ? -11.641 51.064 -37.946 0.50 16.02 91 LYS B C 1
ATOM 2547 C C B LYS B 1 91 ? -11.665 51.053 -37.936 0.50 15.95 91 LYS B C 1
ATOM 2548 O O A LYS B 1 91 ? -10.870 50.391 -38.628 0.50 17.19 91 LYS B O 1
ATOM 2549 O O B LYS B 1 91 ? -10.948 50.308 -38.604 0.50 17.03 91 LYS B O 1
ATOM 2560 N N . ILE B 1 92 ? -11.379 51.374 -36.676 1.00 14.73 92 ILE B N 1
ATOM 2561 C CA . ILE B 1 92 ? -10.152 50.926 -36.049 1.00 13.62 92 ILE B CA 1
ATOM 2562 C C . ILE B 1 92 ? -10.137 49.398 -35.975 1.00 13.80 92 ILE B C 1
ATOM 2563 O O . ILE B 1 92 ? -9.116 48.777 -36.254 1.00 14.38 92 ILE B O 1
ATOM 2568 N N . VAL B 1 93 ? -11.275 48.776 -35.634 1.00 14.14 93 VAL B N 1
ATOM 2569 C CA . VAL B 1 93 ? -11.320 47.329 -35.503 1.00 14.83 93 VAL B CA 1
ATOM 2570 C C . VAL B 1 93 ? -11.153 46.699 -36.890 1.00 14.85 93 VAL B C 1
ATOM 2571 O O . VAL B 1 93 ? -10.455 45.678 -37.046 1.00 14.56 93 VAL B O 1
ATOM 2575 N N . GLN B 1 94 ? -11.768 47.327 -37.916 1.00 14.68 94 GLN B N 1
ATOM 2576 C CA . GLN B 1 94 ? -11.623 46.839 -39.274 1.00 16.46 94 GLN B CA 1
ATOM 2577 C C . GLN B 1 94 ? -10.147 46.841 -39.699 1.00 16.73 94 GLN B C 1
ATOM 2578 O O . GLN B 1 94 ? -9.674 45.863 -40.282 1.00 15.74 94 GLN B O 1
ATOM 2584 N N . LEU B 1 95 ? -9.445 47.965 -39.463 1.00 16.13 95 LEU B N 1
ATOM 2585 C CA . LEU B 1 95 ? -8.049 48.053 -39.840 1.00 16.29 95 LEU B CA 1
ATOM 2586 C C . LEU B 1 95 ? -7.216 47.001 -39.102 1.00 15.24 95 LEU B C 1
ATOM 2587 O O . LEU B 1 95 ? -6.358 46.377 -39.727 1.00 17.13 95 LEU B O 1
ATOM 2592 N N . ALA B 1 96 ? -7.440 46.878 -37.790 1.00 14.40 96 ALA B N 1
ATOM 2593 C CA . ALA B 1 96 ? -6.739 45.906 -36.958 1.00 15.29 96 ALA B CA 1
ATOM 2594 C C . ALA B 1 96 ? -6.903 44.487 -37.486 1.00 15.35 96 ALA B C 1
ATOM 2595 O O . ALA B 1 96 ? -5.938 43.730 -37.585 1.00 15.59 96 ALA B O 1
ATOM 2597 N N . GLN B 1 97 ? -8.156 44.102 -37.699 1.00 16.54 97 GLN B N 1
ATOM 2598 C CA . GLN B 1 97 ? -8.427 42.759 -38.193 1.00 18.94 97 GLN B CA 1
ATOM 2599 C C . GLN B 1 97 ? -7.688 42.471 -39.488 1.00 21.70 97 GLN B C 1
ATOM 2600 O O . GLN B 1 97 ? -7.231 41.327 -39.708 1.00 24.09 97 GLN B O 1
ATOM 2606 N N . GLN B 1 98 ? -7.714 43.466 -40.384 1.00 21.14 98 GLN B N 1
ATOM 2607 C CA . GLN B 1 98 ? -7.176 43.306 -41.720 1.00 23.49 98 GLN B CA 1
ATOM 2608 C C . GLN B 1 98 ? -5.673 43.079 -41.636 1.00 23.51 98 GLN B C 1
ATOM 2609 O O . GLN B 1 98 ? -5.121 42.398 -42.486 1.00 27.47 98 GLN B O 1
ATOM 2615 N N . GLN B 1 99 ? -5.037 43.622 -40.595 1.00 21.75 99 GLN B N 1
ATOM 2616 C CA . GLN B 1 99 ? -3.598 43.552 -40.432 1.00 23.11 99 GLN B CA 1
ATOM 2617 C C . GLN B 1 99 ? -3.177 42.566 -39.351 1.00 22.09 99 GLN B C 1
ATOM 2618 O O . GLN B 1 99 ? -1.978 42.358 -39.133 1.00 25.69 99 GLN B O 1
ATOM 2624 N N . HIS B 1 100 ? -4.132 41.845 -38.767 1.00 23.13 100 HIS B N 1
ATOM 2625 C CA . HIS B 1 100 ? -3.856 40.901 -37.690 1.00 22.31 100 HIS B CA 1
ATOM 2626 C C . HIS B 1 100 ? -3.110 41.602 -36.547 1.00 19.57 100 HIS B C 1
ATOM 2627 O O . HIS B 1 100 ? -2.088 41.090 -36.049 1.00 21.17 100 HIS B O 1
ATOM 2634 N N . ILE B 1 101 ? -3.613 42.778 -36.181 1.00 17.81 101 ILE B N 1
ATOM 2635 C CA A ILE B 1 101 ? -3.210 43.501 -34.980 0.50 16.71 101 ILE B CA 1
ATOM 2636 C CA B ILE B 1 101 ? -3.197 43.481 -34.969 0.50 17.90 101 ILE B CA 1
ATOM 2637 C C . ILE B 1 101 ? -4.184 43.104 -33.876 1.00 15.95 101 ILE B C 1
ATOM 2638 O O . ILE B 1 101 ? -5.359 43.409 -34.003 1.00 15.90 101 ILE B O 1
ATOM 2647 N N . TYR B 1 102 ? -3.693 42.418 -32.832 1.00 14.67 102 TYR B N 1
ATOM 2648 C CA . TYR B 1 102 ? -4.466 42.052 -31.657 1.00 13.29 102 TYR B CA 1
ATOM 2649 C C . TYR B 1 102 ? -5.134 43.291 -31.083 1.00 13.76 102 TYR B C 1
ATOM 2650 O O . TYR B 1 102 ? -4.506 44.367 -30.990 1.00 13.40 102 TYR B O 1
ATOM 2659 N N . TYR B 1 103 ? -6.433 43.184 -30.773 1.00 13.62 103 TYR B N 1
ATOM 2660 C CA . TYR B 1 103 ? -7.104 44.379 -30.274 1.00 13.69 103 TYR B CA 1
ATOM 2661 C C . TYR B 1 103 ? -8.052 44.003 -29.141 1.00 14.06 103 TYR B C 1
ATOM 2662 O O . TYR B 1 103 ? -8.573 42.881 -29.108 1.00 13.90 103 TYR B O 1
ATOM 2671 N N . GLU B 1 104 ? -8.234 44.940 -28.206 1.00 14.37 104 GLU B N 1
ATOM 2672 C CA . GLU B 1 104 ? -9.230 44.852 -27.155 1.00 14.35 104 GLU B CA 1
ATOM 2673 C C . GLU B 1 104 ? -10.003 46.178 -27.128 1.00 14.25 104 GLU B C 1
ATOM 2674 O O . GLU B 1 104 ? -9.374 47.247 -27.014 1.00 13.60 104 GLU B O 1
ATOM 2680 N N . VAL B 1 105 ? -11.357 46.055 -27.205 1.00 14.06 105 VAL B N 1
ATOM 2681 C CA . VAL B 1 105 ? -12.267 47.198 -27.198 1.00 14.51 105 VAL B CA 1
ATOM 2682 C C . VAL B 1 105 ? -12.869 47.323 -25.808 1.00 13.49 105 VAL B C 1
ATOM 2683 O O . VAL B 1 105 ? -13.438 46.378 -25.288 1.00 14.54 105 VAL B O 1
ATOM 2687 N N . PHE B 1 106 ? -12.717 48.507 -25.195 1.00 13.19 106 PHE B N 1
ATOM 2688 C CA . PHE B 1 106 ? -13.136 48.719 -23.814 1.00 12.93 106 PHE B CA 1
ATOM 2689 C C . PHE B 1 106 ? -14.416 49.549 -23.749 1.00 13.99 106 PHE B C 1
ATOM 2690 O O . PHE B 1 106 ? -14.393 50.785 -23.954 1.00 14.05 106 PHE B O 1
ATOM 2698 N N . PRO B 1 107 ? -15.551 48.926 -23.370 1.00 14.58 107 PRO B N 1
ATOM 2699 C CA . PRO B 1 107 ? -16.755 49.688 -23.057 1.00 15.20 107 PRO B CA 1
ATOM 2700 C C . PRO B 1 107 ? -16.604 50.287 -21.670 1.00 15.57 107 PRO B C 1
ATOM 2701 O O . PRO B 1 107 ? -15.695 49.915 -20.914 1.00 18.31 107 PRO B O 1
ATOM 2705 N N . PHE B 1 108 ? -17.498 51.208 -21.338 1.00 14.64 108 PHE B N 1
ATOM 2706 C CA . PHE B 1 108 ? -17.470 51.807 -20.012 1.00 16.61 108 PHE B CA 1
ATOM 2707 C C . PHE B 1 108 ? -18.027 50.854 -18.961 1.00 20.37 108 PHE B C 1
ATOM 2708 O O . PHE B 1 108 ? -17.663 50.988 -17.790 1.00 23.42 108 PHE B O 1
ATOM 2716 N N . GLU B 1 109 ? -18.927 49.945 -19.382 1.00 23.14 109 GLU B N 1
ATOM 2717 C CA . GLU B 1 109 ? -19.498 48.920 -18.520 1.00 26.86 109 GLU B CA 1
ATOM 2718 C C . GLU B 1 109 ? -19.326 47.570 -19.190 1.00 24.87 109 GLU B C 1
ATOM 2719 O O . GLU B 1 109 ? -19.584 47.447 -20.372 1.00 24.51 109 GLU B O 1
ATOM 2725 N N . GLY B 1 110 ? -18.944 46.570 -18.400 1.00 25.95 110 GLY B N 1
ATOM 2726 C CA . GLY B 1 110 ? -18.812 45.208 -18.876 1.00 23.14 110 GLY B CA 1
ATOM 2727 C C . GLY B 1 110 ? -17.365 44.888 -19.256 1.00 21.58 110 GLY B C 1
ATOM 2728 O O . GLY B 1 110 ? -16.469 45.716 -19.140 1.00 24.28 110 GLY B O 1
ATOM 2729 N N . GLN B 1 111 ? -17.157 43.689 -19.780 1.00 19.83 111 GLN B N 1
ATOM 2730 C CA . GLN B 1 111 ? -15.823 43.239 -20.123 1.00 19.81 111 GLN B CA 1
ATOM 2731 C C . GLN B 1 111 ? -15.340 43.913 -21.403 1.00 16.98 111 GLN B C 1
ATOM 2732 O O . GLN B 1 111 ? -16.139 44.214 -22.295 1.00 16.30 111 GLN B O 1
ATOM 2738 N N . ARG B 1 112 ? -14.005 44.062 -21.523 1.00 15.26 112 ARG B N 1
ATOM 2739 C CA . ARG B 1 112 ? -13.439 44.371 -22.813 1.00 14.56 112 ARG B CA 1
ATOM 2740 C C . ARG B 1 112 ? -13.838 43.282 -23.806 1.00 14.73 112 ARG B C 1
ATOM 2741 O O . ARG B 1 112 ? -14.113 42.144 -23.391 1.00 14.56 112 ARG B O 1
ATOM 2749 N N . LEU B 1 113 ? -13.788 43.598 -25.099 1.00 14.19 113 LEU B N 1
ATOM 2750 C CA . LEU B 1 113 ? -14.298 42.661 -26.072 1.00 15.74 113 LEU B CA 1
ATOM 2751 C C . LEU B 1 113 ? -13.524 42.676 -27.374 1.00 15.10 113 LEU B C 1
ATOM 2752 O O . LEU B 1 113 ? -12.841 43.651 -27.711 1.00 17.11 113 LEU B O 1
ATOM 2757 N N . ALA B 1 114 ? -13.685 41.610 -28.132 1.00 15.23 114 ALA B N 1
ATOM 2758 C CA . ALA B 1 114 ? -13.145 41.470 -29.473 1.00 15.07 114 ALA B CA 1
ATOM 2759 C C . ALA B 1 114 ? -14.056 40.530 -30.244 1.00 14.73 114 ALA B C 1
ATOM 2760 O O . ALA B 1 114 ? -14.859 39.810 -29.605 1.00 16.06 114 ALA B O 1
ATOM 2762 N N . LEU B 1 115 ? -13.996 40.613 -31.587 1.00 14.53 115 LEU B N 1
ATOM 2763 C CA . LEU B 1 115 ? -14.886 39.805 -32.425 1.00 14.96 115 LEU B CA 1
ATOM 2764 C C . LEU B 1 115 ? -14.427 38.358 -32.368 1.00 15.42 115 LEU B C 1
ATOM 2765 O O . LEU B 1 115 ? -13.211 38.097 -32.451 1.00 16.19 115 LEU B O 1
ATOM 2770 N N . GLN B 1 116 ? -15.399 37.427 -32.219 1.00 15.18 116 GLN B N 1
ATOM 2771 C CA . GLN B 1 116 ? -15.095 35.995 -32.181 1.00 15.77 116 GLN B CA 1
ATOM 2772 C C . GLN B 1 116 ? -14.342 35.495 -33.418 1.00 16.42 116 GLN B C 1
ATOM 2773 O O . GLN B 1 116 ? -13.510 34.569 -33.309 1.00 16.93 116 GLN B O 1
ATOM 2779 N N . GLN B 1 117 ? -14.568 36.093 -34.594 1.00 16.43 117 GLN B N 1
ATOM 2780 C CA . GLN B 1 117 ? -13.870 35.659 -35.804 1.00 18.24 117 GLN B CA 1
ATOM 2781 C C . GLN B 1 117 ? -12.346 35.902 -35.704 1.00 18.18 117 GLN B C 1
ATOM 2782 O O . GLN B 1 117 ? -11.555 35.286 -36.468 1.00 18.92 117 GLN B O 1
ATOM 2788 N N . ASP B 1 118 ? -11.910 36.752 -34.749 1.00 17.05 118 ASP B N 1
ATOM 2789 C CA . ASP B 1 118 ? -10.501 37.087 -34.581 1.00 16.73 118 ASP B CA 1
ATOM 2790 C C . ASP B 1 118 ? -9.864 36.320 -33.416 1.00 17.91 118 ASP B C 1
ATOM 2791 O O . ASP B 1 118 ? -8.661 36.412 -33.202 1.00 17.18 118 ASP B O 1
ATOM 2796 N N . GLU B 1 119 ? -10.636 35.470 -32.733 1.00 18.54 119 GLU B N 1
ATOM 2797 C CA . GLU B 1 119 ? -10.183 34.794 -31.533 1.00 17.50 119 GLU B CA 1
ATOM 2798 C C . GLU B 1 119 ? -8.963 33.901 -31.813 1.00 17.52 119 GLU B C 1
ATOM 2799 O O . GLU B 1 119 ? -7.973 33.957 -31.079 1.00 18.25 119 GLU B O 1
ATOM 2805 N N . SER B 1 120 ? -9.000 33.108 -32.881 1.00 17.79 120 SER B N 1
ATOM 2806 C CA . SER B 1 120 ? -7.953 32.123 -33.021 1.00 18.81 120 SER B CA 1
ATOM 2807 C C . SER B 1 120 ? -6.619 32.772 -33.351 1.00 19.11 120 SER B C 1
ATOM 2808 O O . SER B 1 120 ? -5.609 32.306 -32.823 1.00 19.53 120 SER B O 1
ATOM 2811 N N . TRP B 1 121 ? -6.586 33.773 -34.256 1.00 18.10 121 TRP B N 1
ATOM 2812 C CA . TRP B 1 121 ? -5.302 34.425 -34.551 1.00 16.27 121 TRP B CA 1
ATOM 2813 C C . TRP B 1 121 ? -4.830 35.293 -33.378 1.00 17.10 121 TRP B C 1
ATOM 2814 O O . TRP B 1 121 ? -3.619 35.493 -33.196 1.00 17.36 121 TRP B O 1
ATOM 2825 N N . MET B 1 122 ? -5.756 35.816 -32.542 1.00 17.39 122 MET B N 1
ATOM 2826 C CA . MET B 1 122 ? -5.333 36.572 -31.360 1.00 16.39 122 MET B CA 1
ATOM 2827 C C . MET B 1 122 ? -4.711 35.618 -30.336 1.00 17.08 122 MET B C 1
ATOM 2828 O O . MET B 1 122 ? -3.703 35.935 -29.735 1.00 16.91 122 MET B O 1
ATOM 2833 N N . ARG B 1 123 ? -5.296 34.440 -30.137 1.00 17.47 123 ARG B N 1
ATOM 2834 C CA . ARG B 1 123 ? -4.709 33.471 -29.198 1.00 18.17 123 ARG B CA 1
ATOM 2835 C C . ARG B 1 123 ? -3.356 32.978 -29.687 1.00 19.06 123 ARG B C 1
ATOM 2836 O O . ARG B 1 123 ? -2.413 32.792 -28.882 1.00 19.07 123 ARG B O 1
ATOM 2844 N N . GLY B 1 124 ? -3.283 32.785 -31.015 1.00 20.23 124 GLY B N 1
ATOM 2845 C CA . GLY B 1 124 ? -2.065 32.380 -31.696 1.00 21.91 124 GLY B CA 1
ATOM 2846 C C . GLY B 1 124 ? -0.892 33.319 -31.424 1.00 22.38 124 GLY B C 1
ATOM 2847 O O . GLY B 1 124 ? 0.267 32.891 -31.269 1.00 24.48 124 GLY B O 1
ATOM 2848 N N A MET B 1 125 ? -1.189 34.622 -31.355 0.50 21.42 125 MET B N 1
ATOM 2849 N N B MET B 1 125 ? -1.215 34.613 -31.377 0.50 21.59 125 MET B N 1
ATOM 2850 C CA A MET B 1 125 ? -0.141 35.624 -31.267 0.50 22.19 125 MET B CA 1
ATOM 2851 C CA B MET B 1 125 ? -0.216 35.652 -31.237 0.50 22.64 125 MET B CA 1
ATOM 2852 C C A MET B 1 125 ? 0.583 35.617 -29.912 0.50 21.73 125 MET B C 1
ATOM 2853 C C B MET B 1 125 ? 0.589 35.534 -29.937 0.50 21.98 125 MET B C 1
ATOM 2854 O O A MET B 1 125 ? 1.743 36.029 -29.880 0.50 23.86 125 MET B O 1
ATOM 2855 O O B MET B 1 125 ? 1.799 35.760 -29.975 0.50 23.96 125 MET B O 1
ATOM 2864 N N . VAL B 1 126 ? -0.023 35.117 -28.817 1.00 20.24 126 VAL B N 1
ATOM 2865 C CA . VAL B 1 126 ? 0.687 34.986 -27.544 1.00 21.14 126 VAL B CA 1
ATOM 2866 C C . VAL B 1 126 ? 0.656 33.547 -26.999 1.00 20.83 126 VAL B C 1
ATOM 2867 O O . VAL B 1 126 ? 0.620 33.330 -25.787 1.00 18.52 126 VAL B O 1
ATOM 2871 N N . ARG B 1 127 ? 0.770 32.578 -27.916 1.00 19.79 127 ARG B N 1
ATOM 2872 C CA . ARG B 1 127 ? 0.621 31.172 -27.608 1.00 20.40 127 ARG B CA 1
ATOM 2873 C C . ARG B 1 127 ? 1.684 30.672 -26.630 1.00 19.63 127 ARG B C 1
ATOM 2874 O O . ARG B 1 127 ? 1.392 29.893 -25.711 1.00 19.48 127 ARG B O 1
ATOM 2882 N N . GLU B 1 128 ? 2.922 31.107 -26.881 1.00 19.48 128 GLU B N 1
ATOM 2883 C CA . GLU B 1 128 ? 4.077 30.647 -26.143 1.00 18.77 128 GLU B CA 1
ATOM 2884 C C . GLU B 1 128 ? 4.009 31.133 -24.699 1.00 17.54 128 GLU B C 1
ATOM 2885 O O . GLU B 1 128 ? 3.523 32.213 -24.411 1.00 18.06 128 GLU B O 1
ATOM 2891 N N . GLU B 1 129 ? 4.552 30.321 -23.791 1.00 18.24 129 GLU B N 1
ATOM 2892 C CA . GLU B 1 129 ? 4.691 30.717 -22.401 1.00 18.73 129 GLU B CA 1
ATOM 2893 C C . GLU B 1 129 ? 5.742 31.827 -22.271 1.00 18.78 129 GLU B C 1
ATOM 2894 O O . GLU B 1 129 ? 5.480 32.824 -21.602 1.00 19.80 129 GLU B O 1
ATOM 2900 N N . GLU B 1 130 ? 6.927 31.649 -22.878 1.00 18.69 130 GLU B N 1
ATOM 2901 C CA . GLU B 1 130 ? 7.998 32.634 -22.812 1.00 18.84 130 GLU B CA 1
ATOM 2902 C C . GLU B 1 130 ? 7.646 33.797 -23.721 1.00 17.49 130 GLU B C 1
ATOM 2903 O O . GLU B 1 130 ? 7.169 33.604 -24.838 1.00 18.47 130 GLU B O 1
ATOM 2909 N N . PRO B 1 131 ? 7.911 35.045 -23.298 1.00 18.54 131 PRO B N 1
ATOM 2910 C CA . PRO B 1 131 ? 7.695 36.198 -24.164 1.00 16.67 131 PRO B CA 1
ATOM 2911 C C . PRO B 1 131 ? 8.485 36.110 -25.461 1.00 16.69 131 PRO B C 1
ATOM 2912 O O . PRO B 1 131 ? 9.665 35.736 -25.460 1.00 19.04 131 PRO B O 1
ATOM 2916 N N . GLN B 1 132 ? 7.860 36.521 -26.552 1.00 16.56 132 GLN B N 1
ATOM 2917 C CA . GLN B 1 132 ? 8.401 36.369 -27.878 1.00 17.17 132 GLN B CA 1
ATOM 2918 C C . GLN B 1 132 ? 8.829 37.746 -28.381 1.00 17.06 132 GLN B C 1
ATOM 2919 O O . GLN B 1 132 ? 8.233 38.758 -28.037 1.00 18.27 132 GLN B O 1
ATOM 2925 N N . ASN B 1 133 ? 9.863 37.746 -29.206 1.00 16.55 133 ASN B N 1
ATOM 2926 C CA . ASN B 1 133 ? 10.225 38.868 -30.062 1.00 16.85 133 ASN B CA 1
ATOM 2927 C C . ASN B 1 133 ? 10.479 40.166 -29.291 1.00 15.53 133 ASN B C 1
ATOM 2928 O O . ASN B 1 133 ? 10.150 41.276 -29.785 1.00 16.48 133 ASN B O 1
ATOM 2933 N N . ASN B 1 134 ? 11.083 40.016 -28.100 1.00 15.44 134 ASN B N 1
ATOM 2934 C CA . ASN B 1 134 ? 11.483 41.131 -27.231 1.00 15.87 134 ASN B CA 1
ATOM 2935 C C . ASN B 1 134 ? 10.340 41.798 -26.471 1.00 16.12 134 ASN B C 1
ATOM 2936 O O . ASN B 1 134 ? 10.564 42.791 -25.756 1.00 17.00 134 ASN B O 1
ATOM 2941 N N . VAL B 1 135 ? 9.122 41.272 -26.567 1.00 16.33 135 VAL B N 1
ATOM 2942 C CA . VAL B 1 135 ? 8.052 41.821 -25.757 1.00 15.56 135 VAL B CA 1
ATOM 2943 C C . VAL B 1 135 ? 8.386 41.623 -24.285 1.00 15.22 135 VAL B C 1
ATOM 2944 O O . VAL B 1 135 ? 8.945 40.612 -23.899 1.00 16.81 135 VAL B O 1
ATOM 2948 N N . GLY B 1 136 ? 8.036 42.613 -23.471 1.00 16.75 136 GLY B N 1
ATOM 2949 C CA . GLY B 1 136 ? 8.273 42.587 -22.042 1.00 17.29 136 GLY B CA 1
ATOM 2950 C C . GLY B 1 136 ? 7.403 41.548 -21.350 1.00 17.94 136 GLY B C 1
ATOM 2951 O O . GLY B 1 136 ? 6.289 41.249 -21.813 1.00 17.24 136 GLY B O 1
ATOM 2952 N N . ILE B 1 137 ? 7.933 41.049 -20.227 1.00 19.48 137 ILE B N 1
ATOM 2953 C CA . ILE B 1 137 ? 7.306 40.014 -19.412 1.00 20.47 137 ILE B CA 1
ATOM 2954 C C . ILE B 1 137 ? 5.909 40.484 -19.008 1.00 18.53 137 ILE B C 1
ATOM 2955 O O . ILE B 1 137 ? 4.934 39.757 -19.098 1.00 18.90 137 ILE B O 1
ATOM 2960 N N . SER B 1 138 ? 5.806 41.746 -18.604 1.00 17.53 138 SER B N 1
ATOM 2961 C CA . SER B 1 138 ? 4.567 42.239 -18.029 1.00 18.90 138 SER B CA 1
ATOM 2962 C C . SER B 1 138 ? 3.445 42.266 -19.070 1.00 16.96 138 SER B C 1
ATOM 2963 O O . SER B 1 138 ? 2.312 41.809 -18.805 1.00 17.46 138 SER B O 1
ATOM 2966 N N . GLU B 1 139 ? 3.751 42.808 -20.255 1.00 15.12 139 GLU B N 1
ATOM 2967 C CA . GLU B 1 139 ? 2.760 42.923 -21.320 1.00 14.85 139 GLU B CA 1
ATOM 2968 C C . GLU B 1 139 ? 2.378 41.520 -21.832 1.00 15.21 139 GLU B C 1
ATOM 2969 O O . GLU B 1 139 ? 1.205 41.208 -22.063 1.00 15.10 139 GLU B O 1
ATOM 2975 N N . TRP B 1 140 ? 3.364 40.629 -21.925 1.00 14.96 140 TRP B N 1
ATOM 2976 C CA . TRP B 1 140 ? 3.101 39.259 -22.353 1.00 16.30 140 TRP B CA 1
ATOM 2977 C C . TRP B 1 140 ? 2.096 38.579 -21.428 1.00 16.48 140 TRP B C 1
ATOM 2978 O O . TRP B 1 140 ? 1.083 38.037 -21.864 1.00 16.29 140 TRP B O 1
ATOM 2989 N N . ARG B 1 141 ? 2.382 38.628 -20.129 1.00 17.49 141 ARG B N 1
ATOM 2990 C CA . ARG B 1 141 ? 1.507 38.053 -19.123 1.00 18.56 141 ARG B CA 1
ATOM 2991 C C . ARG B 1 141 ? 0.125 38.694 -19.178 1.00 17.49 141 ARG B C 1
ATOM 2992 O O . ARG B 1 141 ? -0.898 37.989 -19.030 1.00 18.61 141 ARG B O 1
ATOM 3000 N N . SER B 1 142 ? 0.069 40.017 -19.378 1.00 16.28 142 SER B N 1
ATOM 3001 C CA . SER B 1 142 ? -1.222 40.689 -19.440 1.00 17.01 142 SER B CA 1
ATOM 3002 C C . SER B 1 142 ? -2.046 40.126 -20.583 1.00 16.80 142 SER B C 1
ATOM 3003 O O . SER B 1 142 ? -3.279 39.965 -20.412 1.00 17.80 142 SER B O 1
ATOM 3006 N N . ARG B 1 143 ? -1.418 39.917 -21.750 1.00 15.61 143 ARG B N 1
ATOM 3007 C CA . ARG B 1 143 ? -2.187 39.363 -22.859 1.00 17.11 143 ARG B CA 1
ATOM 3008 C C . ARG B 1 143 ? -2.669 37.934 -22.562 1.00 17.74 143 ARG B C 1
ATOM 3009 O O . ARG B 1 143 ? -3.824 37.573 -22.821 1.00 17.05 143 ARG B O 1
ATOM 3017 N N . LYS B 1 144 ? -1.789 37.131 -21.966 1.00 17.65 144 LYS B N 1
ATOM 3018 C CA . LYS B 1 144 ? -2.158 35.752 -21.674 1.00 17.23 144 LYS B CA 1
ATOM 3019 C C . LYS B 1 144 ? -3.316 35.696 -20.671 1.00 17.41 144 LYS B C 1
ATOM 3020 O O . LYS B 1 144 ? -4.268 34.917 -20.824 1.00 17.44 144 LYS B O 1
ATOM 3026 N N . ASP B 1 145 ? -3.232 36.542 -19.655 1.00 17.36 145 ASP B N 1
ATOM 3027 C CA . ASP B 1 145 ? -4.285 36.674 -18.663 1.00 17.94 145 ASP B CA 1
ATOM 3028 C C . ASP B 1 145 ? -5.610 37.145 -19.291 1.00 17.38 145 ASP B C 1
ATOM 3029 O O . ASP B 1 145 ? -6.699 36.637 -18.943 1.00 20.33 145 ASP B O 1
ATOM 3034 N N . ALA B 1 146 ? -5.550 38.073 -20.240 1.00 15.89 146 ALA B N 1
ATOM 3035 C CA . ALA B 1 146 ? -6.749 38.600 -20.862 1.00 16.54 146 ALA B CA 1
ATOM 3036 C C . ALA B 1 146 ? -7.428 37.525 -21.698 1.00 18.18 146 ALA B C 1
ATOM 3037 O O . ALA B 1 146 ? -8.654 37.386 -21.625 1.00 18.16 146 ALA B O 1
ATOM 3039 N N . LEU B 1 147 ? -6.633 36.768 -22.464 1.00 18.68 147 LEU B N 1
ATOM 3040 C CA . LEU B 1 147 ? -7.192 35.688 -23.266 1.00 21.39 147 LEU B CA 1
ATOM 3041 C C . LEU B 1 147 ? -7.817 34.559 -22.433 1.00 23.80 147 LEU B C 1
ATOM 3042 O O . LEU B 1 147 ? -8.742 33.883 -22.892 1.00 26.73 147 LEU B O 1
ATOM 3047 N N . LYS B 1 148 ? -7.342 34.409 -21.195 1.00 26.17 148 LYS B N 1
ATOM 3048 C CA . LYS B 1 148 ? -7.770 33.342 -20.309 1.00 31.06 148 LYS B CA 1
ATOM 3049 C C . LYS B 1 148 ? -9.195 33.598 -19.832 1.00 32.70 148 LYS B C 1
ATOM 3050 O O . LYS B 1 148 ? -9.959 32.663 -19.696 1.00 40.04 148 LYS B O 1
ATOM 3056 N N . GLY B 1 149 ? -9.594 34.845 -19.581 1.00 30.23 149 GLY B N 1
ATOM 3057 C CA . GLY B 1 149 ? -10.932 35.045 -19.061 1.00 29.39 149 GLY B CA 1
ATOM 3058 C C . GLY B 1 149 ? -11.456 36.479 -19.016 1.00 26.17 149 GLY B C 1
ATOM 3059 O O . GLY B 1 149 ? -12.569 36.672 -18.518 1.00 28.97 149 GLY B O 1
ATOM 3060 N N . LYS B 1 150 ? -10.773 37.449 -19.616 1.00 20.93 150 LYS B N 1
ATOM 3061 C CA . LYS B 1 150 ? -11.198 38.848 -19.506 1.00 20.33 150 LYS B CA 1
ATOM 3062 C C . LYS B 1 150 ? -11.872 39.399 -20.753 1.00 18.97 150 LYS B C 1
ATOM 3063 O O . LYS B 1 150 ? -12.537 40.435 -20.663 1.00 21.52 150 LYS B O 1
ATOM 3069 N N . ILE B 1 151 ? -11.742 38.709 -21.878 1.00 18.54 151 ILE B N 1
ATOM 3070 C CA . ILE B 1 151 ? -12.352 39.140 -23.118 1.00 17.39 151 ILE B CA 1
ATOM 3071 C C . ILE B 1 151 ? -13.718 38.472 -23.339 1.00 16.72 151 ILE B C 1
ATOM 3072 O O . ILE B 1 151 ? -13.892 37.251 -23.249 1.00 18.87 151 ILE B O 1
ATOM 3077 N N . ASN B 1 152 ? -14.697 39.302 -23.666 1.00 16.14 152 ASN B N 1
ATOM 3078 C CA . ASN B 1 152 ? -16.007 38.894 -24.161 1.00 16.25 152 ASN B CA 1
ATOM 3079 C C . ASN B 1 152 ? -15.927 38.824 -25.688 1.00 15.72 152 ASN B C 1
ATOM 3080 O O . ASN B 1 152 ? -15.723 39.834 -26.396 1.00 16.50 152 ASN B O 1
ATOM 3085 N N . TRP B 1 153 ? -15.892 37.609 -26.192 1.00 15.77 153 TRP B N 1
ATOM 3086 C CA . TRP B 1 153 ? -15.858 37.339 -27.614 1.00 16.36 153 TRP B CA 1
ATOM 3087 C C . TRP B 1 153 ? -17.255 37.501 -28.180 1.00 18.07 153 TRP B C 1
ATOM 3088 O O . TRP B 1 153 ? -18.151 36.752 -27.799 1.00 20.96 153 TRP B O 1
ATOM 3099 N N . VAL B 1 154 ? -17.436 38.518 -29.037 1.00 17.65 154 VAL B N 1
ATOM 3100 C CA . VAL B 1 154 ? -18.744 38.855 -29.551 1.00 17.02 154 VAL B CA 1
ATOM 3101 C C . VAL B 1 154 ? -18.806 38.546 -31.051 1.00 17.53 154 VAL B C 1
ATOM 3102 O O . VAL B 1 154 ? -17.787 38.566 -31.750 1.00 19.09 154 VAL B O 1
ATOM 3106 N N . LYS B 1 155 ? -20.036 38.272 -31.549 1.00 16.76 155 LYS B N 1
ATOM 3107 C CA . LYS B 1 155 ? -20.241 37.980 -32.953 1.00 16.85 155 LYS B CA 1
ATOM 3108 C C . LYS B 1 155 ? -20.164 39.265 -33.759 1.00 17.14 155 LYS B C 1
ATOM 3109 O O . LYS B 1 155 ? -19.634 39.229 -34.865 1.00 18.30 155 LYS B O 1
ATOM 3115 N N . THR B 1 156 ? -20.662 40.365 -33.168 1.00 16.21 156 THR B N 1
ATOM 3116 C CA . THR B 1 156 ? -20.733 41.674 -33.789 1.00 16.70 156 THR B CA 1
ATOM 3117 C C . THR B 1 156 ? -20.491 42.662 -32.656 1.00 16.26 156 THR B C 1
ATOM 3118 O O . THR B 1 156 ? -20.787 42.361 -31.501 1.00 15.32 156 THR B O 1
ATOM 3122 N N . LEU B 1 157 ? -19.887 43.820 -32.971 1.00 16.98 157 LEU B N 1
ATOM 3123 C CA . LEU B 1 157 ? -19.626 44.797 -31.943 1.00 18.14 157 LEU B CA 1
ATOM 3124 C C . LEU B 1 157 ? -20.926 45.361 -31.395 1.00 18.00 157 LEU B C 1
ATOM 3125 O O . LEU B 1 157 ? -21.755 45.878 -32.155 1.00 17.85 157 LEU B O 1
ATOM 3130 N N . PRO B 1 158 ? -21.086 45.377 -30.056 1.00 16.83 158 PRO B N 1
ATOM 3131 C CA . PRO B 1 158 ? -22.202 46.065 -29.434 1.00 16.95 158 PRO B CA 1
ATOM 3132 C C . PRO B 1 158 ? -22.140 47.569 -29.720 1.00 16.07 158 PRO B C 1
ATOM 3133 O O . PRO B 1 158 ? -21.058 48.194 -29.769 1.00 16.69 158 PRO B O 1
ATOM 3137 N N . GLU B 1 159 ? -23.332 48.138 -29.880 1.00 16.23 159 GLU B N 1
ATOM 3138 C CA . GLU B 1 159 ? -23.479 49.588 -29.873 1.00 16.24 159 GLU B CA 1
ATOM 3139 C C . GLU B 1 159 ? -23.570 50.112 -28.452 1.00 14.28 159 GLU B C 1
ATOM 3140 O O . GLU B 1 159 ? -24.617 50.038 -27.818 1.00 16.20 159 GLU B O 1
ATOM 3146 N N . THR B 1 160 ? -22.449 50.616 -27.953 1.00 13.95 160 THR B N 1
ATOM 3147 C CA . THR B 1 160 ? -22.410 51.138 -26.607 1.00 15.61 160 THR B CA 1
ATOM 3148 C C . THR B 1 160 ? -21.317 52.209 -26.560 1.00 15.71 160 THR B C 1
ATOM 3149 O O . THR B 1 160 ? -20.522 52.305 -27.471 1.00 17.58 160 THR B O 1
ATOM 3153 N N . SER B 1 161 ? -21.253 52.984 -25.489 1.00 15.67 161 SER B N 1
ATOM 3154 C CA . SER B 1 161 ? -20.198 53.955 -25.356 1.00 16.55 161 SER B CA 1
ATOM 3155 C C . SER B 1 161 ? -18.887 53.219 -25.116 1.00 15.03 161 SER B C 1
ATOM 3156 O O . SER B 1 161 ? -18.861 52.282 -24.325 1.00 16.67 161 SER B O 1
ATOM 3159 N N . TYR B 1 162 ? -17.802 53.710 -25.729 1.00 14.03 162 TYR B N 1
ATOM 3160 C CA . TYR B 1 162 ? -16.534 53.002 -25.709 1.00 13.27 162 TYR B CA 1
ATOM 3161 C C . TYR B 1 162 ? -15.441 53.956 -25.247 1.00 13.28 162 TYR B C 1
ATOM 3162 O O . TYR B 1 162 ? -15.344 55.076 -25.752 1.00 13.92 162 TYR B O 1
ATOM 3171 N N . SER B 1 163 ? -14.658 53.482 -24.273 1.00 13.12 163 SER B N 1
ATOM 3172 C CA . SER B 1 163 ? -13.589 54.269 -23.667 1.00 13.75 163 SER B CA 1
ATOM 3173 C C . SER B 1 163 ? -12.339 54.303 -24.554 1.00 13.61 163 SER B C 1
ATOM 3174 O O . SER B 1 163 ? -11.705 55.350 -24.781 1.00 14.11 163 SER B O 1
ATOM 3177 N N . LYS B 1 164 ? -11.903 53.119 -24.977 1.00 13.62 164 LYS B N 1
ATOM 3178 C CA . LYS B 1 164 ? -10.619 52.981 -25.641 1.00 13.57 164 LYS B CA 1
ATOM 3179 C C . LYS B 1 164 ? -10.510 51.677 -26.397 1.00 12.72 164 LYS B C 1
ATOM 3180 O O . LYS B 1 164 ? -11.311 50.758 -26.183 1.00 12.63 164 LYS B O 1
ATOM 3186 N N . ILE B 1 165 ? -9.495 51.633 -27.270 1.00 12.41 165 ILE B N 1
ATOM 3187 C CA . ILE B 1 165 ? -9.077 50.398 -27.897 1.00 12.79 165 ILE B CA 1
ATOM 3188 C C . ILE B 1 165 ? -7.589 50.230 -27.672 1.00 13.15 165 ILE B C 1
ATOM 3189 O O . ILE B 1 165 ? -6.840 51.206 -27.856 1.00 13.58 165 ILE B O 1
ATOM 3194 N N . TYR B 1 166 ? -7.178 49.021 -27.271 1.00 13.15 166 TYR B N 1
ATOM 3195 C CA . TYR B 1 166 ? -5.770 48.641 -27.155 1.00 12.96 166 TYR B CA 1
ATOM 3196 C C . TYR B 1 166 ? -5.411 47.768 -28.352 1.00 13.57 166 TYR B C 1
ATOM 3197 O O . TYR B 1 166 ? -6.212 46.913 -28.766 1.00 14.00 166 TYR B O 1
ATOM 3206 N N . LEU B 1 167 ? -4.176 47.985 -28.863 1.00 13.45 167 LEU B N 1
ATOM 3207 C CA . LEU B 1 167 ? -3.681 47.373 -30.066 1.00 13.82 167 LEU B CA 1
ATOM 3208 C C . LEU B 1 167 ? -2.289 46.847 -29.725 1.00 13.64 167 LEU B C 1
ATOM 3209 O O . LEU B 1 167 ? -1.581 47.466 -28.962 1.00 15.25 167 LEU B O 1
ATOM 3214 N N . PHE B 1 168 ? -2.021 45.617 -30.196 1.00 13.55 168 PHE B N 1
ATOM 3215 C CA . PHE B 1 168 ? -0.769 44.953 -29.898 1.00 13.56 168 PHE B CA 1
ATOM 3216 C C . PHE B 1 168 ? -0.357 44.024 -31.043 1.00 14.40 168 PHE B C 1
ATOM 3217 O O . PHE B 1 168 ? -1.168 43.360 -31.672 1.00 16.75 168 PHE B O 1
ATOM 3225 N N . THR B 1 169 ? 0.966 43.928 -31.296 1.00 13.92 169 THR B N 1
ATOM 3226 C CA . THR B 1 169 ? 1.476 42.763 -31.990 1.00 14.25 169 THR B CA 1
ATOM 3227 C C . THR B 1 169 ? 2.934 42.578 -31.657 1.00 14.38 169 THR B C 1
ATOM 3228 O O . THR B 1 169 ? 3.609 43.515 -31.247 1.00 14.72 169 THR B O 1
ATOM 3232 N N . THR B 1 170 ? 3.386 41.348 -31.872 1.00 14.94 170 THR B N 1
ATOM 3233 C CA . THR B 1 170 ? 4.795 41.006 -31.730 1.00 16.41 170 THR B CA 1
ATOM 3234 C C . THR B 1 170 ? 5.632 41.424 -32.944 1.00 16.95 170 THR B C 1
ATOM 3235 O O . THR B 1 170 ? 6.866 41.330 -32.862 1.00 18.53 170 THR B O 1
ATOM 3239 N N . ASP B 1 171 ? 4.997 41.877 -34.047 1.00 16.64 171 ASP B N 1
ATOM 3240 C CA . ASP B 1 171 ? 5.703 42.309 -35.254 1.00 17.66 171 ASP B CA 1
ATOM 3241 C C . ASP B 1 171 ? 5.936 43.820 -35.157 1.00 17.31 171 ASP B C 1
ATOM 3242 O O . ASP B 1 171 ? 5.024 44.618 -35.346 1.00 16.98 171 ASP B O 1
ATOM 3247 N N . LEU B 1 172 ? 7.157 44.195 -34.776 1.00 16.61 172 LEU B N 1
ATOM 3248 C CA . LEU B 1 172 ? 7.476 45.583 -34.481 1.00 17.38 172 LEU B CA 1
ATOM 3249 C C . LEU B 1 172 ? 7.220 46.487 -35.679 1.00 18.13 172 LEU B C 1
ATOM 3250 O O . LEU B 1 172 ? 6.614 47.540 -35.505 1.00 19.01 172 LEU B O 1
ATOM 3255 N N . ALA B 1 173 ? 7.655 46.105 -36.882 1.00 18.87 173 ALA B N 1
ATOM 3256 C CA . ALA B 1 173 ? 7.410 46.949 -38.056 1.00 19.25 173 ALA B CA 1
ATOM 3257 C C . ALA B 1 173 ? 5.923 47.202 -38.252 1.00 19.43 173 ALA B C 1
ATOM 3258 O O . ALA B 1 173 ? 5.498 48.327 -38.521 1.00 17.80 173 ALA B O 1
ATOM 3260 N N . GLN B 1 174 ? 5.119 46.160 -38.052 1.00 18.96 174 GLN B N 1
ATOM 3261 C CA . GLN B 1 174 ? 3.686 46.248 -38.277 1.00 18.59 174 GLN B CA 1
ATOM 3262 C C . GLN B 1 174 ? 3.046 47.226 -37.292 1.00 17.05 174 GLN B C 1
ATOM 3263 O O . GLN B 1 174 ? 2.221 48.045 -37.708 1.00 16.35 174 GLN B O 1
ATOM 3269 N N . ILE B 1 175 ? 3.359 47.110 -35.990 1.00 15.28 175 ILE B N 1
ATOM 3270 C CA . ILE B 1 175 ? 2.698 47.957 -35.004 1.00 14.52 175 ILE B CA 1
ATOM 3271 C C . ILE B 1 175 ? 3.190 49.394 -35.189 1.00 13.58 175 ILE B C 1
ATOM 3272 O O . ILE B 1 175 ? 2.454 50.338 -34.962 1.00 13.55 175 ILE B O 1
ATOM 3277 N N . THR B 1 176 ? 4.464 49.571 -35.544 1.00 13.99 176 THR B N 1
ATOM 3278 C CA . THR B 1 176 ? 4.983 50.920 -35.718 1.00 14.33 176 THR B CA 1
ATOM 3279 C C . THR B 1 176 ? 4.166 51.617 -36.801 1.00 14.73 176 THR B C 1
ATOM 3280 O O . THR B 1 176 ? 3.752 52.760 -36.661 1.00 14.80 176 THR B O 1
ATOM 3284 N N . GLN B 1 177 ? 3.966 50.904 -37.899 1.00 15.93 177 GLN B N 1
ATOM 3285 C CA . GLN B 1 177 ? 3.222 51.408 -39.026 1.00 17.61 177 GLN B CA 1
ATOM 3286 C C . GLN B 1 177 ? 1.762 51.629 -38.674 1.00 15.20 177 GLN B C 1
ATOM 3287 O O . GLN B 1 177 ? 1.214 52.646 -39.072 1.00 14.32 177 GLN B O 1
ATOM 3293 N N . PHE B 1 178 ? 1.174 50.699 -37.932 1.00 14.43 178 PHE B N 1
ATOM 3294 C CA . PHE B 1 178 ? -0.234 50.793 -37.607 1.00 14.74 178 PHE B CA 1
ATOM 3295 C C . PHE B 1 178 ? -0.522 51.969 -36.670 1.00 14.00 178 PHE B C 1
ATOM 3296 O O . PHE B 1 178 ? -1.451 52.780 -36.891 1.00 14.47 178 PHE B O 1
ATOM 3304 N N . ARG B 1 179 ? 0.337 52.106 -35.643 1.00 12.82 179 ARG B N 1
ATOM 3305 C CA . ARG B 1 179 ? 0.257 53.240 -34.727 1.00 12.78 179 ARG B CA 1
ATOM 3306 C C . ARG B 1 179 ? 0.352 54.536 -35.531 1.00 12.45 179 ARG B C 1
ATOM 3307 O O . ARG B 1 179 ? -0.390 55.506 -35.282 1.00 12.51 179 ARG B O 1
ATOM 3315 N N . GLN B 1 180 ? 1.282 54.582 -36.488 1.00 12.32 180 GLN B N 1
ATOM 3316 C CA . GLN B 1 180 ? 1.427 55.804 -37.290 1.00 12.62 180 GLN B CA 1
ATOM 3317 C C . GLN B 1 180 ? 0.187 56.087 -38.152 1.00 13.38 180 GLN B C 1
ATOM 3318 O O . GLN B 1 180 ? -0.212 57.251 -38.289 1.00 12.99 180 GLN B O 1
ATOM 3324 N N A SER B 1 181 ? -0.388 55.039 -38.764 0.50 13.62 181 SER B N 1
ATOM 3325 N N B SER B 1 181 ? -0.382 55.037 -38.754 0.50 13.75 181 SER B N 1
ATOM 3326 C CA A SER B 1 181 ? -1.648 55.138 -39.487 0.50 14.21 181 SER B CA 1
ATOM 3327 C CA B SER B 1 181 ? -1.631 55.126 -39.488 0.50 14.33 181 SER B CA 1
ATOM 3328 C C A SER B 1 181 ? -2.756 55.724 -38.606 0.50 14.24 181 SER B C 1
ATOM 3329 C C B SER B 1 181 ? -2.745 55.718 -38.611 0.50 14.21 181 SER B C 1
ATOM 3330 O O A SER B 1 181 ? -3.563 56.515 -39.106 0.50 15.52 181 SER B O 1
ATOM 3331 O O B SER B 1 181 ? -3.521 56.542 -39.106 0.50 15.48 181 SER B O 1
ATOM 3336 N N . LEU B 1 182 ? -2.785 55.396 -37.309 1.00 13.09 182 LEU B N 1
ATOM 3337 C CA . LEU B 1 182 ? -3.809 55.969 -36.419 1.00 13.51 182 LEU B CA 1
ATOM 3338 C C . LEU B 1 182 ? -3.531 57.454 -36.161 1.00 13.17 182 LEU B C 1
ATOM 3339 O O . LEU B 1 182 ? -4.438 58.278 -36.142 1.00 12.62 182 LEU B O 1
ATOM 3344 N N . ILE B 1 183 ? -2.282 57.791 -35.880 1.00 12.97 183 ILE B N 1
ATOM 3345 C CA . ILE B 1 183 ? -1.856 59.157 -35.733 1.00 12.92 183 ILE B CA 1
ATOM 3346 C C . ILE B 1 183 ? -2.244 59.964 -36.973 1.00 13.67 183 ILE B C 1
ATOM 3347 O O . ILE B 1 183 ? -2.737 61.089 -36.843 1.00 13.45 183 ILE B O 1
ATOM 3352 N N . ASP B 1 184 ? -2.012 59.398 -38.165 1.00 13.73 184 ASP B N 1
ATOM 3353 C CA . ASP B 1 184 ? -2.300 60.079 -39.419 1.00 14.37 184 ASP B CA 1
ATOM 3354 C C . ASP B 1 184 ? -3.780 60.430 -39.506 1.00 14.89 184 ASP B C 1
ATOM 3355 O O . ASP B 1 184 ? -4.095 61.418 -40.157 1.00 17.32 184 ASP B O 1
ATOM 3360 N N . GLN B 1 185 ? -4.623 59.662 -38.799 1.00 15.84 185 GLN B N 1
ATOM 3361 C CA . GLN B 1 185 ? -6.076 59.788 -38.817 1.00 16.20 185 GLN B CA 1
ATOM 3362 C C . GLN B 1 185 ? -6.583 60.400 -37.517 1.00 15.38 185 GLN B C 1
ATOM 3363 O O . GLN B 1 185 ? -7.772 60.375 -37.262 1.00 17.94 185 GLN B O 1
ATOM 3369 N N . GLN B 1 186 ? -5.717 61.027 -36.709 1.00 14.71 186 GLN B N 1
ATOM 3370 C CA . GLN B 1 186 ? -6.082 61.585 -35.413 1.00 14.96 186 GLN B CA 1
ATOM 3371 C C . GLN B 1 186 ? -7.275 62.543 -35.595 1.00 14.95 186 GLN B C 1
ATOM 3372 O O . GLN B 1 186 ? -8.233 62.545 -34.817 1.00 15.09 186 GLN B O 1
ATOM 3378 N N . LEU B 1 187 ? -7.190 63.419 -36.593 1.00 14.27 187 LEU B N 1
ATOM 3379 C CA . LEU B 1 187 ? -8.181 64.465 -36.730 1.00 15.11 187 LEU B CA 1
ATOM 3380 C C . LEU B 1 187 ? -9.402 63.950 -37.496 1.00 16.71 187 LEU B C 1
ATOM 3381 O O . LEU B 1 187 ? -10.501 64.391 -37.200 1.00 20.53 187 LEU B O 1
ATOM 3386 N N . SER B 1 188 ? -9.234 63.000 -38.427 1.00 16.54 188 SER B N 1
ATOM 3387 C CA . SER B 1 188 ? -10.359 62.420 -39.152 1.00 17.67 188 SER B CA 1
ATOM 3388 C C . SER B 1 188 ? -11.224 61.572 -38.240 1.00 16.81 188 SER B C 1
ATOM 3389 O O . SER B 1 188 ? -12.446 61.558 -38.384 1.00 20.91 188 SER B O 1
ATOM 3392 N N . LEU B 1 189 ? -10.627 60.829 -37.319 1.00 15.45 189 LEU B N 1
ATOM 3393 C CA . LEU B 1 189 ? -11.373 59.948 -36.456 1.00 15.71 189 LEU B CA 1
ATOM 3394 C C . LEU B 1 189 ? -11.656 60.604 -35.117 1.00 14.35 189 LEU B C 1
ATOM 3395 O O . LEU B 1 189 ? -12.425 60.044 -34.341 1.00 15.53 189 LEU B O 1
ATOM 3400 N N . ASN B 1 190 ? -11.032 61.764 -34.857 1.00 13.77 190 ASN B N 1
ATOM 3401 C CA . ASN B 1 190 ? -11.146 62.467 -33.589 1.00 13.90 190 ASN B CA 1
ATOM 3402 C C . ASN B 1 190 ? -10.675 61.642 -32.396 1.00 13.49 190 ASN B C 1
ATOM 3403 O O . ASN B 1 190 ? -11.415 61.425 -31.431 1.00 13.04 190 ASN B O 1
ATOM 3408 N N . ILE B 1 191 ? -9.409 61.254 -32.431 1.00 13.84 191 ILE B N 1
ATOM 3409 C CA . ILE B 1 191 ? -8.805 60.362 -31.464 1.00 13.22 191 ILE B CA 1
ATOM 3410 C C . ILE B 1 191 ? -7.445 60.901 -31.048 1.00 13.05 191 ILE B C 1
ATOM 3411 O O . ILE B 1 191 ? -6.859 61.736 -31.732 1.00 13.66 191 ILE B O 1
ATOM 3416 N N . SER B 1 192 ? -7.040 60.510 -29.846 1.00 13.59 192 SER B N 1
ATOM 3417 C CA . SER B 1 192 ? -5.656 60.665 -29.458 1.00 14.73 192 SER B CA 1
ATOM 3418 C C . SER B 1 192 ? -5.053 59.279 -29.320 1.00 14.40 192 SER B C 1
ATOM 3419 O O . SER B 1 192 ? -5.739 58.330 -28.986 1.00 14.90 192 SER B O 1
ATOM 3422 N N . VAL B 1 193 ? -3.787 59.208 -29.724 1.00 15.27 193 VAL B N 1
ATOM 3423 C CA . VAL B 1 193 ? -3.050 57.966 -29.794 1.00 15.49 193 VAL B CA 1
ATOM 3424 C C . VAL B 1 193 ? -1.953 58.012 -28.742 1.00 16.18 193 VAL B C 1
ATOM 3425 O O . VAL B 1 193 ? -1.260 59.000 -28.614 1.00 18.72 193 VAL B O 1
ATOM 3429 N N . SER B 1 194 ? -1.887 56.975 -27.916 1.00 14.82 194 SER B N 1
ATOM 3430 C CA . SER B 1 194 ? -0.849 56.838 -26.921 1.00 14.83 194 SER B CA 1
ATOM 3431 C C . SER B 1 194 ? -0.249 55.438 -27.036 1.00 13.98 194 SER B C 1
ATOM 3432 O O . SER B 1 194 ? -0.780 54.574 -27.757 1.00 13.51 194 SER B O 1
ATOM 3435 N N . ASN B 1 195 ? 0.866 55.218 -26.327 1.00 14.29 195 ASN B N 1
ATOM 3436 C CA . ASN B 1 195 ? 1.409 53.859 -26.270 1.00 14.63 195 ASN B CA 1
ATOM 3437 C C . ASN B 1 195 ? 2.238 53.750 -24.994 1.00 14.42 195 ASN B C 1
ATOM 3438 O O . ASN B 1 195 ? 2.853 54.722 -24.558 1.00 15.96 195 ASN B O 1
ATOM 3443 N N . SER B 1 196 ? 2.289 52.558 -24.416 1.00 14.16 196 SER B N 1
ATOM 3444 C CA . SER B 1 196 ? 3.047 52.294 -23.202 1.00 15.82 196 SER B CA 1
ATOM 3445 C C . SER B 1 196 ? 4.239 51.364 -23.478 1.00 16.00 196 SER B C 1
ATOM 3446 O O . SER B 1 196 ? 5.063 51.156 -22.591 1.00 16.52 196 SER B O 1
ATOM 3449 N N . SER B 1 197 ? 4.272 50.735 -24.665 1.00 14.15 197 SER B N 1
ATOM 3450 C CA . SER B 1 197 ? 5.426 49.980 -25.120 1.00 14.13 197 SER B CA 1
ATOM 3451 C C . SER B 1 197 ? 5.547 50.198 -26.625 1.00 14.36 197 SER B C 1
ATOM 3452 O O . SER B 1 197 ? 4.642 50.721 -27.285 1.00 15.26 197 SER B O 1
ATOM 3455 N N . ARG B 1 198 ? 6.668 49.741 -27.176 1.00 13.69 198 ARG B N 1
ATOM 3456 C CA . ARG B 1 198 ? 6.828 49.809 -28.614 1.00 13.96 198 ARG B CA 1
ATOM 3457 C C . ARG B 1 198 ? 6.006 48.756 -29.349 1.00 12.78 198 ARG B C 1
ATOM 3458 O O . ARG B 1 198 ? 5.961 48.789 -30.569 1.00 13.35 198 ARG B O 1
ATOM 3466 N N . PHE B 1 199 ? 5.322 47.875 -28.627 1.00 13.07 199 PHE B N 1
ATOM 3467 C CA . PHE B 1 199 ? 4.485 46.881 -29.276 1.00 13.80 199 PHE B CA 1
ATOM 3468 C C . PHE B 1 199 ? 2.998 47.196 -29.263 1.00 14.22 199 PHE B C 1
ATOM 3469 O O . PHE B 1 199 ? 2.171 46.331 -29.670 1.00 15.34 199 PHE B O 1
ATOM 3477 N N . ASN B 1 200 ? 2.644 48.407 -28.768 1.00 14.24 200 ASN B N 1
ATOM 3478 C CA . ASN B 1 200 ? 1.239 48.690 -28.611 1.00 13.74 200 ASN B CA 1
ATOM 3479 C C . ASN B 1 200 ? 0.842 50.102 -29.006 1.00 14.18 200 ASN B C 1
ATOM 3480 O O . ASN B 1 200 ? 1.658 50.927 -29.428 1.00 14.93 200 ASN B O 1
ATOM 3485 N N . ALA B 1 201 ? -0.483 50.314 -28.923 1.00 13.63 201 ALA B N 1
ATOM 3486 C CA . ALA B 1 201 ? -1.090 51.607 -29.089 1.00 13.37 201 ALA B CA 1
ATOM 3487 C C . ALA B 1 201 ? -2.457 51.574 -28.413 1.00 13.56 201 ALA B C 1
ATOM 3488 O O . ALA B 1 201 ? -3.044 50.519 -28.195 1.00 13.57 201 ALA B O 1
ATOM 3490 N N . GLU B 1 202 ? -2.891 52.747 -27.974 1.00 13.46 202 GLU B N 1
ATOM 3491 C CA . GLU B 1 202 ? -4.241 52.906 -27.462 1.00 13.85 202 GLU B CA 1
ATOM 3492 C C . GLU B 1 202 ? -4.848 54.159 -28.089 1.00 13.46 202 GLU B C 1
ATOM 3493 O O . GLU B 1 202 ? -4.165 55.166 -28.235 1.00 13.72 202 GLU B O 1
ATOM 3499 N N . THR B 1 203 ? -6.141 54.053 -28.407 1.00 13.55 203 THR B N 1
ATOM 3500 C CA . THR B 1 203 ? -6.890 55.135 -29.033 1.00 13.17 203 THR B CA 1
ATOM 3501 C C . THR B 1 203 ? -8.058 55.474 -28.105 1.00 13.61 203 THR B C 1
ATOM 3502 O O . THR B 1 203 ? -8.849 54.598 -27.718 1.00 12.99 203 THR B O 1
ATOM 3506 N N . MET B 1 204 ? -8.145 56.745 -27.737 1.00 13.21 204 MET B N 1
ATOM 3507 C CA . MET B 1 204 ? -9.243 57.303 -26.976 1.00 13.51 204 MET B CA 1
ATOM 3508 C C . MET B 1 204 ? -9.703 58.620 -27.643 1.00 13.41 204 MET B C 1
ATOM 3509 O O . MET B 1 204 ? -9.148 59.022 -28.653 1.00 13.54 204 MET B O 1
ATOM 3514 N N . ALA B 1 205 ? -10.822 59.192 -27.149 1.00 13.23 205 ALA B N 1
ATOM 3515 C CA . ALA B 1 205 ? -11.335 60.446 -27.696 1.00 13.26 205 ALA B CA 1
ATOM 3516 C C . ALA B 1 205 ? -10.242 61.513 -27.716 1.00 12.81 205 ALA B C 1
ATOM 3517 O O . ALA B 1 205 ? -9.464 61.622 -26.782 1.00 13.43 205 ALA B O 1
ATOM 3519 N N . TYR B 1 206 ? -10.225 62.335 -28.768 1.00 13.06 206 TYR B N 1
ATOM 3520 C CA . TYR B 1 206 ? -9.184 63.335 -28.984 1.00 14.21 206 TYR B CA 1
ATOM 3521 C C . TYR B 1 206 ? -9.053 64.270 -27.768 1.00 15.12 206 TYR B C 1
ATOM 3522 O O . TYR B 1 206 ? -10.048 64.760 -27.229 1.00 15.42 206 TYR B O 1
ATOM 3531 N N . GLY B 1 207 ? -7.827 64.475 -27.265 1.00 15.70 207 GLY B N 1
ATOM 3532 C CA . GLY B 1 207 ? -7.608 65.431 -26.189 1.00 18.07 207 GLY B CA 1
ATOM 3533 C C . GLY B 1 207 ? -7.944 64.926 -24.790 1.00 18.58 207 GLY B C 1
ATOM 3534 O O . GLY B 1 207 ? -7.843 65.706 -23.823 1.00 20.11 207 GLY B O 1
ATOM 3535 N N . VAL B 1 208 ? -8.316 63.634 -24.701 1.00 17.29 208 VAL B N 1
ATOM 3536 C CA . VAL B 1 208 ? -8.759 63.040 -23.463 1.00 16.17 208 VAL B CA 1
ATOM 3537 C C . VAL B 1 208 ? -7.688 62.099 -22.949 1.00 16.94 208 VAL B C 1
ATOM 3538 O O . VAL B 1 208 ? -7.166 61.265 -23.692 1.00 19.12 208 VAL B O 1
ATOM 3542 N N . ASP B 1 209 ? -7.356 62.293 -21.669 1.00 18.44 209 ASP B N 1
ATOM 3543 C CA . ASP B 1 209 ? -6.350 61.481 -20.978 1.00 19.02 209 ASP B CA 1
ATOM 3544 C C . ASP B 1 209 ? -6.466 61.717 -19.471 1.00 18.37 209 ASP B C 1
ATOM 3545 O O . ASP B 1 209 ? -7.361 62.436 -19.044 1.00 18.56 209 ASP B O 1
ATOM 3550 N N . LYS B 1 210 ? -5.576 61.123 -18.651 1.00 20.13 210 LYS B N 1
ATOM 3551 C CA . LYS B 1 210 ? -5.692 61.308 -17.208 1.00 21.59 210 LYS B CA 1
ATOM 3552 C C . LYS B 1 210 ? -5.638 62.799 -16.862 1.00 20.31 210 LYS B C 1
ATOM 3553 O O . LYS B 1 210 ? -6.302 63.262 -15.944 1.00 20.56 210 LYS B O 1
ATOM 3559 N N . GLY B 1 211 ? -4.822 63.557 -17.586 1.00 21.36 211 GLY B N 1
ATOM 3560 C CA . GLY B 1 211 ? -4.663 64.968 -17.311 1.00 20.26 211 GLY B CA 1
ATOM 3561 C C . GLY B 1 211 ? -5.954 65.753 -17.501 1.00 19.03 211 GLY B C 1
ATOM 3562 O O . GLY B 1 211 ? -6.270 66.592 -16.651 1.00 18.36 211 GLY B O 1
ATOM 3563 N N . SER B 1 212 ? -6.637 65.521 -18.632 1.00 18.99 212 SER B N 1
ATOM 3564 C CA . SER B 1 212 ? -7.909 66.183 -18.915 1.00 18.38 212 SER B CA 1
ATOM 3565 C C . SER B 1 212 ? -8.932 65.765 -17.869 1.00 18.58 212 SER B C 1
ATOM 3566 O O . SER B 1 212 ? -9.705 66.579 -17.396 1.00 17.82 212 SER B O 1
ATOM 3569 N N . GLY B 1 213 ? -8.899 64.499 -17.463 1.00 16.92 213 GLY B N 1
ATOM 3570 C CA . GLY B 1 213 ? -9.800 64.024 -16.417 1.00 16.88 213 GLY B CA 1
ATOM 3571 C C . GLY B 1 213 ? -9.611 64.725 -15.066 1.00 16.78 213 GLY B C 1
ATOM 3572 O O . GLY B 1 213 ? -10.576 65.167 -14.421 1.00 16.82 213 GLY B O 1
ATOM 3573 N N . ILE B 1 214 ? -8.347 64.863 -14.647 1.00 17.56 214 ILE B N 1
ATOM 3574 C CA . ILE B 1 214 ? -8.018 65.632 -13.454 1.00 18.15 214 ILE B CA 1
ATOM 3575 C C . ILE B 1 214 ? -8.522 67.081 -13.589 1.00 18.24 214 ILE B C 1
ATOM 3576 O O . ILE B 1 214 ? -9.114 67.622 -12.642 1.00 19.14 214 ILE B O 1
ATOM 3581 N N . ALA B 1 215 ? -8.302 67.733 -14.743 1.00 18.38 215 ALA B N 1
ATOM 3582 C CA . ALA B 1 215 ? -8.712 69.119 -14.913 1.00 19.06 215 ALA B CA 1
ATOM 3583 C C . ALA B 1 215 ? -10.228 69.237 -14.774 1.00 18.34 215 ALA B C 1
ATOM 3584 O O . ALA B 1 215 ? -10.706 70.147 -14.121 1.00 19.18 215 ALA B O 1
ATOM 3586 N N . GLU B 1 216 ? -10.968 68.287 -15.370 1.00 17.30 216 GLU B N 1
ATOM 3587 C CA . GLU B 1 216 ? -12.418 68.318 -15.318 1.00 17.47 216 GLU B CA 1
ATOM 3588 C C . GLU B 1 216 ? -12.895 68.094 -13.890 1.00 17.79 216 GLU B C 1
ATOM 3589 O O . GLU B 1 216 ? -13.782 68.797 -13.429 1.00 18.18 216 GLU B O 1
ATOM 3595 N N . MET B 1 217 ? -12.248 67.169 -13.159 1.00 17.76 217 MET B N 1
ATOM 3596 C CA . MET B 1 217 ? -12.686 66.867 -11.811 1.00 18.15 217 MET B CA 1
ATOM 3597 C C . MET B 1 217 ? -12.417 68.071 -10.896 1.00 19.84 217 MET B C 1
ATOM 3598 O O . MET B 1 217 ? -13.290 68.455 -10.115 1.00 22.42 217 MET B O 1
ATOM 3603 N N . ILE B 1 218 ? -11.222 68.683 -10.946 1.00 19.86 218 ILE B N 1
ATOM 3604 C CA . ILE B 1 218 ? -10.964 69.800 -10.043 1.00 20.25 218 ILE B CA 1
ATOM 3605 C C . ILE B 1 218 ? -11.857 70.982 -10.426 1.00 21.63 218 ILE B C 1
ATOM 3606 O O . ILE B 1 218 ? -12.333 71.699 -9.541 1.00 22.24 218 ILE B O 1
ATOM 3611 N N . ALA B 1 219 ? -12.107 71.188 -11.724 1.00 23.02 219 ALA B N 1
ATOM 3612 C CA . ALA B 1 219 ? -12.979 72.289 -12.135 1.00 24.66 219 ALA B CA 1
ATOM 3613 C C . ALA B 1 219 ? -14.367 72.133 -11.520 1.00 24.56 219 ALA B C 1
ATOM 3614 O O . ALA B 1 219 ? -14.984 73.119 -11.133 1.00 27.08 219 ALA B O 1
ATOM 3616 N N . HIS B 1 220 ? -14.858 70.899 -11.439 1.00 22.79 220 HIS B N 1
ATOM 3617 C CA . HIS B 1 220 ? -16.157 70.617 -10.843 1.00 23.68 220 HIS B CA 1
ATOM 3618 C C . HIS B 1 220 ? -16.208 71.076 -9.379 1.00 23.86 220 HIS B C 1
ATOM 3619 O O . HIS B 1 220 ? -17.277 71.446 -8.884 1.00 26.19 220 HIS B O 1
ATOM 3626 N N . PHE B 1 221 ? -15.069 70.993 -8.664 1.00 24.54 221 PHE B N 1
ATOM 3627 C CA . PHE B 1 221 ? -14.982 71.414 -7.271 1.00 25.63 221 PHE B CA 1
ATOM 3628 C C . PHE B 1 221 ? -14.449 72.839 -7.106 1.00 27.23 221 PHE B C 1
ATOM 3629 O O . PHE B 1 221 ? -14.241 73.286 -5.975 1.00 29.71 221 PHE B O 1
ATOM 3637 N N . GLY B 1 222 ? -14.214 73.567 -8.205 1.00 26.41 222 GLY B N 1
ATOM 3638 C CA . GLY B 1 222 ? -13.724 74.935 -8.092 1.00 24.99 222 GLY B CA 1
ATOM 3639 C C . GLY B 1 222 ? -12.294 75.024 -7.542 1.00 26.42 222 GLY B C 1
ATOM 3640 O O . GLY B 1 222 ? -11.925 76.030 -6.922 1.00 29.49 222 GLY B O 1
ATOM 3641 N N . ILE B 1 223 ? -11.471 74.010 -7.843 1.00 26.01 223 ILE B N 1
ATOM 3642 C CA . ILE B 1 223 ? -10.075 73.961 -7.417 1.00 25.87 223 ILE B CA 1
ATOM 3643 C C . ILE B 1 223 ? -9.192 74.143 -8.645 1.00 26.83 223 ILE B C 1
ATOM 3644 O O . ILE B 1 223 ? -9.486 73.577 -9.695 1.00 26.33 223 ILE B O 1
ATOM 3649 N N . GLN B 1 224 ? -8.113 74.932 -8.481 1.00 28.39 224 GLN B N 1
ATOM 3650 C CA . GLN B 1 224 ? -7.162 75.244 -9.539 1.00 29.73 224 GLN B CA 1
ATOM 3651 C C . GLN B 1 224 ? -6.061 74.182 -9.648 1.00 28.14 224 GLN B C 1
ATOM 3652 O O . GLN B 1 224 ? -5.738 73.502 -8.680 1.00 25.44 224 GLN B O 1
ATOM 3658 N N . GLN B 1 225 ? -5.426 74.106 -10.822 1.00 28.41 225 GLN B N 1
ATOM 3659 C CA . GLN B 1 225 ? -4.352 73.156 -11.059 1.00 30.64 225 GLN B CA 1
ATOM 3660 C C . GLN B 1 225 ? -3.224 73.366 -10.044 1.00 29.57 225 GLN B C 1
ATOM 3661 O O . GLN B 1 225 ? -2.700 72.401 -9.502 1.00 30.79 225 GLN B O 1
ATOM 3667 N N . GLN B 1 226 ? -2.865 74.615 -9.742 1.00 29.88 226 GLN B N 1
ATOM 3668 C CA . GLN B 1 226 ? -1.755 74.859 -8.836 1.00 30.85 226 GLN B CA 1
ATOM 3669 C C . GLN B 1 226 ? -2.139 74.520 -7.395 1.00 29.43 226 GLN B C 1
ATOM 3670 O O . GLN B 1 226 ? -1.283 74.515 -6.527 1.00 31.17 226 GLN B O 1
ATOM 3676 N N . GLU B 1 227 ? -3.421 74.255 -7.132 1.00 27.50 227 GLU B N 1
ATOM 3677 C CA . GLU B 1 227 ? -3.859 73.803 -5.820 1.00 28.45 227 GLU B CA 1
ATOM 3678 C C . GLU B 1 227 ? -4.016 72.280 -5.758 1.00 24.41 227 GLU B C 1
ATOM 3679 O O . GLU B 1 227 ? -4.607 71.755 -4.810 1.00 24.40 227 GLU B O 1
ATOM 3685 N N . THR B 1 228 ? -3.514 71.579 -6.777 1.00 23.50 228 THR B N 1
ATOM 3686 C CA . THR B 1 228 ? -3.725 70.142 -6.920 1.00 23.41 228 THR B CA 1
ATOM 3687 C C . THR B 1 228 ? -2.399 69.396 -6.867 1.00 24.89 228 THR B C 1
ATOM 3688 O O . THR B 1 228 ? -1.455 69.765 -7.580 1.00 26.92 228 THR B O 1
ATOM 3692 N N . LEU B 1 229 ? -2.345 68.326 -6.045 1.00 24.23 229 LEU B N 1
ATOM 3693 C CA . LEU B 1 229 ? -1.177 67.453 -5.967 1.00 24.89 229 LEU B CA 1
ATOM 3694 C C . LEU B 1 229 ? -1.561 66.100 -6.571 1.00 24.74 229 LEU B C 1
ATOM 3695 O O . LEU B 1 229 ? -2.619 65.559 -6.224 1.00 23.61 229 LEU B O 1
ATOM 3700 N N . VAL B 1 230 ? -0.734 65.601 -7.499 1.00 24.07 230 VAL B N 1
ATOM 3701 C CA . VAL B 1 230 ? -0.959 64.318 -8.148 1.00 24.25 230 VAL B CA 1
ATOM 3702 C C . VAL B 1 230 ? 0.192 63.365 -7.805 1.00 25.28 230 VAL B C 1
ATOM 3703 O O . VAL B 1 230 ? 1.331 63.663 -8.139 1.00 25.71 230 VAL B O 1
ATOM 3707 N N . ILE B 1 231 ? -0.113 62.192 -7.229 1.00 26.04 231 ILE B N 1
ATOM 3708 C CA . ILE B 1 231 ? 0.899 61.236 -6.819 1.00 28.88 231 ILE B CA 1
ATOM 3709 C C . ILE B 1 231 ? 0.483 59.816 -7.190 1.00 31.65 231 ILE B C 1
ATOM 3710 O O . ILE B 1 231 ? -0.689 59.540 -7.384 1.00 30.01 231 ILE B O 1
ATOM 3715 N N . GLY B 1 232 ? 1.455 58.901 -7.300 1.00 32.44 232 GLY B N 1
ATOM 3716 C CA . GLY B 1 232 ? 1.163 57.506 -7.603 1.00 34.73 232 GLY B CA 1
ATOM 3717 C C . GLY B 1 232 ? 1.732 57.092 -8.958 1.00 39.94 232 GLY B C 1
ATOM 3718 O O . GLY B 1 232 ? 2.721 57.663 -9.415 1.00 42.42 232 GLY B O 1
ATOM 3719 N N . ASP B 1 233 ? 1.121 56.060 -9.555 1.00 43.50 233 ASP B N 1
ATOM 3720 C CA . ASP B 1 233 ? 1.453 55.574 -10.889 1.00 51.10 233 ASP B CA 1
ATOM 3721 C C . ASP B 1 233 ? 1.162 56.680 -11.918 1.00 53.46 233 ASP B C 1
ATOM 3722 O O . ASP B 1 233 ? 2.130 57.139 -12.563 1.00 63.22 233 ASP B O 1
#

Organism: Staphylococcus lugdunensis (NCBI:txid28035)

Sequence (460 aa):
SIKAIFLDMDGTILHDNTASGYTKEVIDQLRAKGYKVFLATTGRSYAEINQLVPKGFTVDGIISSNGTSGEVKKAHNIFRHSLTQEAVNKIVQQLAQQQHIYYEVFPFEGQRLALQQQDESSWMRGMVVREEEPQNNVGISEWRSSRKDALKGKINWVKTLPETSYSKIYLFTTDLAQITQFRQSLIDQQLSLNISSVSNSSRFNAETMAYGVDKGSGIAEMIAHFGIQQQETLVIGDSIKAIFLDMDGTILHDNTASGYTKEVIDQLRAKGYKVFLATGRSYAEINQLVPKGFTVDGIISSNGTSGEVKAHNIFRHSLTQEAVNKKIVQLAQQQHIIYYEVFPFEGQRLALQQDESWMRGMMVREEEPQNNVGISEWRSRKDALKGKINWVKTLPETSYSKIYLFTTDLAQITQFRQSSLIDQQLSLNISVSNSSRFNAETMAYGVDKGSGIAEMIAHFGIQQQETLVIGD

Foldseek 3Di:
DAQEEEAEDAQQCAAVNPSLVVVLVVQVVCVVVRHQYEYEHLAAPVVNVVRHDPPRDGQWYQYNFLQWIDGPNDTPGHFFFDPVLVVVLLVVCQVLVWDKWWAANDAFTEDAPVSLVSLCVQLVDPDDPLPDDPVVSVVSVVCNVDRYDHHNDDDDHGTFKMKTFGSPLVSQQVSLVVCVVCCPVRQWDWDDDDSGMIMIGGHPGGSVNSVCVVCVVVPHDPVNYHYDYD/DAQEEEAEDAQQCAAVNPCLVVVLVVQVVCVVVRHQYEYEYLAAPVVNVVGHDPPRDGQKYQYNFLQWIDGPNDTPGHFFFDPVLVVVLLVVCQVLVWQKWWAANDDFTEHALVSLPSLCVQLVDPDDPLPDDPVVSVVSVVCNVPRYDHHNDDDPGGTFKMKTFGSPLVSQQVSLVVCVVCCPVRQWDWDDDDSGMIMIGHHPGGSVNSVVSVCVVVVHDPVNYHYDYD

Nearest PDB structures (foldseek):
  8hvq-assembly1_B-2  TM=1.004E+00  e=5.894E-51  Staphylococcus lugdunensis
  7xhz-assembly1_A  TM=9.609E-01  e=1.440E-37  Staphylococcus aureus subsp. aureus Mu50
  1nrw-assembly1_A  TM=7.165E-01  e=2.900E-15  Bacillus subtilis
  2hf2-assembly2_B  TM=7.107E-01  e=1.016E-13  Escherichia coli K-12
  1wr8-assembly1_A  TM=7.079E-01  e=5.550E-11  Pyrococcus horikoshii OT3

Radius of gyration: 28.9 Å; Cα contacts (8 Å, |Δi|>4): 861; chains: 2; bounding box: 41×90×51 Å

B-factor: mean 27.42, std 17.08, range [11.44, 128.05]